Protein 5HAX (pdb70)

CATH classification: 1.20.58.1780

InterPro domains:
  IPR004870 Nucleoporin, Nup155-like [PTHR10350] (68-1344)
  IPR007187 Nucleoporin, Nup133/Nup155-like, C-terminal [PF03177] (670-1334)
  IPR014908 Nucleoporin, Nup133/Nup155-like, N-terminal [PF08801] (120-569)
  IPR042533 Nucleoporin, Nup155-like, C-terminal, subdomain 1 [G3DSA:1.25.40.450] (853-1014)
  IPR042537 Nucleoporin, Nup155-like, C-terminal, subdomain 2 [G3DSA:1.25.40.440] (1016-1094)
  IPR042538 Nucleoporin, Nup155-like, C-terminal, subdomain 3 [G3DSA:1.20.120.1880] (1104-1342)

Secondary structure (DSSP, 8-state):
---HHHHHHHHHHHHHHHHTTPPPHHHHS-SEEE---EEE-TTSTT-SEEEEEEEEPPHHHHHHHHT-SS-EEEEEETTTTEEEEEETTEEEEEETTSSSPPPEEE----S-EEEEEEEPPPTTTB-TT--EEEEEEESSEEEEEEEEEE--TTSS-EEEEE----EEE--SS---EEEE-TT--EEEE-SS-S--EEEEE-SS--SSS-SEEEEESS---S---S--EEEEEEEGGGTEEEEEETT--EEEEE--SSS--EEEEEE-HHHHHHHHHHSS---TTSSTT--EEEEEE--TTT-SSEEEEEEETTS-EEEEEEE-SSS---PPP-EEEEEEEEPPP-PPP-SSPP---------TT-SEEEEEEETTTEEEEEE-SSSS--EEEEEEE-HHHHHH--SGGG----EEEEEEEPPTT--EEEEEE-SPPP-SSSSHHHHT-TGGGTTTSPPPEEEEEESSEEEEEEEPPHHHHHHHHHHHHTTS-HHHHHHHHHHHHHHH-HHHHHHHHHHHHTTTTTT--HHHHHHHHHHHHHHTS---EE--EE--HHHHHHHHHHHHHHTTTTTSBSEE---EESS-HHHHHHHHHHHHHHHHHHHTTTTTSTTTS---HHHHHHHHHHHHHHHHHHHHHHHHHHHHHHHHS-HHHHHHTS-HHHHHHHHT-BHHHHHH-HHHHHHHHHHHHHHHH-/-BPPEE-HHHHB--

Organism: Chaetomium thermophilum (strain DSM 1495 / CBS 144.50 / IMI 039719) (NCBI:txid759272)

Foldseek 3Di:
DADLLQVLLVLLVVLLVLLLQQFFPCLFQFFAEFAFEDEDAQPALPAQKHFDDWFFDDVVLVVLQVVADPDKDKADPLQQQKIKMFGFQKIWMWRRVDNHTDIDIDRPGDGGWQEKDWEAAAPPADDPQQGIWIWTDGPFKIAIWTWGFCADPVGGTDIDIHHDPEMDTDPDFDWNEWDAEPNGWIWTFDQFAAWIKTKDAHRDQDPVDGRIDMDTQPPDDDDDDHKGWLYKDDANLLQKIWTAIFQRKIWIWHPPDPPHIHTQDIAGLVQQVVLQVPHPDHAPLRDSPKHFQDKEADYQQRPPFFGIWTAIQQGKTFTKGFACPDDDPSGDTRDIGGRYIYAHHADADDPDDDDDDHDRYHSRQHGFNDWYAAPPGWIWTFRPPDPFWTKIKTKDFLSLQSSPDPDSVPRHRHMYIYIDTDDGRWDWDDKAKNFDGQAQDRHSRSGRNCLLCLPPGAFIWMWTDTPTITIIMTGADPLSSLLVCLCVCLPDDPVSLVVVLVVCCVRRNLLSSLLSLLCLLLPPNVVVVSPSSNVSSVVCNAPRQAAKDPPVIDGTSSLSSLSSNLSSLCVVAFQDAQWDDLIGGPDDLVSLVSSLVSLVSSLVSCVVCCPRHQLSDDDPVGSNVSVSNVVSNSLLSVLLNVLSVLSVVCVVDSVVVLLVPDDDVLNVCSNNDGSNCCRRNDSNVVSSVVSVVSVVVD/DPDDDDDVDVVDDD

Sequence (712 aa):
DLPPVAKAAQVVNQTLQLDDSYPDLDSYCRPGASSDYEMQSSDSSWAPFHVVRHHNIPDKVFEHLNAGEVFTKLGLFAEIGYAWASIDDSSLFLWDYTHPNPELIGYEEATHTITAVALVPPKPGVFVKTITHVLVVATTSEIILLGVSATPTPSGSKSLTLYSTRMSVHRGGSDVSFIVGTKDGRIFLGGESDTDIHEIFYQQEERWFSSRCGKINHSHPFGSRQQEWLRGLYVDDTRNLLYSLSNRSTIRTYHMEGPEKLTKVIEKDKTSCLRDFAHMADSSPLFTDKTNIVALSPIPATEASKLHLMALTDTGCRLFLSATSSASYTSLAPQSMQLQFVKFPPRESPTRIRTLSQLDKTSRALDPSALGFRFSPGYFFDVVRKHPNQDMLFVSAPDTGRIKVTQPASALKYFEQGTWIELENGNRTIEIGLTTAPFAAAKQPLGFGNELAVQFDQVPGEFAVLTNTGVHIVRRRRLVDIFAKALGNCVSASDDALEREVRKFINQYGRVETIAAALAVACGQGSDLMDRNTENLARAAFIEYGGQPRLASVRLSSRHDALALYLTRLVRTLWKAKVVQVDISSTIPTSKLVTIQENVERLRNFLEANKSTIQGLAPPDIANQKEHQALHALQKLMESISEGISFVLMLFDERVSDIYARLDAVSQQQLKDLTYEQLFSQTPGKELAKVLVKAIVNRRKAKLLPMEEALLP

GO terms:
  GO:0005515 protein binding (F, IPI)

Radius of gyration: 28.05 Å; Cα contacts (8 Å, |Δi|>4): 1484; chains: 2; bounding box: 78×62×77 Å

Solvent-accessible surface area: 32900 Å² total; per-residue (Å²): 164,88,71,56,38,22,113,2,6,90,45,0,34,104,16,20,128,111,2,57,61,6,22,23,6,24,37,11,3,103,103,27,30,6,24,42,45,73,34,27,41,55,113,13,12,28,0,2,0,46,64,44,114,114,34,109,5,20,110,104,1,74,117,69,32,139,69,32,155,131,83,54,81,20,2,13,13,10,116,6,12,11,0,11,0,1,13,32,33,20,0,14,2,2,13,7,62,82,131,123,23,136,16,21,3,11,64,107,9,91,85,39,1,19,5,16,13,31,4,46,32,32,106,59,12,11,39,179,72,6,51,17,1,0,0,0,0,0,60,40,36,1,20,2,6,0,1,7,7,65,102,42,151,107,67,18,62,46,14,59,1,14,35,4,158,3,53,22,155,37,51,74,22,30,2,27,46,19,28,22,4,138,85,0,14,0,0,0,3,3,103,59,36,25,14,0,21,0,0,41,12,53,36,97,106,99,235,133,47,71,40,8,26,43,73,42,20,41,133,52,171,65,120,159,172,140,29,76,1,99,5,12,40,34,8,48,72,28,59,1,0,0,0,0,0,44,148,1,9,0,22,0,8,8,19,106,12,108,110,100,14,53,108,21,14,95,12,67,35,77,24,0,33,124,25,8,66,148,30,107,45,52,11,98,6,6,52,112,175,8,66,1,13,10,8,10,32,0,27,37,50,5,0,75,130,6,15,0,4,0,0,0,31,19,0,0,2,1,0,0,7,7,77,41,104,59,94,173,151,91,75,19,9,91,59,12,84,2,46,6,1,0,0,1,3,143,89,55,54,81,230,122,154,85,232,166,159,50,33,70,66,2,149,6,0,29,54,2,27,51,6,42,18,38,23,4,1,8,0,0,0,0,1,43,98,105,122,77,39,3,28,1,0,0,0,0,3,4,7,1,72,0,45,75,24,144,82,66,81,42,11,106,3,32,2,13,0,0,22,9,118,7,136,114,35,9,115,3,55,61,6,13,41,39,35,84,113,27,48,6,16,186,85,31,90,0,7,11,0,21,6,0,7,10,34,22,68,105,25,14,26,0,0,0,0,0,59,50,4,2,32,7,1,37,24,18,40,7,0,19,9,0,19,107,0,0,14,105,14,52,109,62,72,115,104,15,10,73,153,24,3,134,94,0,31,113,12,18,19,106,47,6,1,1,7,3,0,0,0,3,8,8,12,31,12,51,146,126,151,84,177,60,10,43,46,32,0,89,36,0,3,26,123,32,0,40,102,16,150,120,100,141,44,173,54,1,24,6,5,54,0,2,3,9,4,0,0,5,4,0,45,53,0,0,127,26,79,1,3,90,92,157,13,52,28,45,18,84,72,77,55,1,58,66,4,32,101,38,0,64,124,0,63,98,19,3,92,81,12,116,93,82,7,91,19,21,53,105,99,135,108,11,72,77,91,6,45,76,20,5,76,5,1,38,82,0,0,52,24,0,12,119,6,0,56,29,1,39,65,1,48,127,86,188,8,50,46,24,30,73,146,29,87,75,108,10,41,98,73,2,91,65,8,15,0,18,55,17,5,8,78,87,80,1,136,79,6,19,108,60,1,70,119,30,36,111,111,184,261,131,26,161,55,43,68,17,110,92,0,19,57,152

B-factor: mean 68.88, std 26.25, range [30.67, 184.48]

Structure (mmCIF, N/CA/C/O backbone):
data_5HAX
#
_entry.id   5HAX
#
_cell.length_a   69.230
_cell.length_b   106.160
_cell.length_c   120.080
_cell.angle_alpha   90.00
_cell.angle_beta   90.00
_cell.angle_gamma   90.00
#
_symmetry.space_group_name_H-M   'P 21 21 21'
#
loop_
_entity.id
_entity.type
_entity.pdbx_description
1 polymer 'Nucleoporin NUP170'
2 polymer 'Nucleoporin NUP53'
3 non-polymer 'PHOSPHATE ION'
4 non-polymer 1,2-ETHANEDIOL
5 non-polymer GLYCEROL
6 water water
#
loop_
_atom_site.group_PDB
_atom_site.id
_atom_site.type_symbol
_atom_site.label_atom_id
_atom_site.label_alt_id
_atom_site.label_comp_id
_atom_site.label_asym_id
_atom_site.label_entity_id
_atom_site.label_seq_id
_atom_site.pdbx_PDB_ins_code
_atom_site.Cartn_x
_atom_site.Cartn_y
_atom_site.Cartn_z
_atom_site.occupancy
_atom_site.B_iso_or_equiv
_atom_site.auth_seq_id
_atom_site.auth_comp_id
_atom_site.auth_asym_id
_atom_site.auth_atom_id
_atom_site.pdbx_PDB_model_num
ATOM 1 N N . ASP A 1 2 ? -32.829 -12.074 62.490 1.00 118.24 74 ASP A N 1
ATOM 2 C CA . ASP A 1 2 ? -31.968 -13.216 62.772 1.00 119.85 74 ASP A CA 1
ATOM 3 C C . ASP A 1 2 ? -30.620 -13.075 62.069 1.00 111.27 74 ASP A C 1
ATOM 4 O O . ASP A 1 2 ? -29.583 -13.439 62.625 1.00 102.94 74 ASP A O 1
ATOM 9 N N . LEU A 1 3 ? -30.645 -12.540 60.848 1.00 106.02 75 LEU A N 1
ATOM 10 C CA . LEU A 1 3 ? -29.451 -12.411 60.019 1.00 91.88 75 LEU A CA 1
ATOM 11 C C . LEU A 1 3 ? -29.167 -10.936 59.758 1.00 79.62 75 LEU A C 1
ATOM 12 O O . LEU A 1 3 ? -30.037 -10.232 59.217 1.00 78.67 75 LEU A O 1
ATOM 28 N N . PRO A 1 4 ? -27.988 -10.421 60.102 1.00 62.36 76 PRO A N 1
ATOM 29 C CA . PRO A 1 4 ? -27.749 -8.975 60.006 1.00 58.54 76 PRO A CA 1
ATOM 30 C C . PRO A 1 4 ? -27.526 -8.532 58.571 1.00 72.69 76 PRO A C 1
ATOM 31 O O . PRO A 1 4 ? -27.433 -9.362 57.654 1.00 71.69 76 PRO A O 1
ATOM 42 N N . PRO A 1 5 ? -27.432 -7.215 58.342 1.00 77.11 77 PRO A N 1
ATOM 43 C CA . PRO A 1 5 ? -27.267 -6.687 56.977 1.00 70.11 77 PRO A CA 1
ATOM 44 C C . PRO A 1 5 ? -26.092 -7.262 56.196 1.00 62.97 77 PRO A C 1
ATOM 45 O O . PRO A 1 5 ? -26.297 -7.857 55.133 1.00 63.21 77 PRO A O 1
ATOM 56 N N . VAL A 1 6 ? -24.864 -7.085 56.694 1.00 58.04 78 VAL A N 1
ATOM 57 C CA . VAL A 1 6 ? -23.685 -7.483 55.923 1.00 64.70 78 VAL A CA 1
ATOM 58 C C . VAL A 1 6 ? -23.719 -8.971 55.605 1.00 68.38 78 VAL A C 1
ATOM 59 O O . VAL A 1 6 ? -23.241 -9.399 54.547 1.00 56.63 78 VAL A O 1
ATOM 72 N N . ALA A 1 7 ? -24.277 -9.783 56.506 1.00 54.33 79 ALA A N 1
ATOM 73 C CA . ALA A 1 7 ? -24.401 -11.210 56.234 1.00 56.42 79 ALA A CA 1
ATOM 74 C C . ALA A 1 7 ? -25.454 -11.482 55.169 1.00 62.01 79 ALA A C 1
ATOM 75 O O . ALA A 1 7 ? -25.306 -12.421 54.378 1.00 61.67 79 ALA A O 1
ATOM 82 N N . LYS A 1 8 ? -26.521 -10.681 55.134 1.00 62.72 80 LYS A N 1
ATOM 83 C CA . LYS A 1 8 ? -27.512 -10.808 54.071 1.00 58.65 80 LYS A CA 1
ATOM 84 C C . LYS A 1 8 ? -26.911 -10.435 52.723 1.00 64.24 80 LYS A C 1
ATOM 85 O O . LYS A 1 8 ? -27.092 -11.149 51.729 1.00 57.33 80 LYS A O 1
ATOM 104 N N . ALA A 1 9 ? -26.191 -9.312 52.675 1.00 52.12 81 ALA A N 1
ATOM 105 C CA . ALA A 1 9 ? -25.575 -8.872 51.429 1.00 52.28 81 ALA A CA 1
ATOM 106 C C . ALA A 1 9 ? -24.504 -9.851 50.968 1.00 58.52 81 ALA A C 1
ATOM 107 O O . ALA A 1 9 ? -24.357 -10.094 49.765 1.00 53.53 81 ALA A O 1
ATOM 114 N N . ALA A 1 10 ? -23.746 -10.421 51.909 1.00 52.89 82 ALA A N 1
ATOM 115 C CA . ALA A 1 10 ? -22.755 -11.429 51.549 1.00 52.51 82 ALA A CA 1
ATOM 116 C C . ALA A 1 10 ? -23.408 -12.632 50.887 1.00 59.10 82 ALA A C 1
ATOM 117 O O . ALA A 1 10 ? -22.809 -13.260 50.007 1.00 59.14 82 ALA A O 1
ATOM 124 N N . GLN A 1 11 ? -24.633 -12.967 51.297 1.00 56.09 83 GLN A N 1
ATOM 125 C CA . GLN A 1 11 ? -25.369 -14.044 50.645 1.00 59.68 83 GLN A CA 1
ATOM 126 C C . GLN A 1 11 ? -25.640 -13.712 49.183 1.00 57.79 83 GLN A C 1
ATOM 127 O O . GLN A 1 11 ? -25.547 -14.585 48.312 1.00 52.77 83 GLN A O 1
ATOM 141 N N . VAL A 1 12 ? -25.978 -12.452 48.898 1.00 53.44 84 VAL A N 1
ATOM 142 C CA . VAL A 1 12 ? -26.212 -12.029 47.519 1.00 62.22 84 VAL A CA 1
ATOM 143 C C . VAL A 1 12 ? -24.924 -12.124 46.711 1.00 53.06 84 VAL A C 1
ATOM 144 O O . VAL A 1 12 ? -24.937 -12.522 45.540 1.00 52.23 84 VAL A O 1
ATOM 157 N N . VAL A 1 13 ? -23.795 -11.747 47.317 1.00 43.35 85 VAL A N 1
ATOM 158 C CA . VAL A 1 13 ? -22.513 -11.811 46.620 1.00 53.76 85 VAL A CA 1
ATOM 159 C C . VAL A 1 13 ? -22.184 -13.253 46.254 1.00 52.46 85 VAL A C 1
ATOM 160 O O . VAL A 1 13 ? -21.817 -13.555 45.112 1.00 48.83 85 VAL A O 1
ATOM 173 N N . ASN A 1 14 ? -22.308 -14.164 47.222 1.00 51.31 86 ASN A N 1
ATOM 174 C CA . ASN A 1 14 ? -21.984 -15.565 46.974 1.00 52.59 86 ASN A CA 1
ATOM 175 C C . ASN A 1 14 ? -22.830 -16.138 45.845 1.00 49.59 86 ASN A C 1
ATOM 176 O O . ASN A 1 14 ? -22.326 -16.884 44.998 1.00 53.06 86 ASN A O 1
ATOM 187 N N . GLN A 1 15 ? -24.120 -15.801 45.817 1.00 49.24 87 GLN A N 1
ATOM 188 C CA . GLN A 1 15 ? -24.994 -16.297 44.761 1.00 59.41 87 GLN A CA 1
ATOM 189 C C . GLN A 1 15 ? -24.704 -15.614 43.432 1.00 58.26 87 GLN A C 1
ATOM 190 O O . GLN A 1 15 ? -24.902 -16.216 42.371 1.00 50.87 87 GLN A O 1
ATOM 204 N N . THR A 1 16 ? -24.235 -14.364 43.470 1.00 49.49 88 THR A N 1
ATOM 205 C CA . THR A 1 16 ? -23.870 -13.670 42.240 1.00 47.65 88 THR A CA 1
ATOM 206 C C . THR A 1 16 ? -22.576 -14.230 41.662 1.00 50.01 88 THR A C 1
ATOM 207 O O . THR A 1 16 ? -22.455 -14.395 40.442 1.00 52.71 88 THR A O 1
ATOM 218 N N . LEU A 1 17 ? -21.598 -14.526 42.523 1.00 45.86 89 LEU A N 1
ATOM 219 C CA . LEU A 1 17 ? -20.368 -15.165 42.067 1.00 45.08 89 LEU A CA 1
ATOM 220 C C . LEU A 1 17 ? -20.668 -16.471 41.342 1.00 52.61 89 LEU A C 1
ATOM 221 O O . LEU A 1 17 ? -20.116 -16.742 40.269 1.00 49.62 89 LEU A O 1
ATOM 237 N N . GLN A 1 18 ? -21.544 -17.298 41.920 1.00 51.62 90 GLN A N 1
ATOM 238 C CA . GLN A 1 18 ? -21.892 -18.570 41.297 1.00 52.88 90 GLN A CA 1
ATOM 239 C C . GLN A 1 18 ? -22.614 -18.367 39.973 1.00 48.44 90 GLN A C 1
ATOM 240 O O . GLN A 1 18 ? -22.462 -19.180 39.054 1.00 48.13 90 GLN A O 1
ATOM 254 N N . LEU A 1 19 ? -23.400 -17.296 39.857 1.00 46.40 91 LEU A N 1
ATOM 255 C CA . LEU A 1 19 ? -24.100 -17.025 38.608 1.00 48.00 91 LEU A CA 1
ATOM 256 C C . LEU A 1 19 ? -23.119 -16.675 37.496 1.00 50.15 91 LEU A C 1
ATOM 257 O O . LEU A 1 19 ? -23.264 -17.148 36.363 1.00 45.89 91 LEU A O 1
ATOM 273 N N . ASP A 1 20 ? -22.114 -15.849 37.799 1.00 45.26 92 ASP A N 1
ATOM 274 C CA . ASP A 1 20 ? -21.099 -15.516 36.805 1.00 49.22 92 ASP A CA 1
ATOM 275 C C . ASP A 1 20 ? -20.260 -16.733 36.440 1.00 48.82 92 ASP A C 1
ATOM 276 O O . ASP A 1 20 ? -19.856 -16.888 35.283 1.00 42.32 92 ASP A O 1
ATOM 285 N N . ASP A 1 21 ? -19.981 -17.603 37.411 1.00 45.31 93 ASP A N 1
ATOM 286 C CA . ASP A 1 21 ? -19.178 -18.792 37.156 1.00 45.02 93 ASP A CA 1
ATOM 287 C C . ASP A 1 21 ? -19.970 -19.906 36.483 1.00 44.22 93 ASP A C 1
ATOM 288 O O . ASP A 1 21 ? -19.399 -20.965 36.201 1.00 46.58 93 ASP A O 1
ATOM 297 N N . SER A 1 22 ? -21.259 -19.696 36.226 1.00 42.64 94 SER A N 1
ATOM 298 C CA . SER A 1 22 ? -22.077 -20.637 35.476 1.00 55.68 94 SER A CA 1
ATOM 299 C C . SER A 1 22 ? -22.219 -20.236 34.012 1.00 49.97 94 SER A C 1
ATOM 300 O O . SER A 1 22 ? -23.072 -20.789 33.309 1.00 44.01 94 SER A O 1
ATOM 308 N N . TYR A 1 23 ? -21.412 -19.286 33.546 1.00 50.40 95 TYR A N 1
ATOM 309 C CA . TYR A 1 23 ? -21.445 -18.893 32.145 1.00 42.87 95 TYR A CA 1
ATOM 310 C C . TYR A 1 23 ? -21.150 -20.107 31.265 1.00 33.60 95 TYR A C 1
ATOM 311 O O . TYR A 1 23 ? -20.210 -20.859 31.555 1.00 40.17 95 TYR A O 1
ATOM 329 N N . PRO A 1 24 ? -21.918 -20.335 30.195 1.00 46.47 96 PRO A N 1
ATOM 330 C CA . PRO A 1 24 ? -21.783 -21.588 29.436 1.00 47.54 96 PRO A CA 1
ATOM 331 C C . PRO A 1 24 ? -20.364 -21.839 28.940 1.00 46.33 96 PRO A C 1
ATOM 332 O O . PRO A 1 24 ? -19.666 -20.926 28.494 1.00 44.35 96 PRO A O 1
ATOM 343 N N . ASP A 1 25 ? -19.948 -23.100 29.020 1.00 41.33 97 ASP A N 1
ATOM 344 C CA . ASP A 1 25 ? -18.670 -23.528 28.476 1.00 42.16 97 ASP A CA 1
ATOM 345 C C . ASP A 1 25 ? -18.766 -23.695 26.962 1.00 39.64 97 ASP A C 1
ATOM 346 O O . ASP A 1 25 ? -19.852 -23.824 26.391 1.00 40.03 97 ASP A O 1
ATOM 355 N N . LEU A 1 26 ? -17.597 -23.700 26.314 1.00 41.16 98 LEU A N 1
ATOM 356 C CA . LEU A 1 26 ? -17.544 -23.737 24.855 1.00 37.69 98 LEU A CA 1
ATOM 357 C C . LEU A 1 26 ? -18.247 -24.969 24.296 1.00 41.94 98 LEU A C 1
ATOM 358 O O . LEU A 1 26 ? -18.982 -24.872 23.306 1.00 38.26 98 LEU A O 1
ATOM 374 N N . ASP A 1 27 ? -18.020 -26.141 24.902 1.00 43.53 99 ASP A N 1
ATOM 375 C CA . ASP A 1 27 ? -18.662 -27.364 24.423 1.00 41.86 99 ASP A CA 1
ATOM 376 C C . ASP A 1 27 ? -20.179 -27.239 24.407 1.00 52.09 99 ASP A C 1
ATOM 377 O O . ASP A 1 27 ? -20.847 -27.907 23.609 1.00 46.22 99 ASP A O 1
ATOM 386 N N . SER A 1 28 ? -20.740 -26.389 25.270 1.00 37.96 100 SER A N 1
ATOM 387 C CA . SER A 1 28 ? -22.187 -26.349 25.449 1.00 42.44 100 SER A CA 1
ATOM 388 C C . SER A 1 28 ? -22.890 -25.550 24.361 1.00 44.04 100 SER A C 1
ATOM 389 O O . SER A 1 28 ? -24.043 -25.855 24.034 1.00 43.91 100 SER A O 1
ATOM 397 N N . TYR A 1 29 ? -22.238 -24.529 23.799 1.00 41.35 101 TYR A N 1
ATOM 398 C CA . TYR A 1 29 ? -22.820 -23.767 22.702 1.00 43.80 101 TYR A CA 1
ATOM 399 C C . TYR A 1 29 ? -22.124 -24.021 21.372 1.00 40.11 101 TYR A C 1
ATOM 400 O O . TYR A 1 29 ? -22.470 -23.378 20.374 1.00 44.96 101 TYR A O 1
ATOM 418 N N . CYS A 1 30 ? -21.171 -24.955 21.328 1.00 43.14 102 CYS A N 1
ATOM 419 C CA . CYS A 1 30 ? -20.625 -25.465 20.076 1.00 44.72 102 CYS A CA 1
ATOM 420 C C . CYS A 1 30 ? -20.872 -26.966 20.004 1.00 41.90 102 CYS A C 1
ATOM 421 O O . CYS A 1 30 ? -19.950 -27.746 19.747 1.00 45.79 102 CYS A O 1
ATOM 429 N N . ARG A 1 31 ? -22.115 -27.375 20.247 1.00 44.56 103 ARG A N 1
ATOM 430 C CA . ARG A 1 31 ? -22.464 -28.783 20.217 1.00 54.63 103 ARG A CA 1
ATOM 431 C C . ARG A 1 31 ? -22.381 -29.312 18.789 1.00 44.64 103 ARG A C 1
ATOM 432 O O . ARG A 1 31 ? -22.379 -28.535 17.831 1.00 44.26 103 ARG A O 1
ATOM 453 N N . PRO A 1 32 ? -22.307 -30.632 18.623 1.00 43.93 104 PRO A N 1
ATOM 454 C CA . PRO A 1 32 ? -22.228 -31.208 17.274 1.00 43.42 104 PRO A CA 1
ATOM 455 C C . PRO A 1 32 ? -23.296 -30.637 16.353 1.00 43.20 104 PRO A C 1
ATOM 456 O O . PRO A 1 32 ? -24.485 -30.623 16.679 1.00 48.42 104 PRO A O 1
ATOM 467 N N . GLY A 1 33 ? -22.855 -30.151 15.196 1.00 45.91 105 GLY A N 1
ATOM 468 C CA . GLY A 1 33 ? -23.713 -29.425 14.278 1.00 46.68 105 GLY A CA 1
ATOM 469 C C . GLY A 1 33 ? -22.971 -28.269 13.640 1.00 42.65 105 GLY A C 1
ATOM 470 O O . GLY A 1 33 ? -21.754 -28.349 13.453 1.00 41.35 105 GLY A O 1
ATOM 474 N N . ALA A 1 34 ? -23.672 -27.185 13.312 1.00 44.40 106 ALA A N 1
ATOM 475 C CA . ALA A 1 34 ? -23.038 -26.052 12.655 1.00 44.71 106 ALA A CA 1
ATOM 476 C C . ALA A 1 34 ? -23.798 -24.777 12.990 1.00 45.13 106 ALA A C 1
ATOM 477 O O . ALA A 1 34 ? -24.928 -24.810 13.484 1.00 47.30 106 ALA A O 1
ATOM 484 N N . SER A 1 35 ? -23.159 -23.643 12.704 1.00 43.75 107 SER A N 1
ATOM 485 C CA . SER A 1 35 ? -23.743 -22.340 12.981 1.00 38.64 107 SER A CA 1
ATOM 486 C C . SER A 1 35 ? -23.218 -21.313 11.988 1.00 38.06 107 SER A C 1
ATOM 487 O O . SER A 1 35 ? -22.091 -21.418 11.498 1.00 40.76 107 SER A O 1
ATOM 495 N N . SER A 1 36 ? -24.061 -20.316 11.700 1.00 35.52 108 SER A N 1
ATOM 496 C CA . SER A 1 36 ? -23.676 -19.146 10.918 1.00 35.93 108 SER A CA 1
ATOM 497 C C . SER A 1 36 ? -24.203 -17.870 11.568 1.00 41.11 108 SER A C 1
ATOM 498 O O . SER A 1 36 ? -24.536 -16.902 10.873 1.00 40.26 108 SER A O 1
ATOM 506 N N . ASP A 1 37 ? -24.279 -17.854 12.897 1.00 38.03 109 ASP A N 1
ATOM 507 C CA . ASP A 1 37 ? -24.873 -16.742 13.631 1.00 46.15 109 ASP A CA 1
ATOM 508 C C . ASP A 1 37 ? -23.866 -15.605 13.774 1.00 41.54 109 ASP A C 1
ATOM 509 O O . ASP A 1 37 ? -22.828 -15.765 14.424 1.00 41.63 109 ASP A O 1
ATOM 518 N N . TYR A 1 38 ? -24.182 -14.457 13.179 1.00 37.89 110 TYR A N 1
ATOM 519 C CA . TYR A 1 38 ? -23.366 -13.259 13.299 1.00 40.03 110 TYR A CA 1
ATOM 520 C C . TYR A 1 38 ? -24.267 -12.041 13.408 1.00 48.24 110 TYR A C 1
ATOM 521 O O . TYR A 1 38 ? -25.340 -11.987 12.800 1.00 43.22 110 TYR A O 1
ATOM 539 N N . GLU A 1 39 ? -23.820 -11.064 14.191 1.00 39.92 111 GLU A N 1
ATOM 540 C CA . GLU A 1 39 ? -24.283 -9.685 14.071 1.00 45.21 111 GLU A CA 1
ATOM 541 C C . GLU A 1 39 ? -23.068 -8.850 13.690 1.00 48.75 111 GLU A C 1
ATOM 542 O O . GLU A 1 39 ? -22.134 -8.704 14.486 1.00 47.02 111 GLU A O 1
ATOM 554 N N . MET A 1 40 ? -23.071 -8.325 12.468 1.00 44.84 112 MET A N 1
ATOM 555 C CA . MET A 1 40 ? -21.951 -7.551 11.955 1.00 45.67 112 MET A CA 1
ATOM 556 C C . MET A 1 40 ? -22.102 -6.085 12.336 1.00 49.26 112 MET A C 1
ATOM 557 O O . MET A 1 40 ? -23.210 -5.542 12.340 1.00 48.19 112 MET A O 1
ATOM 571 N N . GLN A 1 41 ? -20.975 -5.452 12.654 1.00 42.57 113 GLN A N 1
ATOM 572 C CA . GLN A 1 41 ? -20.931 -4.047 13.028 1.00 42.08 113 GLN A CA 1
ATOM 573 C C . GLN A 1 41 ? -19.929 -3.323 12.144 1.00 46.44 113 GLN A C 1
ATOM 574 O O . GLN A 1 41 ? -18.858 -3.855 11.839 1.00 47.99 113 GLN A O 1
ATOM 588 N N . SER A 1 42 ? -20.285 -2.112 11.728 1.00 48.55 114 SER A N 1
ATOM 589 C CA . SER A 1 42 ? -19.339 -1.269 11.015 1.00 50.95 114 SER A CA 1
ATOM 590 C C . SER A 1 42 ? -18.169 -0.927 11.931 1.00 50.19 114 SER A C 1
ATOM 591 O O . SER A 1 42 ? -18.328 -0.765 13.144 1.00 52.95 114 SER A O 1
ATOM 599 N N . SER A 1 43 ? -16.974 -0.835 11.342 1.00 48.30 115 SER A N 1
ATOM 600 C CA . SER A 1 43 ? -15.777 -0.618 12.150 1.00 53.49 115 SER A CA 1
ATOM 601 C C . SER A 1 43 ? -15.795 0.739 12.840 1.00 56.03 115 SER A C 1
ATOM 602 O O . SER A 1 43 ? -15.170 0.903 13.895 1.00 57.65 115 SER A O 1
ATOM 610 N N . ASP A 1 44 ? -16.498 1.715 12.271 1.00 55.64 116 ASP A N 1
ATOM 611 C CA . ASP A 1 44 ? -16.601 3.044 12.856 1.00 60.08 116 ASP A CA 1
ATOM 612 C C . ASP A 1 44 ? -17.774 3.168 13.818 1.00 53.49 116 ASP A C 1
ATOM 613 O O . ASP A 1 44 ? -18.004 4.255 14.355 1.00 59.44 116 ASP A O 1
ATOM 622 N N . SER A 1 45 ? -18.512 2.085 14.047 1.00 57.50 117 SER A N 1
ATOM 623 C CA . SER A 1 45 ? -19.665 2.113 14.931 1.00 53.30 117 SER A CA 1
ATOM 624 C C . SER A 1 45 ? -19.236 2.012 16.390 1.00 57.60 117 SER A C 1
ATOM 625 O O . SER A 1 45 ? -18.195 1.436 16.719 1.00 52.79 117 SER A O 1
ATOM 633 N N . SER A 1 46 ? -20.061 2.583 17.269 1.00 50.46 118 SER A N 1
ATOM 634 C CA . SER A 1 46 ? -19.837 2.454 18.703 1.00 54.32 118 SER A CA 1
ATOM 635 C C . SER A 1 46 ? -20.014 1.019 19.181 1.00 52.75 118 SER A C 1
ATOM 636 O O . SER A 1 46 ? -19.539 0.678 20.269 1.00 46.68 118 SER A O 1
ATOM 644 N N . TRP A 1 47 ? -20.683 0.179 18.395 1.00 51.78 119 TRP A N 1
ATOM 645 C CA . TRP A 1 47 ? -20.898 -1.222 18.726 1.00 51.56 119 TRP A CA 1
ATOM 646 C C . TRP A 1 47 ? -19.813 -2.136 18.173 1.00 47.24 119 TRP A C 1
ATOM 647 O O . TRP A 1 47 ? -19.926 -3.359 18.308 1.00 40.93 119 TRP A O 1
ATOM 668 N N . ALA A 1 48 ? -18.778 -1.578 17.555 1.00 44.73 120 ALA A N 1
ATOM 669 C CA . ALA A 1 48 ? -17.700 -2.394 17.020 1.00 49.34 120 ALA A CA 1
ATOM 670 C C . ALA A 1 48 ? -17.091 -3.241 18.136 1.00 43.40 120 ALA A C 1
ATOM 671 O O . ALA A 1 48 ? -16.815 -2.716 19.222 1.00 45.47 120 ALA A O 1
ATOM 678 N N . PRO A 1 49 ? -16.885 -4.547 17.924 1.00 40.75 121 PRO A N 1
ATOM 679 C CA . PRO A 1 49 ? -16.289 -5.371 18.986 1.00 39.92 121 PRO A CA 1
ATOM 680 C C . PRO A 1 49 ? -14.797 -5.146 19.162 1.00 38.22 121 PRO A C 1
ATOM 681 O O . PRO A 1 49 ? -14.268 -5.436 20.243 1.00 43.92 121 PRO A O 1
ATOM 692 N N . PHE A 1 50 ? -14.114 -4.644 18.137 1.00 33.59 122 PHE A N 1
ATOM 693 C CA . PHE A 1 50 ? -12.693 -4.339 18.184 1.00 39.10 122 PHE A CA 1
ATOM 694 C C . PHE A 1 50 ? -12.472 -3.020 17.459 1.00 41.04 122 PHE A C 1
ATOM 695 O O . PHE A 1 50 ? -13.314 -2.581 16.673 1.00 41.56 122 PHE A O 1
ATOM 712 N N . HIS A 1 51 ? -11.331 -2.384 17.719 1.00 38.23 123 HIS A N 1
ATOM 713 C CA . HIS A 1 51 ? -10.965 -1.214 16.932 1.00 46.71 123 HIS A CA 1
ATOM 714 C C . HIS A 1 51 ? -9.476 -0.937 17.077 1.00 41.23 123 HIS A C 1
ATOM 715 O O . HIS A 1 51 ? -8.849 -1.316 18.072 1.00 44.50 123 HIS A O 1
ATOM 729 N N . VAL A 1 52 ? -8.920 -0.289 16.055 1.00 41.63 124 VAL A N 1
ATOM 730 C CA . VAL A 1 52 ? -7.505 0.064 16.029 1.00 42.83 124 VAL A CA 1
ATOM 731 C C . VAL A 1 52 ? -7.288 1.284 16.914 1.00 40.49 124 VAL A C 1
ATOM 732 O O . VAL A 1 52 ? -7.992 2.291 16.782 1.00 45.67 124 VAL A O 1
ATOM 745 N N . VAL A 1 53 ? -6.297 1.207 17.805 1.00 44.34 125 VAL A N 1
ATOM 746 C CA . VAL A 1 53 ? -6.036 2.289 18.755 1.00 48.00 125 VAL A CA 1
ATOM 747 C C . VAL A 1 53 ? -4.787 3.080 18.373 1.00 56.05 125 VAL A C 1
ATOM 748 O O . VAL A 1 53 ? -4.710 4.284 18.637 1.00 59.58 125 VAL A O 1
ATOM 761 N N . ARG A 1 54 ? -3.802 2.431 17.757 1.00 49.08 126 ARG A N 1
ATOM 762 C CA . ARG A 1 54 ? -2.609 3.144 17.303 1.00 56.36 126 ARG A CA 1
ATOM 763 C C . ARG A 1 54 ? -1.806 2.235 16.380 1.00 54.71 126 ARG A C 1
ATOM 764 O O . ARG A 1 54 ? -2.097 1.044 16.242 1.00 52.36 126 ARG A O 1
ATOM 785 N N . HIS A 1 55 ? -0.785 2.819 15.746 1.00 52.75 127 HIS A N 1
ATOM 786 C CA . HIS A 1 55 ? 0.080 2.105 14.815 1.00 51.69 127 HIS A CA 1
ATOM 787 C C . HIS A 1 55 ? 1.524 2.539 15.031 1.00 56.11 127 HIS A C 1
ATOM 788 O O . HIS A 1 55 ? 1.790 3.668 15.452 1.00 54.47 127 HIS A O 1
ATOM 802 N N . HIS A 1 56 ? 2.454 1.630 14.731 1.00 55.20 128 HIS A N 1
ATOM 803 C CA . HIS A 1 56 ? 3.886 1.862 14.914 1.00 52.38 128 HIS A CA 1
ATOM 804 C C . HIS A 1 56 ? 4.612 1.479 13.632 1.00 54.88 128 HIS A C 1
ATOM 805 O O . HIS A 1 56 ? 4.667 0.298 13.275 1.00 52.62 128 HIS A O 1
ATOM 819 N N . ASN A 1 57 ? 5.184 2.469 12.953 1.00 55.93 129 ASN A N 1
ATOM 820 C CA . ASN A 1 57 ? 5.909 2.213 11.717 1.00 55.91 129 ASN A CA 1
ATOM 821 C C . ASN A 1 57 ? 7.189 1.430 11.984 1.00 57.12 129 ASN A C 1
ATOM 822 O O . ASN A 1 57 ? 7.788 1.516 13.059 1.00 54.98 129 ASN A O 1
ATOM 833 N N . ILE A 1 58 ? 7.600 0.652 10.990 1.00 51.91 130 ILE A N 1
ATOM 834 C CA . ILE A 1 58 ? 8.904 -0.018 11.052 1.00 58.57 130 ILE A CA 1
ATOM 835 C C . ILE A 1 58 ? 10.002 1.042 10.996 1.00 55.07 130 ILE A C 1
ATOM 836 O O . ILE A 1 58 ? 9.913 1.972 10.175 1.00 57.49 130 ILE A O 1
ATOM 852 N N . PRO A 1 59 ? 11.036 0.963 11.836 1.00 56.21 131 PRO A N 1
ATOM 853 C CA . PRO A 1 59 ? 12.109 1.964 11.776 1.00 60.77 131 PRO A CA 1
ATOM 854 C C . PRO A 1 59 ? 12.762 2.018 10.402 1.00 73.99 131 PRO A C 1
ATOM 855 O O . PRO A 1 59 ? 12.898 1.005 9.711 1.00 69.60 131 PRO A O 1
ATOM 866 N N . ASP A 1 60 ? 13.167 3.230 10.009 1.00 79.03 132 ASP A N 1
ATOM 867 C CA . ASP A 1 60 ? 13.775 3.427 8.696 1.00 78.99 132 ASP A CA 1
ATOM 868 C C . ASP A 1 60 ? 15.047 2.606 8.533 1.00 78.30 132 ASP A C 1
ATOM 869 O O . ASP A 1 60 ? 15.334 2.124 7.432 1.00 79.57 132 ASP A O 1
ATOM 878 N N . LYS A 1 61 ? 15.819 2.436 9.608 1.00 76.02 133 LYS A N 1
ATOM 879 C CA . LYS A 1 61 ? 17.044 1.647 9.519 1.00 87.38 133 LYS A CA 1
ATOM 880 C C . LYS A 1 61 ? 16.751 0.198 9.150 1.00 87.23 133 LYS A C 1
ATOM 881 O O . LYS A 1 61 ? 17.564 -0.446 8.476 1.00 90.69 133 LYS A O 1
ATOM 900 N N . VAL A 1 62 ? 15.601 -0.331 9.575 1.00 82.20 134 VAL A N 1
ATOM 901 C CA . VAL A 1 62 ? 15.221 -1.685 9.185 1.00 76.83 134 VAL A CA 1
ATOM 902 C C . VAL A 1 62 ? 14.876 -1.731 7.701 1.00 79.68 134 VAL A C 1
ATOM 903 O O . VAL A 1 62 ? 15.156 -2.720 7.015 1.00 82.97 134 VAL A O 1
ATOM 916 N N . PHE A 1 63 ? 14.255 -0.668 7.182 1.00 82.01 135 PHE A N 1
ATOM 917 C CA . PHE A 1 63 ? 13.992 -0.599 5.748 1.00 81.94 135 PHE A CA 1
ATOM 918 C C . PHE A 1 63 ? 15.293 -0.556 4.955 1.00 94.78 135 PHE A C 1
ATOM 919 O O . PHE A 1 63 ? 15.393 -1.153 3.877 1.00 91.80 135 PHE A O 1
ATOM 936 N N . GLU A 1 64 ? 16.303 0.148 5.474 1.00 99.53 136 GLU A N 1
ATOM 937 C CA . GLU A 1 64 ? 17.604 0.186 4.812 1.00 101.16 136 GLU A CA 1
ATOM 938 C C . GLU A 1 64 ? 18.216 -1.207 4.735 1.00 101.33 136 GLU A C 1
ATOM 939 O O . GLU A 1 64 ? 18.731 -1.617 3.688 1.00 109.20 136 GLU A O 1
ATOM 951 N N . HIS A 1 65 ? 18.172 -1.950 5.843 1.00 103.01 137 HIS A N 1
ATOM 952 C CA . HIS A 1 65 ? 18.696 -3.312 5.844 1.00 104.51 137 HIS A CA 1
ATOM 953 C C . HIS A 1 65 ? 17.847 -4.234 4.977 1.00 102.41 137 HIS A C 1
ATOM 954 O O . HIS A 1 65 ? 18.384 -5.078 4.250 1.00 101.69 137 HIS A O 1
ATOM 968 N N . LEU A 1 66 ? 16.520 -4.092 5.043 1.00 96.09 138 LEU A N 1
ATOM 969 C CA . LEU A 1 66 ? 15.637 -4.984 4.298 1.00 93.12 138 LEU A CA 1
ATOM 970 C C . LEU A 1 66 ? 15.847 -4.837 2.796 1.00 103.46 138 LEU A C 1
ATOM 971 O O . LEU A 1 66 ? 15.969 -5.833 2.075 1.00 110.78 138 LEU A O 1
ATOM 987 N N . ASN A 1 67 ? 15.888 -3.597 2.305 1.00 107.11 139 ASN A N 1
ATOM 988 C CA . ASN A 1 67 ? 16.162 -3.366 0.893 1.00 119.47 139 ASN A CA 1
ATOM 989 C C . ASN A 1 67 ? 17.615 -3.642 0.531 1.00 120.55 139 ASN A C 1
ATOM 990 O O . ASN A 1 67 ? 17.935 -3.712 -0.661 1.00 113.33 139 ASN A O 1
ATOM 1001 N N . ALA A 1 68 ? 18.492 -3.796 1.523 1.00 122.73 140 ALA A N 1
ATOM 1002 C CA . ALA A 1 68 ? 19.852 -4.268 1.313 1.00 117.67 140 ALA A CA 1
ATOM 1003 C C . ALA A 1 68 ? 19.951 -5.787 1.394 1.00 116.55 140 ALA A C 1
ATOM 1004 O O . ALA A 1 68 ? 21.050 -6.322 1.579 1.00 112.59 140 ALA A O 1
ATOM 1011 N N . GLY A 1 69 ? 18.826 -6.489 1.261 1.00 119.22 141 GLY A N 1
ATOM 1012 C CA . GLY A 1 69 ? 18.825 -7.938 1.366 1.00 109.45 141 GLY A CA 1
ATOM 1013 C C . GLY A 1 69 ? 19.251 -8.577 0.059 1.00 108.63 141 GLY A C 1
ATOM 1014 O O . GLY A 1 69 ? 18.725 -8.249 -1.010 1.00 106.77 141 GLY A O 1
ATOM 1018 N N . GLU A 1 70 ? 20.208 -9.499 0.144 1.00 92.44 142 GLU A N 1
ATOM 1019 C CA . GLU A 1 70 ? 20.746 -10.154 -1.039 1.00 101.41 142 GLU A CA 1
ATOM 1020 C C . GLU A 1 70 ? 19.916 -11.358 -1.470 1.00 99.29 142 GLU A C 1
ATOM 1021 O O . GLU A 1 70 ? 19.723 -11.569 -2.672 1.00 92.55 142 GLU A O 1
ATOM 1033 N N . VAL A 1 71 ? 19.413 -12.147 -0.518 1.00 103.05 143 VAL A N 1
ATOM 1034 C CA . VAL A 1 71 ? 18.743 -13.403 -0.844 1.00 103.63 143 VAL A CA 1
ATOM 1035 C C . VAL A 1 71 ? 17.429 -13.548 -0.081 1.00 93.16 143 VAL A C 1
ATOM 1036 O O . VAL A 1 71 ? 16.404 -13.907 -0.671 1.00 88.64 143 VAL A O 1
ATOM 1049 N N . PHE A 1 72 ? 17.439 -13.281 1.226 1.00 72.93 144 PHE A N 1
ATOM 1050 C CA . PHE A 1 72 ? 16.319 -13.672 2.073 1.00 59.02 144 PHE A CA 1
ATOM 1051 C C . PHE A 1 72 ? 16.119 -12.683 3.214 1.00 57.52 144 PHE A C 1
ATOM 1052 O O . PHE A 1 72 ? 17.088 -12.221 3.825 1.00 52.40 144 PHE A O 1
ATOM 1069 N N . THR A 1 73 ? 14.851 -12.375 3.500 1.00 53.34 145 THR A N 1
ATOM 1070 C CA . THR A 1 73 ? 14.467 -11.537 4.629 1.00 56.41 145 THR A CA 1
ATOM 1071 C C . THR A 1 73 ? 13.214 -12.114 5.278 1.00 59.53 145 THR A C 1
ATOM 1072 O O . THR A 1 73 ? 12.490 -12.909 4.674 1.00 52.03 145 THR A O 1
ATOM 1083 N N . LYS A 1 74 ? 12.956 -11.693 6.517 1.00 49.46 146 LYS A N 1
ATOM 1084 C CA . LYS A 1 74 ? 11.814 -12.202 7.267 1.00 53.31 146 LYS A CA 1
ATOM 1085 C C . LYS A 1 74 ? 11.513 -11.271 8.436 1.00 53.89 146 LYS A C 1
ATOM 1086 O O . LYS A 1 74 ? 12.432 -10.704 9.032 1.00 47.58 146 LYS A O 1
ATOM 1105 N N . LEU A 1 75 ? 10.223 -11.126 8.751 1.00 47.90 147 LEU A N 1
ATOM 1106 C CA . LEU A 1 75 ? 9.746 -10.334 9.879 1.00 44.53 147 LEU A CA 1
ATOM 1107 C C . LEU A 1 75 ? 8.963 -11.218 10.842 1.00 49.46 147 LEU A C 1
ATOM 1108 O O . LEU A 1 75 ? 8.396 -12.241 10.445 1.00 47.32 147 LEU A O 1
ATOM 1124 N N . GLY A 1 76 ? 8.922 -10.808 12.111 1.00 43.27 148 GLY A N 1
ATOM 1125 C CA . GLY A 1 76 ? 8.188 -11.550 13.123 1.00 44.86 148 GLY A CA 1
ATOM 1126 C C . GLY A 1 76 ? 7.912 -10.704 14.347 1.00 49.72 148 GLY A C 1
ATOM 1127 O O . GLY A 1 76 ? 8.411 -9.584 14.486 1.00 41.10 148 GLY A O 1
ATOM 1131 N N . LEU A 1 77 ? 7.112 -11.273 15.251 1.00 49.98 149 LEU A N 1
ATOM 1132 C CA . LEU A 1 77 ? 6.592 -10.570 16.418 1.00 48.08 149 LEU A CA 1
ATOM 1133 C C . LEU A 1 77 ? 6.973 -11.285 17.707 1.00 44.61 149 LEU A C 1
ATOM 1134 O O . LEU A 1 77 ? 6.913 -12.516 17.787 1.00 49.51 149 LEU A O 1
ATOM 1150 N N . PHE A 1 78 ? 7.352 -10.499 18.712 1.00 45.34 150 PHE A N 1
ATOM 1151 C CA . PHE A 1 78 ? 7.436 -10.941 20.105 1.00 41.06 150 PHE A CA 1
ATOM 1152 C C . PHE A 1 78 ? 6.414 -10.140 20.911 1.00 47.88 150 PHE A C 1
ATOM 1153 O O . PHE A 1 78 ? 6.775 -9.309 21.749 1.00 47.22 150 PHE A O 1
ATOM 1170 N N . ALA A 1 79 ? 5.130 -10.399 20.653 1.00 45.67 151 ALA A N 1
ATOM 1171 C CA . ALA A 1 79 ? 4.064 -9.585 21.228 1.00 45.80 151 ALA A CA 1
ATOM 1172 C C . ALA A 1 79 ? 4.021 -9.655 22.750 1.00 45.98 151 ALA A C 1
ATOM 1173 O O . ALA A 1 79 ? 3.496 -8.732 23.383 1.00 46.50 151 ALA A O 1
ATOM 1180 N N . GLU A 1 80 ? 4.555 -10.722 23.350 1.00 45.97 152 GLU A N 1
ATOM 1181 C CA . GLU A 1 80 ? 4.497 -10.868 24.802 1.00 51.04 152 GLU A CA 1
ATOM 1182 C C . GLU A 1 80 ? 5.282 -9.773 25.514 1.00 52.37 152 GLU A C 1
ATOM 1183 O O . GLU A 1 80 ? 4.962 -9.424 26.657 1.00 50.24 152 GLU A O 1
ATOM 1195 N N . ILE A 1 81 ? 6.303 -9.219 24.859 1.00 43.88 153 ILE A N 1
ATOM 1196 C CA . ILE A 1 81 ? 7.189 -8.225 25.448 1.00 48.09 153 ILE A CA 1
ATOM 1197 C C . ILE A 1 81 ? 7.227 -6.940 24.630 1.00 51.20 153 ILE A C 1
ATOM 1198 O O . ILE A 1 81 ? 8.047 -6.063 24.900 1.00 47.67 153 ILE A O 1
ATOM 1214 N N . GLY A 1 82 ? 6.359 -6.815 23.630 1.00 46.07 154 GLY A N 1
ATOM 1215 C CA . GLY A 1 82 ? 6.290 -5.592 22.853 1.00 40.76 154 GLY A CA 1
ATOM 1216 C C . GLY A 1 82 ? 7.452 -5.379 21.909 1.00 54.84 154 GLY A C 1
ATOM 1217 O O . GLY A 1 82 ? 7.791 -4.230 21.609 1.00 49.66 154 GLY A O 1
ATOM 1221 N N . TYR A 1 83 ? 8.061 -6.456 21.416 1.00 47.48 155 TYR A N 1
ATOM 1222 C CA . TYR A 1 83 ? 9.188 -6.375 20.499 1.00 45.97 155 TYR A CA 1
ATOM 1223 C C . TYR A 1 83 ? 8.835 -7.021 19.166 1.00 48.15 155 TYR A C 1
ATOM 1224 O O . TYR A 1 83 ? 8.031 -7.956 19.100 1.00 41.53 155 TYR A O 1
ATOM 1242 N N . ALA A 1 84 ? 9.444 -6.499 18.107 1.00 47.68 156 ALA A N 1
ATOM 1243 C CA . ALA A 1 84 ? 9.421 -7.092 16.779 1.00 44.92 156 ALA A CA 1
ATOM 1244 C C . ALA A 1 84 ? 10.853 -7.390 16.356 1.00 55.73 156 ALA A C 1
ATOM 1245 O O . ALA A 1 84 ? 11.814 -6.924 16.974 1.00 45.70 156 ALA A O 1
ATOM 1252 N N . TRP A 1 85 ? 10.999 -8.187 15.299 1.00 43.40 157 TRP A N 1
ATOM 1253 C CA . TRP A 1 85 ? 12.328 -8.519 14.806 1.00 42.26 157 TRP A CA 1
ATOM 1254 C C . TRP A 1 85 ? 12.304 -8.645 13.293 1.00 43.54 157 TRP A C 1
ATOM 1255 O O . TRP A 1 85 ? 11.263 -8.897 12.679 1.00 45.56 157 TRP A O 1
ATOM 1276 N N . ALA A 1 86 ? 13.481 -8.456 12.703 1.00 46.40 158 ALA A N 1
ATOM 1277 C CA . ALA A 1 86 ? 13.684 -8.590 11.270 1.00 43.70 158 ALA A CA 1
ATOM 1278 C C . ALA A 1 86 ? 15.014 -9.289 11.047 1.00 53.98 158 ALA A C 1
ATOM 1279 O O . ALA A 1 86 ? 16.023 -8.904 11.645 1.00 48.34 158 ALA A O 1
ATOM 1286 N N . SER A 1 87 ? 15.010 -10.319 10.206 1.00 45.26 159 SER A N 1
ATOM 1287 C CA . SER A 1 87 ? 16.227 -11.015 9.815 1.00 44.99 159 SER A CA 1
ATOM 1288 C C . SER A 1 87 ? 16.559 -10.670 8.370 1.00 48.77 159 SER A C 1
ATOM 1289 O O . SER A 1 87 ? 15.672 -10.642 7.512 1.00 52.42 159 SER A O 1
ATOM 1297 N N . ILE A 1 88 ? 17.834 -10.386 8.114 1.00 52.46 160 ILE A N 1
ATOM 1298 C CA . ILE A 1 88 ? 18.337 -10.106 6.771 1.00 48.49 160 ILE A CA 1
ATOM 1299 C C . ILE A 1 88 ? 19.531 -11.022 6.552 1.00 51.43 160 ILE A C 1
ATOM 1300 O O . ILE A 1 88 ? 20.596 -10.813 7.147 1.00 51.27 160 ILE A O 1
ATOM 1316 N N A ASP A 1 89 ? 19.358 -12.031 5.697 0.50 46.56 161 ASP A N 1
ATOM 1317 N N B ASP A 1 89 ? 19.360 -12.029 5.694 0.50 52.43 161 ASP A N 1
ATOM 1318 C CA A ASP A 1 89 ? 20.387 -13.034 5.453 0.50 52.62 161 ASP A CA 1
ATOM 1319 C CA B ASP A 1 89 ? 20.395 -13.028 5.448 0.50 49.88 161 ASP A CA 1
ATOM 1320 C C A ASP A 1 89 ? 20.851 -13.645 6.772 0.50 60.60 161 ASP A C 1
ATOM 1321 C C B ASP A 1 89 ? 20.850 -13.641 6.770 0.50 60.79 161 ASP A C 1
ATOM 1322 O O A ASP A 1 89 ? 20.075 -14.337 7.438 0.50 52.75 161 ASP A O 1
ATOM 1323 O O B ASP A 1 89 ? 20.069 -14.329 7.433 0.50 48.03 161 ASP A O 1
ATOM 1340 N N . SER A 1 90 ? 22.099 -13.393 7.169 1.00 52.27 162 SER A N 1
ATOM 1341 C CA . SER A 1 90 ? 22.663 -13.949 8.394 1.00 53.57 162 SER A CA 1
ATOM 1342 C C . SER A 1 90 ? 22.629 -12.969 9.564 1.00 47.15 162 SER A C 1
ATOM 1343 O O . SER A 1 90 ? 23.302 -13.207 10.573 1.00 52.58 162 SER A O 1
ATOM 1351 N N . SER A 1 91 ? 21.863 -11.883 9.460 1.00 49.04 163 SER A N 1
ATOM 1352 C CA . SER A 1 91 ? 21.821 -10.848 10.485 1.00 56.23 163 SER A CA 1
ATOM 1353 C C . SER A 1 91 ? 20.410 -10.708 11.042 1.00 52.33 163 SER A C 1
ATOM 1354 O O . SER A 1 91 ? 19.422 -10.874 10.322 1.00 51.50 163 SER A O 1
ATOM 1362 N N . LEU A 1 92 ? 20.328 -10.391 12.336 1.00 45.55 164 LEU A N 1
ATOM 1363 C CA . LEU A 1 92 ? 19.063 -10.279 13.053 1.00 45.79 164 LEU A CA 1
ATOM 1364 C C . LEU A 1 92 ? 19.002 -8.955 13.800 1.00 53.58 164 LEU A C 1
ATOM 1365 O O . LEU A 1 92 ? 19.991 -8.529 14.404 1.00 52.54 164 LEU A O 1
ATOM 1381 N N . PHE A 1 93 ? 17.829 -8.319 13.778 1.00 53.99 165 PHE A N 1
ATOM 1382 C CA . PHE A 1 93 ? 17.632 -7.019 14.415 1.00 55.13 165 PHE A CA 1
ATOM 1383 C C . PHE A 1 93 ? 16.312 -7.016 15.174 1.00 52.70 165 PHE A C 1
ATOM 1384 O O . PHE A 1 93 ? 15.257 -7.269 14.585 1.00 50.84 165 PHE A O 1
ATOM 1401 N N . LEU A 1 94 ? 16.378 -6.720 16.471 1.00 51.38 166 LEU A N 1
ATOM 1402 C CA . LEU A 1 94 ? 15.215 -6.608 17.341 1.00 44.84 166 LEU A CA 1
ATOM 1403 C C . LEU A 1 94 ? 14.990 -5.149 17.715 1.00 54.80 166 LEU A C 1
ATOM 1404 O O . LEU A 1 94 ? 15.930 -4.349 17.737 1.00 56.32 166 LEU A O 1
ATOM 1420 N N . TRP A 1 95 ? 13.741 -4.802 18.022 1.00 55.33 167 TRP A N 1
ATOM 1421 C CA . TRP A 1 95 ? 13.444 -3.444 18.459 1.00 54.05 167 TRP A CA 1
ATOM 1422 C C . TRP A 1 95 ? 12.095 -3.404 19.163 1.00 56.99 167 TRP A C 1
ATOM 1423 O O . TRP A 1 95 ? 11.192 -4.186 18.858 1.00 51.06 167 TRP A O 1
ATOM 1444 N N . ASP A 1 96 ? 11.982 -2.477 20.113 1.00 57.14 168 ASP A N 1
ATOM 1445 C CA . ASP A 1 96 ? 10.748 -2.245 20.858 1.00 49.53 168 ASP A CA 1
ATOM 1446 C C . ASP A 1 96 ? 9.828 -1.363 20.021 1.00 53.62 168 ASP A C 1
ATOM 1447 O O . ASP A 1 96 ? 10.104 -0.174 19.827 1.00 48.67 168 ASP A O 1
ATOM 1456 N N . TYR A 1 97 ? 8.730 -1.936 19.522 1.00 53.80 169 TYR A N 1
ATOM 1457 C CA . TYR A 1 97 ? 7.850 -1.199 18.623 1.00 48.49 169 TYR A CA 1
ATOM 1458 C C . TYR A 1 97 ? 6.943 -0.213 19.347 1.00 51.39 169 TYR A C 1
ATOM 1459 O O . TYR A 1 97 ? 6.337 0.636 18.687 1.00 57.39 169 TYR A O 1
ATOM 1477 N N . THR A 1 98 ? 6.833 -0.295 20.675 1.00 56.72 170 THR A N 1
ATOM 1478 C CA . THR A 1 98 ? 6.076 0.702 21.422 1.00 59.45 170 THR A CA 1
ATOM 1479 C C . THR A 1 98 ? 6.847 2.005 21.578 1.00 64.95 170 THR A C 1
ATOM 1480 O O . THR A 1 98 ? 6.233 3.053 21.807 1.00 68.51 170 THR A O 1
ATOM 1491 N N . HIS A 1 99 ? 8.172 1.959 21.454 1.00 68.46 171 HIS A N 1
ATOM 1492 C CA . HIS A 1 99 ? 9.022 3.131 21.594 1.00 77.77 171 HIS A CA 1
ATOM 1493 C C . HIS A 1 99 ? 8.927 4.001 20.339 1.00 72.90 171 HIS A C 1
ATOM 1494 O O . HIS A 1 99 ? 8.923 3.477 19.222 1.00 71.52 171 HIS A O 1
ATOM 1508 N N . PRO A 1 100 ? 8.851 5.328 20.486 1.00 75.03 172 PRO A N 1
ATOM 1509 C CA . PRO A 1 100 ? 8.652 6.176 19.298 1.00 74.22 172 PRO A CA 1
ATOM 1510 C C . PRO A 1 100 ? 9.870 6.260 18.392 1.00 74.92 172 PRO A C 1
ATOM 1511 O O . PRO A 1 100 ? 9.706 6.417 17.175 1.00 79.88 172 PRO A O 1
ATOM 1522 N N . ASN A 1 101 ? 11.081 6.175 18.942 1.00 74.14 173 ASN A N 1
ATOM 1523 C CA . ASN A 1 101 ? 12.321 6.171 18.162 1.00 77.90 173 ASN A CA 1
ATOM 1524 C C . ASN A 1 101 ? 13.222 5.065 18.699 1.00 77.14 173 ASN A C 1
ATOM 1525 O O . ASN A 1 101 ? 14.209 5.334 19.398 1.00 82.71 173 ASN A O 1
ATOM 1536 N N . PRO A 1 102 ? 12.917 3.808 18.384 1.00 72.27 174 PRO A N 1
ATOM 1537 C CA . PRO A 1 102 ? 13.666 2.696 18.982 1.00 70.26 174 PRO A CA 1
ATOM 1538 C C . PRO A 1 102 ? 15.092 2.605 18.462 1.00 66.83 174 PRO A C 1
ATOM 1539 O O . PRO A 1 102 ? 15.399 3.011 17.339 1.00 70.92 174 PRO A O 1
ATOM 1550 N N . GLU A 1 103 ? 15.966 2.055 19.305 1.00 67.64 175 GLU A N 1
ATOM 1551 C CA . GLU A 1 103 ? 17.297 1.640 18.886 1.00 74.24 175 GLU A CA 1
ATOM 1552 C C . GLU A 1 103 ? 17.261 0.164 18.511 1.00 68.82 175 GLU A C 1
ATOM 1553 O O . GLU A 1 103 ? 16.560 -0.632 19.144 1.00 65.07 175 GLU A O 1
ATOM 1565 N N . LEU A 1 104 ? 18.018 -0.198 17.479 1.00 67.89 176 LEU A N 1
ATOM 1566 C CA . LEU A 1 104 ? 18.014 -1.559 16.957 1.00 52.79 176 LEU A CA 1
ATOM 1567 C C . LEU A 1 104 ? 19.023 -2.409 17.720 1.00 58.37 176 LEU A C 1
ATOM 1568 O O . LEU A 1 104 ? 20.213 -2.079 17.768 1.00 74.77 176 LEU A O 1
ATOM 1584 N N . ILE A 1 105 ? 18.543 -3.501 18.315 1.00 53.29 177 ILE A N 1
ATOM 1585 C CA . ILE A 1 105 ? 19.403 -4.496 18.952 1.00 46.63 177 ILE A CA 1
ATOM 1586 C C . ILE A 1 105 ? 19.881 -5.436 17.848 1.00 67.01 177 ILE A C 1
ATOM 1587 O O . ILE A 1 105 ? 19.131 -6.296 17.384 1.00 63.32 177 ILE A O 1
ATOM 1603 N N . GLY A 1 106 ? 21.133 -5.276 17.425 1.00 68.03 178 GLY A N 1
ATOM 1604 C CA . GLY A 1 106 ? 21.679 -6.077 16.341 1.00 62.56 178 GLY A CA 1
ATOM 1605 C C . GLY A 1 106 ? 22.415 -7.305 16.855 1.00 67.10 178 GLY A C 1
ATOM 1606 O O . GLY A 1 106 ? 23.113 -7.252 17.865 1.00 75.71 178 GLY A O 1
ATOM 1610 N N . TYR A 1 107 ? 22.242 -8.416 16.140 1.00 54.62 179 TYR A N 1
ATOM 1611 C CA . TYR A 1 107 ? 22.956 -9.658 16.425 1.00 51.38 179 TYR A CA 1
ATOM 1612 C C . TYR A 1 107 ? 23.359 -10.272 15.093 1.00 61.16 179 TYR A C 1
ATOM 1613 O O . TYR A 1 107 ? 22.497 -10.720 14.329 1.00 51.92 179 TYR A O 1
ATOM 1631 N N . GLU A 1 108 ? 24.668 -10.302 14.822 1.00 62.20 180 GLU A N 1
ATOM 1632 C CA . GLU A 1 108 ? 25.184 -10.698 13.517 1.00 57.72 180 GLU A CA 1
ATOM 1633 C C . GLU A 1 108 ? 26.272 -11.761 13.632 1.00 60.34 180 GLU A C 1
ATOM 1634 O O . GLU A 1 108 ? 27.069 -11.924 12.703 1.00 68.19 180 GLU A O 1
ATOM 1646 N N . GLU A 1 109 ? 26.316 -12.494 14.747 1.00 59.36 181 GLU A N 1
ATOM 1647 C CA . GLU A 1 109 ? 27.304 -13.557 14.895 1.00 64.34 181 GLU A CA 1
ATOM 1648 C C . GLU A 1 109 ? 27.062 -14.688 13.906 1.00 72.11 181 GLU A C 1
ATOM 1649 O O . GLU A 1 109 ? 28.014 -15.355 13.486 1.00 72.66 181 GLU A O 1
ATOM 1661 N N . ALA A 1 110 ? 25.805 -14.919 13.531 1.00 69.85 182 ALA A N 1
ATOM 1662 C CA . ALA A 1 110 ? 25.466 -16.053 12.684 1.00 69.87 182 ALA A CA 1
ATOM 1663 C C . ALA A 1 110 ? 26.218 -15.993 11.361 1.00 58.94 182 ALA A C 1
ATOM 1664 O O . ALA A 1 110 ? 26.464 -14.920 10.801 1.00 58.32 182 ALA A O 1
ATOM 1671 N N . THR A 1 111 ? 26.572 -17.174 10.861 1.00 56.01 183 THR A N 1
ATOM 1672 C CA . THR A 1 111 ? 27.348 -17.312 9.636 1.00 69.17 183 THR A CA 1
ATOM 1673 C C . THR A 1 111 ? 26.494 -17.623 8.416 1.00 65.65 183 THR A C 1
ATOM 1674 O O . THR A 1 111 ? 26.895 -17.286 7.297 1.00 61.28 183 THR A O 1
ATOM 1685 N N . HIS A 1 112 ? 25.326 -18.234 8.601 1.00 58.66 184 HIS A N 1
ATOM 1686 C CA . HIS A 1 112 ? 24.456 -18.633 7.503 1.00 55.14 184 HIS A CA 1
ATOM 1687 C C . HIS A 1 112 ? 23.076 -17.999 7.651 1.00 53.48 184 HIS A C 1
ATOM 1688 O O . HIS A 1 112 ? 22.738 -17.409 8.681 1.00 51.80 184 HIS A O 1
ATOM 1702 N N . THR A 1 113 ? 22.279 -18.135 6.589 1.00 50.22 185 THR A N 1
ATOM 1703 C CA . THR A 1 113 ? 20.973 -17.489 6.516 1.00 47.36 185 THR A CA 1
ATOM 1704 C C . THR A 1 113 ? 20.075 -17.925 7.668 1.00 48.53 185 THR A C 1
ATOM 1705 O O . THR A 1 113 ? 19.946 -19.118 7.954 1.00 42.66 185 THR A O 1
ATOM 1716 N N . ILE A 1 114 ? 19.443 -16.951 8.318 1.00 44.79 186 ILE A N 1
ATOM 1717 C CA . ILE A 1 114 ? 18.474 -17.230 9.373 1.00 37.97 186 ILE A CA 1
ATOM 1718 C C . ILE A 1 114 ? 17.155 -17.639 8.732 1.00 36.78 186 ILE A C 1
ATOM 1719 O O . ILE A 1 114 ? 16.646 -16.951 7.839 1.00 36.82 186 ILE A O 1
ATOM 1735 N N . THR A 1 115 ? 16.588 -18.752 9.203 1.00 39.61 187 THR A N 1
ATOM 1736 C CA . THR A 1 115 ? 15.337 -19.278 8.674 1.00 41.96 187 THR A CA 1
ATOM 1737 C C . THR A 1 115 ? 14.190 -19.255 9.675 1.00 38.39 187 THR A C 1
ATOM 1738 O O . THR A 1 115 ? 13.034 -19.397 9.264 1.00 41.41 187 THR A O 1
ATOM 1749 N N . ALA A 1 116 ? 14.471 -19.079 10.963 1.00 38.37 188 ALA A N 1
ATOM 1750 C CA . ALA A 1 116 ? 13.422 -19.007 11.970 1.00 41.94 188 ALA A CA 1
ATOM 1751 C C . ALA A 1 116 ? 13.991 -18.385 13.236 1.00 44.73 188 ALA A C 1
ATOM 1752 O O . ALA A 1 116 ? 15.175 -18.547 13.544 1.00 40.25 188 ALA A O 1
ATOM 1759 N N . VAL A 1 117 ? 13.129 -17.670 13.958 1.00 43.81 189 VAL A N 1
ATOM 1760 C CA . VAL A 1 117 ? 13.476 -17.034 15.226 1.00 47.61 189 VAL A CA 1
ATOM 1761 C C . VAL A 1 117 ? 12.268 -17.135 16.150 1.00 45.43 189 VAL A C 1
ATOM 1762 O O . VAL A 1 117 ? 11.125 -16.990 15.706 1.00 42.47 189 VAL A O 1
ATOM 1775 N N . ALA A 1 118 ? 12.519 -17.374 17.438 1.00 39.48 190 ALA A N 1
ATOM 1776 C CA . ALA A 1 118 ? 11.436 -17.486 18.405 1.00 41.08 190 ALA A CA 1
ATOM 1777 C C . ALA A 1 118 ? 11.935 -17.125 19.797 1.00 44.30 190 ALA A C 1
ATOM 1778 O O . ALA A 1 118 ? 13.124 -17.234 20.105 1.00 41.60 190 ALA A O 1
ATOM 1785 N N . LEU A 1 119 ? 10.994 -16.698 20.638 1.00 44.30 191 LEU A N 1
ATOM 1786 C CA . LEU A 1 119 ? 11.248 -16.338 22.028 1.00 41.59 191 LEU A CA 1
ATOM 1787 C C . LEU A 1 119 ? 10.452 -17.286 22.914 1.00 43.37 191 LEU A C 1
ATOM 1788 O O . LEU A 1 119 ? 9.217 -17.277 22.879 1.00 47.12 191 LEU A O 1
ATOM 1804 N N . VAL A 1 120 ? 11.153 -18.092 23.708 1.00 40.04 192 VAL A N 1
ATOM 1805 C CA . VAL A 1 120 ? 10.514 -19.151 24.489 1.00 44.23 192 VAL A CA 1
ATOM 1806 C C . VAL A 1 120 ? 10.889 -18.986 25.955 1.00 48.35 192 VAL A C 1
ATOM 1807 O O . VAL A 1 120 ? 11.836 -18.260 26.293 1.00 40.72 192 VAL A O 1
ATOM 1820 N N . PRO A 1 121 ? 10.159 -19.644 26.854 1.00 44.70 193 PRO A N 1
ATOM 1821 C CA . PRO A 1 121 ? 10.547 -19.648 28.271 1.00 49.94 193 PRO A CA 1
ATOM 1822 C C . PRO A 1 121 ? 11.831 -20.429 28.485 1.00 56.18 193 PRO A C 1
ATOM 1823 O O . PRO A 1 121 ? 12.187 -21.292 27.669 1.00 49.83 193 PRO A O 1
ATOM 1834 N N . PRO A 1 122 ? 12.553 -20.160 29.570 1.00 52.13 194 PRO A N 1
ATOM 1835 C CA . PRO A 1 122 ? 13.772 -20.920 29.861 1.00 52.37 194 PRO A CA 1
ATOM 1836 C C . PRO A 1 122 ? 13.471 -22.212 30.607 1.00 49.25 194 PRO A C 1
ATOM 1837 O O . PRO A 1 122 ? 12.420 -22.378 31.228 1.00 47.69 194 PRO A O 1
ATOM 1848 N N . LYS A 1 123 ? 14.421 -23.136 30.529 1.00 51.95 195 LYS A N 1
ATOM 1849 C CA . LYS A 1 123 ? 14.332 -24.355 31.324 1.00 51.77 195 LYS A CA 1
ATOM 1850 C C . LYS A 1 123 ? 14.635 -24.020 32.783 1.00 57.01 195 LYS A C 1
ATOM 1851 O O . LYS A 1 123 ? 15.680 -23.424 33.069 1.00 54.33 195 LYS A O 1
ATOM 1870 N N . PRO A 1 124 ? 13.751 -24.358 33.725 1.00 52.50 196 PRO A N 1
ATOM 1871 C CA . PRO A 1 124 ? 14.001 -24.005 35.129 1.00 68.55 196 PRO A CA 1
ATOM 1872 C C . PRO A 1 124 ? 15.299 -24.598 35.656 1.00 64.05 196 PRO A C 1
ATOM 1873 O O . PRO A 1 124 ? 15.772 -25.638 35.193 1.00 63.11 196 PRO A O 1
ATOM 1884 N N . GLY A 1 125 ? 15.871 -23.915 36.646 1.00 75.70 197 GLY A N 1
ATOM 1885 C CA . GLY A 1 125 ? 17.079 -24.393 37.291 1.00 70.69 197 GLY A CA 1
ATOM 1886 C C . GLY A 1 125 ? 18.293 -24.438 36.395 1.00 70.16 197 GLY A C 1
ATOM 1887 O O . GLY A 1 125 ? 19.277 -25.100 36.735 1.00 76.68 197 GLY A O 1
ATOM 1891 N N . VAL A 1 126 ? 18.252 -23.755 35.254 1.00 72.00 198 VAL A N 1
ATOM 1892 C CA . VAL A 1 126 ? 19.374 -23.687 34.323 1.00 70.16 198 VAL A CA 1
ATOM 1893 C C . VAL A 1 126 ? 20.060 -22.328 34.387 1.00 71.66 198 VAL A C 1
ATOM 1894 O O . VAL A 1 126 ? 21.278 -22.243 34.550 1.00 79.87 198 VAL A O 1
ATOM 1907 N N . PHE A 1 127 ? 19.288 -21.255 34.254 1.00 73.64 199 PHE A N 1
ATOM 1908 C CA . PHE A 1 127 ? 19.818 -19.907 34.146 1.00 77.86 199 PHE A CA 1
ATOM 1909 C C . PHE A 1 127 ? 19.553 -19.114 35.419 1.00 84.13 199 PHE A C 1
ATOM 1910 O O . PHE A 1 127 ? 18.732 -19.490 36.261 1.00 74.90 199 PHE A O 1
ATOM 1927 N N . VAL A 1 128 ? 20.282 -18.004 35.546 1.00 85.24 200 VAL A N 1
ATOM 1928 C CA . VAL A 1 128 ? 20.021 -17.054 36.616 1.00 80.50 200 VAL A CA 1
ATOM 1929 C C . VAL A 1 128 ? 18.570 -16.588 36.522 1.00 79.67 200 VAL A C 1
ATOM 1930 O O . VAL A 1 128 ? 17.987 -16.503 35.434 1.00 85.43 200 VAL A O 1
ATOM 1943 N N . LYS A 1 129 ? 17.979 -16.288 37.682 1.00 80.05 201 LYS A N 1
ATOM 1944 C CA . LYS A 1 129 ? 16.564 -15.931 37.726 1.00 79.95 201 LYS A CA 1
ATOM 1945 C C . LYS A 1 129 ? 16.253 -14.714 36.863 1.00 79.21 201 LYS A C 1
ATOM 1946 O O . LYS A 1 129 ? 15.132 -14.585 36.358 1.00 77.07 201 LYS A O 1
ATOM 1965 N N . THR A 1 130 ? 17.223 -13.816 36.679 1.00 69.01 202 THR A N 1
ATOM 1966 C CA . THR A 1 130 ? 16.980 -12.605 35.903 1.00 77.41 202 THR A CA 1
ATOM 1967 C C . THR A 1 130 ? 16.796 -12.887 34.417 1.00 73.90 202 THR A C 1
ATOM 1968 O O . THR A 1 130 ? 16.318 -12.005 33.694 1.00 65.52 202 THR A O 1
ATOM 1979 N N . ILE A 1 131 ? 17.162 -14.076 33.947 1.00 68.63 203 ILE A N 1
ATOM 1980 C CA . ILE A 1 131 ? 16.935 -14.459 32.557 1.00 65.63 203 ILE A CA 1
ATOM 1981 C C . ILE A 1 131 ? 15.470 -14.863 32.426 1.00 58.58 203 ILE A C 1
ATOM 1982 O O . ILE A 1 131 ? 15.033 -15.859 33.008 1.00 57.36 203 ILE A O 1
ATOM 1998 N N . THR A 1 132 ? 14.710 -14.080 31.662 1.00 55.31 204 THR A N 1
ATOM 1999 C CA . THR A 1 132 ? 13.270 -14.262 31.546 1.00 53.52 204 THR A CA 1
ATOM 2000 C C . THR A 1 132 ? 12.869 -15.118 30.352 1.00 54.14 204 THR A C 1
ATOM 2001 O O . THR A 1 132 ? 11.801 -15.741 30.379 1.00 54.44 204 THR A O 1
ATOM 2012 N N . HIS A 1 133 ? 13.694 -15.164 29.306 1.00 50.97 205 HIS A N 1
ATOM 2013 C CA . HIS A 1 133 ? 13.355 -15.887 28.089 1.00 48.45 205 HIS A CA 1
ATOM 2014 C C . HIS A 1 133 ? 14.618 -16.481 27.482 1.00 48.44 205 HIS A C 1
ATOM 2015 O O . HIS A 1 133 ? 15.739 -16.178 27.898 1.00 48.13 205 HIS A O 1
ATOM 2029 N N . VAL A 1 134 ? 14.416 -17.337 26.484 1.00 44.87 206 VAL A N 1
ATOM 2030 C CA . VAL A 1 134 ? 15.487 -17.845 25.635 1.00 41.99 206 VAL A CA 1
ATOM 2031 C C . VAL A 1 134 ? 15.153 -17.472 24.199 1.00 44.07 206 VAL A C 1
ATOM 2032 O O . VAL A 1 134 ? 14.017 -17.668 23.749 1.00 42.05 206 VAL A O 1
ATOM 2045 N N . LEU A 1 135 ? 16.139 -16.934 23.490 1.00 41.79 207 LEU A N 1
ATOM 2046 C CA . LEU A 1 135 ? 16.002 -16.583 22.084 1.00 51.07 207 LEU A CA 1
ATOM 2047 C C . LEU A 1 135 ? 16.596 -17.709 21.246 1.00 45.93 207 LEU A C 1
ATOM 2048 O O . LEU A 1 135 ? 17.793 -17.997 21.350 1.00 48.20 207 LEU A O 1
ATOM 2064 N N . VAL A 1 136 ? 15.760 -18.348 20.431 1.00 47.12 208 VAL A N 1
ATOM 2065 C CA . VAL A 1 136 ? 16.185 -19.434 19.552 1.00 39.51 208 VAL A CA 1
ATOM 2066 C C . VAL A 1 136 ? 16.341 -18.864 18.149 1.00 45.47 208 VAL A C 1
ATOM 2067 O O . VAL A 1 136 ? 15.392 -18.298 17.595 1.00 44.84 208 VAL A O 1
ATOM 2080 N N . VAL A 1 137 ? 17.532 -19.019 17.574 1.00 44.90 209 VAL A N 1
ATOM 2081 C CA . VAL A 1 137 ? 17.847 -18.523 16.237 1.00 46.54 209 VAL A CA 1
ATOM 2082 C C . VAL A 1 137 ? 18.267 -19.721 15.396 1.00 50.71 209 VAL A C 1
ATOM 2083 O O . VAL A 1 137 ? 19.310 -20.335 15.656 1.00 50.05 209 VAL A O 1
ATOM 2096 N N . ALA A 1 138 ? 17.468 -20.044 14.382 1.00 47.49 210 ALA A N 1
ATOM 2097 C CA . ALA A 1 138 ? 17.737 -21.166 13.491 1.00 40.76 210 ALA A CA 1
ATOM 2098 C C . ALA A 1 138 ? 18.260 -20.652 12.157 1.00 40.60 210 ALA A C 1
ATOM 2099 O O . ALA A 1 138 ? 17.660 -19.756 11.553 1.00 42.80 210 ALA A O 1
ATOM 2106 N N . THR A 1 139 ? 19.375 -21.219 11.704 1.00 41.04 211 THR A N 1
ATOM 2107 C CA . THR A 1 139 ? 19.942 -20.932 10.393 1.00 44.49 211 THR A CA 1
ATOM 2108 C C . THR A 1 139 ? 19.935 -22.206 9.552 1.00 42.04 211 THR A C 1
ATOM 2109 O O . THR A 1 139 ? 19.491 -23.268 9.994 1.00 45.25 211 THR A O 1
ATOM 2120 N N . THR A 1 140 ? 20.444 -22.092 8.324 1.00 44.87 212 THR A N 1
ATOM 2121 C CA . THR A 1 140 ? 20.558 -23.258 7.456 1.00 50.54 212 THR A CA 1
ATOM 2122 C C . THR A 1 140 ? 21.653 -24.215 7.907 1.00 52.88 212 THR A C 1
ATOM 2123 O O . THR A 1 140 ? 21.761 -25.309 7.344 1.00 53.87 212 THR A O 1
ATOM 2134 N N . SER A 1 141 ? 22.449 -23.836 8.908 1.00 51.33 213 SER A N 1
ATOM 2135 C CA . SER A 1 141 ? 23.563 -24.644 9.387 1.00 54.95 213 SER A CA 1
ATOM 2136 C C . SER A 1 141 ? 23.447 -25.059 10.847 1.00 55.63 213 SER A C 1
ATOM 2137 O O . SER A 1 141 ? 23.996 -26.099 11.216 1.00 56.05 213 SER A O 1
ATOM 2145 N N . GLU A 1 142 ? 22.749 -24.293 11.685 1.00 54.60 214 GLU A N 1
ATOM 2146 C CA . GLU A 1 142 ? 22.718 -24.585 13.113 1.00 57.14 214 GLU A CA 1
ATOM 2147 C C . GLU A 1 142 ? 21.557 -23.847 13.766 1.00 50.70 214 GLU A C 1
ATOM 2148 O O . GLU A 1 142 ? 20.952 -22.947 13.178 1.00 49.46 214 GLU A O 1
ATOM 2160 N N . ILE A 1 143 ? 21.257 -24.250 15.002 1.00 48.85 215 ILE A N 1
ATOM 2161 C CA . ILE A 1 143 ? 20.333 -23.540 15.881 1.00 55.54 215 ILE A CA 1
ATOM 2162 C C . ILE A 1 143 ? 21.136 -22.988 17.051 1.00 51.01 215 ILE A C 1
ATOM 2163 O O . ILE A 1 143 ? 21.989 -23.684 17.615 1.00 56.61 215 ILE A O 1
ATOM 2179 N N . ILE A 1 144 ? 20.843 -21.746 17.428 1.00 52.31 216 ILE A N 1
ATOM 2180 C CA . ILE A 1 144 ? 21.610 -21.010 18.427 1.00 50.12 216 ILE A CA 1
ATOM 2181 C C . ILE A 1 144 ? 20.659 -20.557 19.527 1.00 55.07 216 ILE A C 1
ATOM 2182 O O . ILE A 1 144 ? 19.584 -20.017 19.240 1.00 55.40 216 ILE A O 1
ATOM 2198 N N . LEU A 1 145 ? 21.057 -20.776 20.778 1.00 52.32 217 LEU A N 1
ATOM 2199 C CA . LEU A 1 145 ? 20.302 -20.324 21.940 1.00 53.86 217 LEU A CA 1
ATOM 2200 C C . LEU A 1 145 ? 20.994 -19.117 22.557 1.00 54.93 217 LEU A C 1
ATOM 2201 O O . LEU A 1 145 ? 22.211 -19.134 22.766 1.00 54.24 217 LEU A O 1
ATOM 2217 N N . LEU A 1 146 ? 20.215 -18.076 22.849 1.00 55.96 218 LEU A N 1
ATOM 2218 C CA . LEU A 1 146 ? 20.708 -16.890 23.533 1.00 58.30 218 LEU A CA 1
ATOM 2219 C C . LEU A 1 146 ? 19.840 -16.611 24.749 1.00 59.45 218 LEU A C 1
ATOM 2220 O O . LEU A 1 146 ? 18.610 -16.694 24.680 1.00 50.38 218 LEU A O 1
ATOM 2236 N N . GLY A 1 147 ? 20.490 -16.288 25.863 1.00 56.47 219 GLY A N 1
ATOM 2237 C CA . GLY A 1 147 ? 19.759 -15.847 27.033 1.00 47.54 219 GLY A CA 1
ATOM 2238 C C . GLY A 1 147 ? 19.199 -14.451 26.837 1.00 49.77 219 GLY A C 1
ATOM 2239 O O . GLY A 1 147 ? 19.798 -13.601 26.180 1.00 56.92 219 GLY A O 1
ATOM 2243 N N . VAL A 1 148 ? 18.022 -14.217 27.412 1.00 49.48 220 VAL A N 1
ATOM 2244 C CA . VAL A 1 148 ? 17.323 -12.945 27.280 1.00 49.18 220 VAL A CA 1
ATOM 2245 C C . VAL A 1 148 ? 16.842 -12.500 28.652 1.00 53.70 220 VAL A C 1
ATOM 2246 O O . VAL A 1 148 ? 16.358 -13.313 29.449 1.00 52.65 220 VAL A O 1
ATOM 2259 N N . SER A 1 149 ? 16.974 -11.203 28.920 1.00 59.61 221 SER A N 1
ATOM 2260 C CA . SER A 1 149 ? 16.424 -10.571 30.115 1.00 58.15 221 SER A CA 1
ATOM 2261 C C . SER A 1 149 ? 15.553 -9.410 29.657 1.00 59.34 221 SER A C 1
ATOM 2262 O O . SER A 1 149 ? 16.072 -8.395 29.181 1.00 60.67 221 SER A O 1
ATOM 2270 N N . ALA A 1 150 ? 14.236 -9.565 29.789 1.00 64.09 222 ALA A N 1
ATOM 2271 C CA . ALA A 1 150 ? 13.260 -8.564 29.361 1.00 69.33 222 ALA A CA 1
ATOM 2272 C C . ALA A 1 150 ? 12.644 -7.945 30.613 1.00 75.97 222 ALA A C 1
ATOM 2273 O O . ALA A 1 150 ? 11.506 -8.236 30.981 1.00 78.72 222 ALA A O 1
ATOM 2280 N N . THR A 1 151 ? 13.413 -7.066 31.270 1.00 80.29 223 THR A N 1
ATOM 2281 C CA . THR A 1 151 ? 12.946 -6.429 32.497 1.00 92.35 223 THR A CA 1
ATOM 2282 C C . THR A 1 151 ? 12.177 -5.148 32.172 1.00 94.20 223 THR A C 1
ATOM 2283 O O . THR A 1 151 ? 12.624 -4.353 31.342 1.00 96.28 223 THR A O 1
ATOM 2294 N N . PRO A 1 152 ? 11.026 -4.922 32.807 1.00 102.93 224 PRO A N 1
ATOM 2295 C CA . PRO A 1 152 ? 10.227 -3.734 32.484 1.00 106.75 224 PRO A CA 1
ATOM 2296 C C . PRO A 1 152 ? 10.925 -2.443 32.886 1.00 110.30 224 PRO A C 1
ATOM 2297 O O . PRO A 1 152 ? 11.714 -2.402 33.833 1.00 96.82 224 PRO A O 1
ATOM 2308 N N . THR A 1 153 ? 10.616 -1.382 32.152 1.00 115.09 225 THR A N 1
ATOM 2309 C CA . THR A 1 153 ? 11.183 -0.059 32.356 1.00 119.69 225 THR A CA 1
ATOM 2310 C C . THR A 1 153 ? 10.129 0.920 32.855 1.00 118.52 225 THR A C 1
ATOM 2311 O O . THR A 1 153 ? 8.926 0.643 32.805 1.00 115.85 225 THR A O 1
ATOM 2322 N N . PRO A 1 154 ? 10.553 2.083 33.356 1.00 122.02 226 PRO A N 1
ATOM 2323 C CA . PRO A 1 154 ? 9.581 3.104 33.784 1.00 125.49 226 PRO A CA 1
ATOM 2324 C C . PRO A 1 154 ? 8.571 3.488 32.715 1.00 120.18 226 PRO A C 1
ATOM 2325 O O . PRO A 1 154 ? 7.440 3.864 33.051 1.00 116.12 226 PRO A O 1
ATOM 2336 N N . SER A 1 155 ? 8.941 3.405 31.436 1.00 124.75 227 SER A N 1
ATOM 2337 C CA . SER A 1 155 ? 8.050 3.820 30.358 1.00 121.89 227 SER A CA 1
ATOM 2338 C C . SER A 1 155 ? 6.953 2.805 30.074 1.00 114.55 227 SER A C 1
ATOM 2339 O O . SER A 1 155 ? 5.933 3.170 29.481 1.00 108.90 227 SER A O 1
ATOM 2347 N N . GLY A 1 156 ? 7.138 1.554 30.479 1.00 117.82 228 GLY A N 1
ATOM 2348 C CA . GLY A 1 156 ? 6.178 0.506 30.211 1.00 107.79 228 GLY A CA 1
ATOM 2349 C C . GLY A 1 156 ? 6.547 -0.416 29.070 1.00 95.74 228 GLY A C 1
ATOM 2350 O O . GLY A 1 156 ? 5.662 -1.104 28.550 1.00 95.83 228 GLY A O 1
ATOM 2354 N N . SER A 1 157 ? 7.816 -0.448 28.667 1.00 99.16 229 SER A N 1
ATOM 2355 C CA . SER A 1 157 ? 8.289 -1.312 27.595 1.00 94.14 229 SER A CA 1
ATOM 2356 C C . SER A 1 157 ? 9.550 -2.021 28.063 1.00 99.26 229 SER A C 1
ATOM 2357 O O . SER A 1 157 ? 10.463 -1.382 28.596 1.00 104.25 229 SER A O 1
ATOM 2365 N N . LYS A 1 158 ? 9.598 -3.334 27.851 1.00 94.01 230 LYS A N 1
ATOM 2366 C CA . LYS A 1 158 ? 10.653 -4.158 28.426 1.00 92.32 230 LYS A CA 1
ATOM 2367 C C . LYS A 1 158 ? 12.020 -3.754 27.883 1.00 87.92 230 LYS A C 1
ATOM 2368 O O . LYS A 1 158 ? 12.178 -3.478 26.691 1.00 85.38 230 LYS A O 1
ATOM 2387 N N . SER A 1 159 ? 13.010 -3.712 28.774 1.00 84.76 231 SER A N 1
ATOM 2388 C CA . SER A 1 159 ? 14.404 -3.510 28.393 1.00 78.56 231 SER A CA 1
ATOM 2389 C C . SER A 1 159 ? 15.024 -4.868 28.095 1.00 72.24 231 SER A C 1
ATOM 2390 O O . SER A 1 159 ? 14.998 -5.764 28.945 1.00 78.69 231 SER A O 1
ATOM 2398 N N . LEU A 1 160 ? 15.592 -5.016 26.902 1.00 70.18 232 LEU A N 1
ATOM 2399 C CA . LEU A 1 160 ? 16.047 -6.307 26.400 1.00 79.39 232 LEU A CA 1
ATOM 2400 C C . LEU A 1 160 ? 17.568 -6.317 26.303 1.00 72.01 232 LEU A C 1
ATOM 2401 O O . LEU A 1 160 ? 18.156 -5.481 25.608 1.00 68.99 232 LEU A O 1
ATOM 2417 N N . THR A 1 161 ? 18.194 -7.268 26.996 1.00 69.74 233 THR A N 1
ATOM 2418 C CA . THR A 1 161 ? 19.632 -7.493 26.936 1.00 71.64 233 THR A CA 1
ATOM 2419 C C . THR A 1 161 ? 19.889 -8.969 26.666 1.00 69.60 233 THR A C 1
ATOM 2420 O O . THR A 1 161 ? 19.180 -9.835 27.187 1.00 64.03 233 THR A O 1
ATOM 2431 N N . LEU A 1 162 ? 20.910 -9.249 25.860 1.00 70.16 234 LEU A N 1
ATOM 2432 C CA . LEU A 1 162 ? 21.191 -10.592 25.375 1.00 69.78 234 LEU A CA 1
ATOM 2433 C C . LEU A 1 162 ? 22.425 -11.168 26.058 1.00 75.41 234 LEU A C 1
ATOM 2434 O O . LEU A 1 162 ? 23.374 -10.446 26.377 1.00 82.31 234 LEU A O 1
ATOM 2450 N N . TYR A 1 163 ? 22.399 -12.484 26.274 1.00 75.29 235 TYR A N 1
ATOM 2451 C CA . TYR A 1 163 ? 23.485 -13.215 26.913 1.00 75.65 235 TYR A CA 1
ATOM 2452 C C . TYR A 1 163 ? 23.897 -14.387 26.038 1.00 76.55 235 TYR A C 1
ATOM 2453 O O . TYR A 1 163 ? 23.044 -15.111 25.515 1.00 65.67 235 TYR A O 1
ATOM 2471 N N . SER A 1 164 ? 25.206 -14.576 25.886 1.00 76.31 236 SER A N 1
ATOM 2472 C CA . SER A 1 164 ? 25.711 -15.764 25.219 1.00 66.40 236 SER A CA 1
ATOM 2473 C C . SER A 1 164 ? 25.570 -16.975 26.138 1.00 63.58 236 SER A C 1
ATOM 2474 O O . SER A 1 164 ? 25.421 -16.851 27.357 1.00 69.03 236 SER A O 1
ATOM 2482 N N . THR A 1 165 ? 25.611 -18.163 25.532 1.00 69.14 237 THR A N 1
ATOM 2483 C CA . THR A 1 165 ? 25.350 -19.405 26.257 1.00 66.80 237 THR A CA 1
ATOM 2484 C C . THR A 1 165 ? 26.292 -20.544 25.910 1.00 67.82 237 THR A C 1
ATOM 2485 O O . THR A 1 165 ? 26.338 -21.519 26.668 1.00 77.31 237 THR A O 1
ATOM 2496 N N . ARG A 1 166 ? 27.037 -20.476 24.809 1.00 63.72 238 ARG A N 1
ATOM 2497 C CA . ARG A 1 166 ? 27.818 -21.593 24.284 1.00 74.87 238 ARG A CA 1
ATOM 2498 C C . ARG A 1 166 ? 26.943 -22.783 23.910 1.00 76.11 238 ARG A C 1
ATOM 2499 O O . ARG A 1 166 ? 27.467 -23.878 23.668 1.00 75.13 238 ARG A O 1
ATOM 2520 N N . MET A 1 167 ? 25.625 -22.597 23.853 1.00 71.62 239 MET A N 1
ATOM 2521 C CA . MET A 1 167 ? 24.682 -23.665 23.545 1.00 64.40 239 MET A CA 1
ATOM 2522 C C . MET A 1 167 ? 24.280 -23.566 22.079 1.00 64.29 239 MET A C 1
ATOM 2523 O O . MET A 1 167 ? 23.673 -22.573 21.662 1.00 58.14 239 MET A O 1
ATOM 2537 N N . SER A 1 168 ? 24.619 -24.592 21.302 1.00 67.21 240 SER A N 1
ATOM 2538 C CA . SER A 1 168 ? 24.263 -24.635 19.891 1.00 62.11 240 SER A CA 1
ATOM 2539 C C . SER A 1 168 ? 24.446 -26.058 19.387 1.00 69.38 240 SER A C 1
ATOM 2540 O O . SER A 1 168 ? 25.201 -26.847 19.962 1.00 71.77 240 SER A O 1
ATOM 2548 N N . VAL A 1 169 ? 23.740 -26.375 18.303 1.00 63.91 241 VAL A N 1
ATOM 2549 C CA . VAL A 1 169 ? 23.811 -27.688 17.675 1.00 59.30 241 VAL A CA 1
ATOM 2550 C C . VAL A 1 169 ? 23.700 -27.520 16.168 1.00 61.72 241 VAL A C 1
ATOM 2551 O O . VAL A 1 169 ? 23.003 -26.631 15.670 1.00 60.51 241 VAL A O 1
ATOM 2564 N N . HIS A 1 170 ? 24.402 -28.386 15.442 1.00 67.04 242 HIS A N 1
ATOM 2565 C CA . HIS A 1 170 ? 24.287 -28.407 13.993 1.00 69.37 242 HIS A CA 1
ATOM 2566 C C . HIS A 1 170 ? 22.874 -28.808 13.592 1.00 63.62 242 HIS A C 1
ATOM 2567 O O . HIS A 1 170 ? 22.272 -29.708 14.185 1.00 59.75 242 HIS A O 1
ATOM 2581 N N . ARG A 1 171 ? 22.338 -28.117 12.585 1.00 56.01 243 ARG A N 1
ATOM 2582 C CA . ARG A 1 171 ? 20.948 -28.323 12.196 1.00 53.13 243 ARG A CA 1
ATOM 2583 C C . ARG A 1 171 ? 20.736 -29.720 11.631 1.00 65.39 243 ARG A C 1
ATOM 2584 O O . ARG A 1 171 ? 19.887 -30.478 12.113 1.00 65.02 243 ARG A O 1
ATOM 2605 N N . GLY A 1 172 ? 21.500 -30.071 10.607 1.00 67.23 244 GLY A N 1
ATOM 2606 C CA . GLY A 1 172 ? 21.262 -31.275 9.850 1.00 60.54 244 GLY A CA 1
ATOM 2607 C C . GLY A 1 172 ? 20.633 -30.978 8.505 1.00 51.90 244 GLY A C 1
ATOM 2608 O O . GLY A 1 172 ? 20.717 -29.870 7.969 1.00 64.88 244 GLY A O 1
ATOM 2612 N N . GLY A 1 173 ? 19.971 -31.997 7.958 1.00 50.16 245 GLY A N 1
ATOM 2613 C CA . GLY A 1 173 ? 19.399 -31.905 6.631 1.00 55.99 245 GLY A CA 1
ATOM 2614 C C . GLY A 1 173 ? 18.002 -31.339 6.559 1.00 54.64 245 GLY A C 1
ATOM 2615 O O . GLY A 1 173 ? 17.534 -31.031 5.460 1.00 52.93 245 GLY A O 1
ATOM 2619 N N . SER A 1 174 ? 17.319 -31.187 7.692 1.00 46.17 246 SER A N 1
ATOM 2620 C CA . SER A 1 174 ? 15.929 -30.748 7.714 1.00 43.25 246 SER A CA 1
ATOM 2621 C C . SER A 1 174 ? 15.848 -29.252 7.994 1.00 46.52 246 SER A C 1
ATOM 2622 O O . SER A 1 174 ? 16.396 -28.766 8.991 1.00 42.74 246 SER A O 1
ATOM 2630 N N . ASP A 1 175 ? 15.153 -28.534 7.115 1.00 39.56 247 ASP A N 1
ATOM 2631 C CA . ASP A 1 175 ? 14.896 -27.112 7.304 1.00 42.34 247 ASP A CA 1
ATOM 2632 C C . ASP A 1 175 ? 14.161 -26.856 8.616 1.00 45.62 247 ASP A C 1
ATOM 2633 O O . ASP A 1 175 ? 13.368 -27.680 9.081 1.00 37.36 247 ASP A O 1
ATOM 2642 N N . VAL A 1 176 ? 14.434 -25.697 9.215 1.00 40.45 248 VAL A N 1
ATOM 2643 C CA . VAL A 1 176 ? 13.750 -25.236 10.423 1.00 41.20 248 VAL A CA 1
ATOM 2644 C C . VAL A 1 176 ? 13.070 -23.914 10.087 1.00 38.72 248 VAL A C 1
ATOM 2645 O O . VAL A 1 176 ? 13.744 -22.892 9.896 1.00 36.72 248 VAL A O 1
ATOM 2658 N N . SER A 1 177 ? 11.736 -23.932 10.023 1.00 40.81 249 SER A N 1
ATOM 2659 C CA . SER A 1 177 ? 10.933 -22.738 9.800 1.00 43.49 249 SER A CA 1
ATOM 2660 C C . SER A 1 177 ? 9.949 -22.459 10.924 1.00 36.33 249 SER A C 1
ATOM 2661 O O . SER A 1 177 ? 9.311 -21.400 10.912 1.00 36.54 249 SER A O 1
ATOM 2669 N N . PHE A 1 178 ? 9.807 -23.367 11.886 1.00 37.83 250 PHE A N 1
ATOM 2670 C CA . PHE A 1 178 ? 8.842 -23.223 12.968 1.00 40.08 250 PHE A CA 1
ATOM 2671 C C . PHE A 1 178 ? 9.501 -23.644 14.271 1.00 40.77 250 PHE A C 1
ATOM 2672 O O . PHE A 1 178 ? 10.064 -24.739 14.359 1.00 39.32 250 PHE A O 1
ATOM 2689 N N . ILE A 1 179 ? 9.437 -22.767 15.271 1.00 37.88 251 ILE A N 1
ATOM 2690 C CA . ILE A 1 179 ? 9.970 -23.027 16.603 1.00 41.38 251 ILE A CA 1
ATOM 2691 C C . ILE A 1 179 ? 8.886 -22.676 17.610 1.00 40.48 251 ILE A C 1
ATOM 2692 O O . ILE A 1 179 ? 8.296 -21.592 17.537 1.00 37.95 251 ILE A O 1
ATOM 2708 N N . VAL A 1 180 ? 8.622 -23.588 18.545 1.00 40.42 252 VAL A N 1
ATOM 2709 C CA . VAL A 1 180 ? 7.650 -23.353 19.606 1.00 41.05 252 VAL A CA 1
ATOM 2710 C C . VAL A 1 180 ? 8.247 -23.812 20.928 1.00 47.16 252 VAL A C 1
ATOM 2711 O O . VAL A 1 180 ? 9.082 -24.720 20.975 1.00 41.17 252 VAL A O 1
ATOM 2724 N N . GLY A 1 181 ? 7.811 -23.167 22.003 1.00 44.12 253 GLY A N 1
ATOM 2725 C CA . GLY A 1 181 ? 8.292 -23.487 23.331 1.00 44.09 253 GLY A CA 1
ATOM 2726 C C . GLY A 1 181 ? 7.147 -23.784 24.275 1.00 41.44 253 GLY A C 1
ATOM 2727 O O . GLY A 1 181 ? 6.054 -23.231 24.155 1.00 48.94 253 GLY A O 1
ATOM 2731 N N . THR A 1 182 ? 7.416 -24.677 25.224 1.00 45.79 254 THR A N 1
ATOM 2732 C CA . THR A 1 182 ? 6.449 -25.023 26.253 1.00 43.07 254 THR A CA 1
ATOM 2733 C C . THR A 1 182 ? 6.678 -24.189 27.509 1.00 52.65 254 THR A C 1
ATOM 2734 O O . THR A 1 182 ? 7.698 -23.514 27.670 1.00 45.15 254 THR A O 1
ATOM 2745 N N . LYS A 1 183 ? 5.700 -24.258 28.414 1.00 47.68 255 LYS A N 1
ATOM 2746 C CA . LYS A 1 183 ? 5.791 -23.561 29.692 1.00 58.49 255 LYS A CA 1
ATOM 2747 C C . LYS A 1 183 ? 7.064 -23.923 30.446 1.00 56.69 255 LYS A C 1
ATOM 2748 O O . LYS A 1 183 ? 7.630 -23.079 31.150 1.00 49.82 255 LYS A O 1
ATOM 2767 N N . ASP A 1 184 ? 7.534 -25.162 30.303 1.00 54.17 256 ASP A N 1
ATOM 2768 C CA . ASP A 1 184 ? 8.693 -25.664 31.029 1.00 56.71 256 ASP A CA 1
ATOM 2769 C C . ASP A 1 184 ? 10.006 -25.453 30.282 1.00 52.50 256 ASP A C 1
ATOM 2770 O O . ASP A 1 184 ? 11.047 -25.928 30.745 1.00 52.62 256 ASP A O 1
ATOM 2779 N N . GLY A 1 185 ? 9.982 -24.771 29.141 1.00 51.76 257 GLY A N 1
ATOM 2780 C CA . GLY A 1 185 ? 11.195 -24.474 28.407 1.00 45.44 257 GLY A CA 1
ATOM 2781 C C . GLY A 1 185 ? 11.590 -25.485 27.352 1.00 44.76 257 GLY A C 1
ATOM 2782 O O . GLY A 1 185 ? 12.685 -25.364 26.788 1.00 43.89 257 GLY A O 1
ATOM 2786 N N . ARG A 1 186 ? 10.751 -26.478 27.070 1.00 46.04 258 ARG A N 1
ATOM 2787 C CA . ARG A 1 186 ? 11.052 -27.420 26.000 1.00 46.61 258 ARG A CA 1
ATOM 2788 C C . ARG A 1 186 ? 10.932 -26.727 24.648 1.00 42.32 258 ARG A C 1
ATOM 2789 O O . ARG A 1 186 ? 10.008 -25.943 24.422 1.00 44.31 258 ARG A O 1
ATOM 2810 N N . ILE A 1 187 ? 11.868 -27.025 23.747 1.00 44.79 259 ILE A N 1
ATOM 2811 C CA . ILE A 1 187 ? 11.976 -26.360 22.448 1.00 44.35 259 ILE A CA 1
ATOM 2812 C C . ILE A 1 187 ? 11.776 -27.403 21.354 1.00 51.31 259 ILE A C 1
ATOM 2813 O O . ILE A 1 187 ? 12.559 -28.355 21.250 1.00 47.05 259 ILE A O 1
ATOM 2829 N N . PHE A 1 188 ? 10.747 -27.210 20.527 1.00 43.40 260 PHE A N 1
ATOM 2830 C CA . PHE A 1 188 ? 10.428 -28.108 19.424 1.00 41.21 260 PHE A CA 1
ATOM 2831 C C . PHE A 1 188 ? 10.607 -27.398 18.084 1.00 45.70 260 PHE A C 1
ATOM 2832 O O . PHE A 1 188 ? 10.338 -26.199 17.960 1.00 40.23 260 PHE A O 1
ATOM 2849 N N . LEU A 1 189 ? 11.047 -28.158 17.073 1.00 41.42 261 LEU A N 1
ATOM 2850 C CA . LEU A 1 189 ? 11.402 -27.614 15.766 1.00 40.10 261 LEU A CA 1
ATOM 2851 C C . LEU A 1 189 ? 10.742 -28.407 14.644 1.00 43.61 261 LEU A C 1
ATOM 2852 O O . LEU A 1 189 ? 10.555 -29.623 14.744 1.00 42.08 261 LEU A O 1
ATOM 2868 N N . GLY A 1 190 ? 10.424 -27.701 13.558 1.00 38.86 262 GLY A N 1
ATOM 2869 C CA . GLY A 1 190 ? 9.881 -28.291 12.345 1.00 45.56 262 GLY A CA 1
ATOM 2870 C C . GLY A 1 190 ? 10.117 -27.346 11.187 1.00 42.84 262 GLY A C 1
ATOM 2871 O O . GLY A 1 190 ? 10.504 -26.191 11.375 1.00 40.02 262 GLY A O 1
ATOM 2875 N N . GLY A 1 191 ? 9.879 -27.840 9.978 1.00 32.14 263 GLY A N 1
ATOM 2876 C CA . GLY A 1 191 ? 10.148 -27.025 8.810 1.00 41.68 263 GLY A CA 1
ATOM 2877 C C . GLY A 1 191 ? 9.539 -27.554 7.531 1.00 34.81 263 GLY A C 1
ATOM 2878 O O . GLY A 1 191 ? 8.596 -28.347 7.545 1.00 36.62 263 GLY A O 1
ATOM 2882 N N . GLU A 1 192 ? 10.106 -27.093 6.413 1.00 38.94 264 GLU A N 1
ATOM 2883 C CA . GLU A 1 192 ? 9.548 -27.307 5.085 1.00 40.52 264 GLU A CA 1
ATOM 2884 C C . GLU A 1 192 ? 10.281 -28.395 4.302 1.00 38.53 264 GLU A C 1
ATOM 2885 O O . GLU A 1 192 ? 10.125 -28.481 3.079 1.00 39.81 264 GLU A O 1
ATOM 2897 N N . SER A 1 193 ? 11.076 -29.227 4.979 1.00 36.56 265 SER A N 1
ATOM 2898 C CA . SER A 1 193 ? 11.734 -30.364 4.343 1.00 42.49 265 SER A CA 1
ATOM 2899 C C . SER A 1 193 ? 10.935 -31.651 4.484 1.00 40.64 265 SER A C 1
ATOM 2900 O O . SER A 1 193 ? 10.955 -32.491 3.576 1.00 38.29 265 SER A O 1
ATOM 2908 N N . ASP A 1 194 ? 10.239 -31.817 5.599 1.00 40.25 266 ASP A N 1
ATOM 2909 C CA . ASP A 1 194 ? 9.553 -33.056 5.941 1.00 40.99 266 ASP A CA 1
ATOM 2910 C C . ASP A 1 194 ? 8.625 -32.738 7.108 1.00 41.33 266 ASP A C 1
ATOM 2911 O O . ASP A 1 194 ? 8.510 -31.585 7.532 1.00 39.91 266 ASP A O 1
ATOM 2920 N N . THR A 1 195 ? 7.964 -33.771 7.626 1.00 37.22 267 THR A N 1
ATOM 2921 C CA . THR A 1 195 ? 7.044 -33.625 8.746 1.00 40.34 267 THR A CA 1
ATOM 2922 C C . THR A 1 195 ? 7.674 -34.003 10.081 1.00 37.07 267 THR A C 1
ATOM 2923 O O . THR A 1 195 ? 6.962 -34.078 11.088 1.00 41.47 267 THR A O 1
ATOM 2934 N N . ASP A 1 196 ? 8.985 -34.236 10.117 1.00 42.91 268 ASP A N 1
ATOM 2935 C CA . ASP A 1 196 ? 9.632 -34.639 11.358 1.00 40.49 268 ASP A CA 1
ATOM 2936 C C . ASP A 1 196 ? 9.630 -33.496 12.364 1.00 46.77 268 ASP A C 1
ATOM 2937 O O . ASP A 1 196 ? 9.721 -32.319 12.005 1.00 40.73 268 ASP A O 1
ATOM 2946 N N . ILE A 1 197 ? 9.549 -33.859 13.641 1.00 37.70 269 ILE A N 1
ATOM 2947 C CA . ILE A 1 197 ? 9.617 -32.910 14.745 1.00 42.07 269 ILE A CA 1
ATOM 2948 C C . ILE A 1 197 ? 10.861 -33.222 15.562 1.00 43.77 269 ILE A C 1
ATOM 2949 O O . ILE A 1 197 ? 11.054 -34.363 15.998 1.00 46.08 269 ILE A O 1
ATOM 2965 N N . HIS A 1 198 ? 11.698 -32.210 15.760 1.00 43.04 270 HIS A N 1
ATOM 2966 C CA . HIS A 1 198 ? 12.903 -32.319 16.563 1.00 45.93 270 HIS A CA 1
ATOM 2967 C C . HIS A 1 198 ? 12.718 -31.559 17.868 1.00 46.00 270 HIS A C 1
ATOM 2968 O O . HIS A 1 198 ? 11.853 -30.688 17.989 1.00 43.57 270 HIS A O 1
ATOM 2982 N N . GLU A 1 199 ? 13.548 -31.905 18.849 1.00 45.25 271 GLU A N 1
ATOM 2983 C CA . GLU A 1 199 ? 13.580 -31.217 20.131 1.00 50.31 271 GLU A CA 1
ATOM 2984 C C . GLU A 1 199 ? 15.023 -30.890 20.474 1.00 52.71 271 GLU A C 1
ATOM 2985 O O . GLU A 1 199 ? 15.924 -31.699 20.232 1.00 53.53 271 GLU A O 1
ATOM 2997 N N . ILE A 1 200 ? 15.238 -29.698 21.023 1.00 48.53 272 ILE A N 1
ATOM 2998 C CA . ILE A 1 200 ? 16.552 -29.269 21.487 1.00 47.71 272 ILE A CA 1
ATOM 2999 C C . ILE A 1 200 ? 16.587 -29.415 23.002 1.00 49.91 272 ILE A C 1
ATOM 3000 O O . ILE A 1 200 ? 15.728 -28.872 23.708 1.00 52.73 272 ILE A O 1
ATOM 3016 N N . PHE A 1 201 ? 17.575 -30.154 23.494 1.00 50.18 273 PHE A N 1
ATOM 3017 C CA . PHE A 1 201 ? 17.851 -30.273 24.917 1.00 60.68 273 PHE A CA 1
ATOM 3018 C C . PHE A 1 201 ? 19.045 -29.399 25.274 1.00 55.32 273 PHE A C 1
ATOM 3019 O O . PHE A 1 201 ? 19.953 -29.201 24.464 1.00 49.43 273 PHE A O 1
ATOM 3036 N N . TYR A 1 202 ? 19.041 -28.874 26.496 1.00 59.31 274 TYR A N 1
ATOM 3037 C CA . TYR A 1 202 ? 20.213 -28.170 26.988 1.00 61.52 274 TYR A CA 1
ATOM 3038 C C . TYR A 1 202 ? 20.239 -28.222 28.508 1.00 60.94 274 TYR A C 1
ATOM 3039 O O . TYR A 1 202 ? 19.196 -28.309 29.163 1.00 52.64 274 TYR A O 1
ATOM 3057 N N . GLN A 1 203 ? 21.452 -28.178 29.055 1.00 65.41 275 GLN A N 1
ATOM 3058 C CA . GLN A 1 203 ? 21.671 -28.287 30.488 1.00 69.45 275 GLN A CA 1
ATOM 3059 C C . GLN A 1 203 ? 22.846 -27.402 30.876 1.00 70.44 275 GLN A C 1
ATOM 3060 O O . GLN A 1 203 ? 23.658 -27.006 30.035 1.00 62.55 275 GLN A O 1
ATOM 3074 N N . GLN A 1 204 ? 22.931 -27.107 32.175 1.00 81.57 276 GLN A N 1
ATOM 3075 C CA . GLN A 1 204 ? 23.957 -26.193 32.664 1.00 87.93 276 GLN A CA 1
ATOM 3076 C C . GLN A 1 204 ? 25.335 -26.844 32.672 1.00 81.02 276 GLN A C 1
ATOM 3077 O O . GLN A 1 204 ? 26.325 -26.214 32.284 1.00 79.36 276 GLN A O 1
ATOM 3091 N N . GLU A 1 205 ? 25.423 -28.099 33.105 1.00 75.40 277 GLU A N 1
ATOM 3092 C CA . GLU A 1 205 ? 26.710 -28.739 33.335 1.00 83.19 277 GLU A CA 1
ATOM 3093 C C . GLU A 1 205 ? 27.264 -29.350 32.055 1.00 77.37 277 GLU A C 1
ATOM 3094 O O . GLU A 1 205 ? 26.526 -29.933 31.255 1.00 75.85 277 GLU A O 1
ATOM 3106 N N . GLU A 1 206 ? 28.574 -29.204 31.871 1.00 77.14 278 GLU A N 1
ATOM 3107 C CA . GLU A 1 206 ? 29.301 -29.880 30.808 1.00 82.37 278 GLU A CA 1
ATOM 3108 C C . GLU A 1 206 ? 29.797 -31.227 31.316 1.00 83.36 278 GLU A C 1
ATOM 3109 O O . GLU A 1 206 ? 30.308 -31.330 32.436 1.00 83.84 278 GLU A O 1
ATOM 3121 N N . ARG A 1 207 ? 29.641 -32.259 30.489 1.00 77.94 279 ARG A N 1
ATOM 3122 C CA . ARG A 1 207 ? 30.029 -33.615 30.846 1.00 71.26 279 ARG A CA 1
ATOM 3123 C C . ARG A 1 207 ? 30.947 -34.178 29.771 1.00 76.05 279 ARG A C 1
ATOM 3124 O O . ARG A 1 207 ? 30.913 -33.757 28.611 1.00 83.34 279 ARG A O 1
ATOM 3145 N N . TRP A 1 208 ? 31.778 -35.142 30.172 1.00 74.30 280 TRP A N 1
ATOM 3146 C CA . TRP A 1 208 ? 32.690 -35.772 29.226 1.00 73.56 280 TRP A CA 1
ATOM 3147 C C . TRP A 1 208 ? 31.958 -36.677 28.246 1.00 73.97 280 TRP A C 1
ATOM 3148 O O . TRP A 1 208 ? 32.466 -36.917 27.146 1.00 79.69 280 TRP A O 1
ATOM 3169 N N . PHE A 1 209 ? 30.779 -37.171 28.619 1.00 77.19 281 PHE A N 1
ATOM 3170 C CA . PHE A 1 209 ? 29.995 -38.073 27.789 1.00 76.11 281 PHE A CA 1
ATOM 3171 C C . PHE A 1 209 ? 28.788 -37.397 27.154 1.00 76.16 281 PHE A C 1
ATOM 3172 O O . PHE A 1 209 ? 28.014 -38.069 26.464 1.00 75.34 281 PHE A O 1
ATOM 3189 N N . SER A 1 210 ? 28.603 -36.096 27.366 1.00 72.91 282 SER A N 1
ATOM 3190 C CA . SER A 1 210 ? 27.412 -35.416 26.878 1.00 80.88 282 SER A CA 1
ATOM 3191 C C . SER A 1 210 ? 27.676 -33.918 26.827 1.00 80.08 282 SER A C 1
ATOM 3192 O O . SER A 1 210 ? 28.233 -33.348 27.768 1.00 81.93 282 SER A O 1
ATOM 3200 N N . SER A 1 211 ? 27.263 -33.293 25.728 1.00 80.11 283 SER A N 1
ATOM 3201 C CA . SER A 1 211 ? 27.448 -31.865 25.532 1.00 78.04 283 SER A CA 1
ATOM 3202 C C . SER A 1 211 ? 26.367 -31.073 26.266 1.00 71.80 283 SER A C 1
ATOM 3203 O O . SER A 1 211 ? 25.357 -31.615 26.723 1.00 73.13 283 SER A O 1
ATOM 3211 N N . ARG A 1 212 ? 26.596 -29.762 26.375 1.00 69.87 284 ARG A N 1
ATOM 3212 C CA . ARG A 1 212 ? 25.631 -28.881 27.023 1.00 66.79 284 ARG A CA 1
ATOM 3213 C C . ARG A 1 212 ? 24.340 -28.739 26.230 1.00 71.04 284 ARG A C 1
ATOM 3214 O O . ARG A 1 212 ? 23.326 -28.330 26.803 1.00 64.43 284 ARG A O 1
ATOM 3235 N N . CYS A 1 213 ? 24.353 -29.048 24.934 1.00 66.23 285 CYS A N 1
ATOM 3236 C CA . CYS A 1 213 ? 23.196 -28.834 24.075 1.00 66.10 285 CYS A CA 1
ATOM 3237 C C . CYS A 1 213 ? 23.108 -29.960 23.057 1.00 61.67 285 CYS A C 1
ATOM 3238 O O . CYS A 1 213 ? 24.098 -30.273 22.391 1.00 60.04 285 CYS A O 1
ATOM 3246 N N . GLY A 1 214 ? 21.918 -30.558 22.938 1.00 59.25 286 GLY A N 1
ATOM 3247 C CA . GLY A 1 214 ? 21.713 -31.669 22.034 1.00 67.75 286 GLY A CA 1
ATOM 3248 C C . GLY A 1 214 ? 20.419 -31.519 21.259 1.00 63.92 286 GLY A C 1
ATOM 3249 O O . GLY A 1 214 ? 19.575 -30.673 21.567 1.00 53.77 286 GLY A O 1
ATOM 3253 N N . LYS A 1 215 ? 20.279 -32.369 20.243 1.00 62.85 287 LYS A N 1
ATOM 3254 C CA . LYS A 1 215 ? 19.133 -32.356 19.346 1.00 51.76 287 LYS A CA 1
ATOM 3255 C C . LYS A 1 215 ? 18.785 -33.789 18.975 1.00 55.83 287 LYS A C 1
ATOM 3256 O O . LYS A 1 215 ? 19.680 -34.603 18.730 1.00 57.92 287 LYS A O 1
ATOM 3275 N N . ILE A 1 216 ? 17.488 -34.102 18.940 1.00 55.53 288 ILE A N 1
ATOM 3276 C CA . ILE A 1 216 ? 17.032 -35.435 18.561 1.00 52.43 288 ILE A CA 1
ATOM 3277 C C . ILE A 1 216 ? 15.784 -35.323 17.695 1.00 54.81 288 ILE A C 1
ATOM 3278 O O . ILE A 1 216 ? 14.988 -34.388 17.826 1.00 47.32 288 ILE A O 1
ATOM 3294 N N . ASN A 1 217 ? 15.624 -36.302 16.808 1.00 52.75 289 ASN A N 1
ATOM 3295 C CA . ASN A 1 217 ? 14.447 -36.427 15.960 1.00 46.87 289 ASN A CA 1
ATOM 3296 C C . ASN A 1 217 ? 13.454 -37.363 16.640 1.00 50.70 289 ASN A C 1
ATOM 3297 O O . ASN A 1 217 ? 13.741 -38.551 16.821 1.00 52.53 289 ASN A O 1
ATOM 3308 N N . HIS A 1 218 ? 12.290 -36.829 17.017 1.00 49.30 290 HIS A N 1
ATOM 3309 C CA . HIS A 1 218 ? 11.273 -37.622 17.698 1.00 47.19 290 HIS A CA 1
ATOM 3310 C C . HIS A 1 218 ? 10.448 -38.483 16.752 1.00 55.50 290 HIS A C 1
ATOM 3311 O O . HIS A 1 218 ? 9.692 -39.337 17.228 1.00 49.48 290 HIS A O 1
ATOM 3325 N N . SER A 1 219 ? 10.569 -38.288 15.438 1.00 50.68 291 SER A N 1
ATOM 3326 C CA . SER A 1 219 ? 9.713 -38.978 14.481 1.00 59.27 291 SER A CA 1
ATOM 3327 C C . SER A 1 219 ? 10.259 -40.332 14.044 1.00 57.50 291 SER A C 1
ATOM 3328 O O . SER A 1 219 ? 9.478 -41.174 13.588 1.00 65.28 291 SER A O 1
ATOM 3336 N N . HIS A 1 220 ? 11.564 -40.559 14.174 1.00 64.78 292 HIS A N 1
ATOM 3337 C CA . HIS A 1 220 ? 12.185 -41.843 13.865 1.00 86.86 292 HIS A CA 1
ATOM 3338 C C . HIS A 1 220 ? 11.757 -42.368 12.491 1.00 85.79 292 HIS A C 1
ATOM 3339 O O . HIS A 1 220 ? 11.258 -43.494 12.379 1.00 84.69 292 HIS A O 1
ATOM 3353 N N . PRO A 1 221 ? 11.943 -41.588 11.432 1.00 87.57 306 PRO A N 1
ATOM 3354 C CA . PRO A 1 221 ? 11.460 -41.999 10.111 1.00 91.39 306 PRO A CA 1
ATOM 3355 C C . PRO A 1 221 ? 12.361 -43.045 9.471 1.00 93.92 306 PRO A C 1
ATOM 3356 O O . PRO A 1 221 ? 13.535 -43.194 9.814 1.00 94.39 306 PRO A O 1
ATOM 3367 N N . PHE A 1 222 ? 11.785 -43.772 8.516 1.00 94.78 307 PHE A N 1
ATOM 3368 C CA . PHE A 1 222 ? 12.527 -44.794 7.788 1.00 98.24 307 PHE A CA 1
ATOM 3369 C C . PHE A 1 222 ? 11.699 -45.253 6.595 1.00 102.65 307 PHE A C 1
ATOM 3370 O O . PHE A 1 222 ? 10.508 -44.952 6.485 1.00 95.98 307 PHE A O 1
ATOM 3387 N N . GLY A 1 223 ? 12.358 -45.988 5.698 1.00 97.38 308 GLY A N 1
ATOM 3388 C CA . GLY A 1 223 ? 11.688 -46.603 4.569 1.00 99.34 308 GLY A CA 1
ATOM 3389 C C . GLY A 1 223 ? 11.181 -45.587 3.558 1.00 101.44 308 GLY A C 1
ATOM 3390 O O . GLY A 1 223 ? 11.747 -44.505 3.374 1.00 96.51 308 GLY A O 1
ATOM 3394 N N . SER A 1 224 ? 10.089 -45.954 2.891 1.00 102.57 309 SER A N 1
ATOM 3395 C CA . SER A 1 224 ? 9.509 -45.120 1.847 1.00 99.19 309 SER A CA 1
ATOM 3396 C C . SER A 1 224 ? 8.734 -43.965 2.467 1.00 99.31 309 SER A C 1
ATOM 3397 O O . SER A 1 224 ? 7.924 -44.166 3.378 1.00 105.69 309 SER A O 1
ATOM 3405 N N . ARG A 1 225 ? 8.983 -42.756 1.967 1.00 85.89 310 ARG A N 1
ATOM 3406 C CA . ARG A 1 225 ? 8.316 -41.554 2.451 1.00 79.71 310 ARG A CA 1
ATOM 3407 C C . ARG A 1 225 ? 7.985 -40.659 1.268 1.00 71.51 310 ARG A C 1
ATOM 3408 O O . ARG A 1 225 ? 8.862 -40.357 0.455 1.00 71.53 310 ARG A O 1
ATOM 3429 N N . GLN A 1 226 ? 6.726 -40.241 1.178 1.00 60.41 311 GLN A N 1
ATOM 3430 C CA . GLN A 1 226 ? 6.281 -39.325 0.139 1.00 66.89 311 GLN A CA 1
ATOM 3431 C C . GLN A 1 226 ? 6.535 -37.879 0.563 1.00 54.21 311 GLN A C 1
ATOM 3432 O O . GLN A 1 226 ? 6.811 -37.584 1.728 1.00 53.05 311 GLN A O 1
ATOM 3446 N N . GLN A 1 227 ? 6.447 -36.968 -0.405 1.00 47.40 312 GLN A N 1
ATOM 3447 C CA . GLN A 1 227 ? 6.668 -35.556 -0.120 1.00 45.89 312 GLN A CA 1
ATOM 3448 C C . GLN A 1 227 ? 5.544 -35.003 0.749 1.00 41.24 312 GLN A C 1
ATOM 3449 O O . GLN A 1 227 ? 4.361 -35.160 0.433 1.00 44.36 312 GLN A O 1
ATOM 3463 N N . GLU A 1 228 ? 5.925 -34.339 1.838 1.00 38.07 313 GLU A N 1
ATOM 3464 C CA . GLU A 1 228 ? 5.005 -33.675 2.752 1.00 40.95 313 GLU A CA 1
ATOM 3465 C C . GLU A 1 228 ? 5.842 -32.908 3.764 1.00 36.42 313 GLU A C 1
ATOM 3466 O O . GLU A 1 228 ? 6.861 -33.420 4.228 1.00 33.82 313 GLU A O 1
ATOM 3478 N N . TRP A 1 229 ? 5.423 -31.685 4.092 1.00 38.48 314 TRP A N 1
ATOM 3479 C CA . TRP A 1 229 ? 6.145 -30.854 5.048 1.00 38.84 314 TRP A CA 1
ATOM 3480 C C . TRP A 1 229 ? 5.138 -30.070 5.883 1.00 37.38 314 TRP A C 1
ATOM 3481 O O . TRP A 1 229 ? 3.923 -30.191 5.701 1.00 37.77 314 TRP A O 1
ATOM 3502 N N . LEU A 1 230 ? 5.648 -29.257 6.808 1.00 38.75 315 LEU A N 1
ATOM 3503 C CA . LEU A 1 230 ? 4.813 -28.600 7.804 1.00 39.76 315 LEU A CA 1
ATOM 3504 C C . LEU A 1 230 ? 4.487 -27.162 7.422 1.00 41.11 315 LEU A C 1
ATOM 3505 O O . LEU A 1 230 ? 5.270 -26.473 6.761 1.00 37.95 315 LEU A O 1
ATOM 3521 N N . ARG A 1 231 ? 3.302 -26.725 7.856 1.00 37.01 316 ARG A N 1
ATOM 3522 C CA . ARG A 1 231 ? 2.865 -25.340 7.775 1.00 37.46 316 ARG A CA 1
ATOM 3523 C C . ARG A 1 231 ? 2.861 -24.638 9.128 1.00 42.14 316 ARG A C 1
ATOM 3524 O O . ARG A 1 231 ? 2.755 -23.408 9.164 1.00 40.80 316 ARG A O 1
ATOM 3545 N N . GLY A 1 232 ? 2.964 -25.375 10.231 1.00 40.88 317 GLY A N 1
ATOM 3546 C CA . GLY A 1 232 ? 2.997 -24.750 11.543 1.00 41.89 317 GLY A CA 1
ATOM 3547 C C . GLY A 1 232 ? 3.055 -25.785 12.649 1.00 41.43 317 GLY A C 1
ATOM 3548 O O . GLY A 1 232 ? 2.705 -26.956 12.457 1.00 37.66 317 GLY A O 1
ATOM 3552 N N . LEU A 1 233 ? 3.521 -25.322 13.812 1.00 44.98 318 LEU A N 1
ATOM 3553 C CA . LEU A 1 233 ? 3.544 -26.085 15.054 1.00 39.67 318 LEU A CA 1
ATOM 3554 C C . LEU A 1 233 ? 2.772 -25.326 16.126 1.00 40.83 318 LEU A C 1
ATOM 3555 O O . LEU A 1 233 ? 2.804 -24.094 16.169 1.00 36.32 318 LEU A O 1
ATOM 3571 N N . TYR A 1 234 ? 2.087 -26.068 17.003 1.00 38.28 319 TYR A N 1
ATOM 3572 C CA . TYR A 1 234 ? 1.200 -25.468 17.999 1.00 40.52 319 TYR A CA 1
ATOM 3573 C C . TYR A 1 234 ? 1.243 -26.264 19.299 1.00 39.86 319 TYR A C 1
ATOM 3574 O O . TYR A 1 234 ? 1.139 -27.493 19.279 1.00 41.60 319 TYR A O 1
ATOM 3592 N N . VAL A 1 235 ? 1.365 -25.557 20.426 1.00 40.84 320 VAL A N 1
ATOM 3593 C CA . VAL A 1 235 ? 1.528 -26.163 21.748 1.00 42.31 320 VAL A CA 1
ATOM 3594 C C . VAL A 1 235 ? 0.270 -25.924 22.574 1.00 42.25 320 VAL A C 1
ATOM 3595 O O . VAL A 1 235 ? -0.350 -24.857 22.489 1.00 43.53 320 VAL A O 1
ATOM 3608 N N . ASP A 1 236 ? -0.095 -26.916 23.390 1.00 41.54 321 ASP A N 1
ATOM 3609 C CA . ASP A 1 236 ? -1.121 -26.758 24.424 1.00 41.17 321 ASP A CA 1
ATOM 3610 C C . ASP A 1 236 ? -0.579 -27.356 25.720 1.00 45.00 321 ASP A C 1
ATOM 3611 O O . ASP A 1 236 ? -0.650 -28.572 25.931 1.00 38.70 321 ASP A O 1
ATOM 3620 N N . ASP A 1 237 ? -0.055 -26.487 26.590 1.00 44.17 322 ASP A N 1
ATOM 3621 C CA . ASP A 1 237 ? 0.538 -26.933 27.848 1.00 43.14 322 ASP A CA 1
ATOM 3622 C C . ASP A 1 237 ? -0.492 -27.559 28.779 1.00 44.19 322 ASP A C 1
ATOM 3623 O O . ASP A 1 237 ? -0.156 -28.471 29.541 1.00 45.84 322 ASP A O 1
ATOM 3632 N N . THR A 1 238 ? -1.741 -27.088 28.740 1.00 40.77 323 THR A N 1
ATOM 3633 C CA . THR A 1 238 ? -2.760 -27.593 29.655 1.00 40.26 323 THR A CA 1
ATOM 3634 C C . THR A 1 238 ? -3.070 -29.064 29.415 1.00 52.39 323 THR A C 1
ATOM 3635 O O . THR A 1 238 ? -3.614 -29.724 30.308 1.00 44.01 323 THR A O 1
ATOM 3646 N N . ARG A 1 239 ? -2.743 -29.587 28.232 1.00 45.75 324 ARG A N 1
ATOM 3647 C CA . ARG A 1 239 ? -2.948 -30.991 27.905 1.00 44.59 324 ARG A CA 1
ATOM 3648 C C . ARG A 1 239 ? -1.647 -31.718 27.600 1.00 46.21 324 ARG A C 1
ATOM 3649 O O . ARG A 1 239 ? -1.684 -32.913 27.283 1.00 45.09 324 ARG A O 1
ATOM 3670 N N . ASN A 1 240 ? -0.503 -31.035 27.695 1.00 38.86 325 ASN A N 1
ATOM 3671 C CA . ASN A 1 240 ? 0.798 -31.605 27.337 1.00 41.82 325 ASN A CA 1
ATOM 3672 C C . ASN A 1 240 ? 0.799 -32.132 25.902 1.00 48.70 325 ASN A C 1
ATOM 3673 O O . ASN A 1 240 ? 1.391 -33.171 25.603 1.00 45.19 325 ASN A O 1
ATOM 3684 N N . LEU A 1 241 ? 0.144 -31.402 25.003 1.00 39.25 326 LEU A N 1
ATOM 3685 C CA . LEU A 1 241 ? 0.036 -31.797 23.608 1.00 43.55 326 LEU A CA 1
ATOM 3686 C C . LEU A 1 241 ? 0.817 -30.848 22.709 1.00 40.15 326 LEU A C 1
ATOM 3687 O O . LEU A 1 241 ? 1.073 -29.689 23.049 1.00 36.38 326 LEU A O 1
ATOM 3703 N N . LEU A 1 242 ? 1.197 -31.380 21.549 1.00 46.36 327 LEU A N 1
ATOM 3704 C CA . LEU A 1 242 ? 1.835 -30.635 20.474 1.00 40.58 327 LEU A CA 1
ATOM 3705 C C . LEU A 1 242 ? 1.150 -31.031 19.175 1.00 45.79 327 LEU A C 1
ATOM 3706 O O . LEU A 1 242 ? 0.961 -32.224 18.918 1.00 42.95 327 LEU A O 1
ATOM 3722 N N . TYR A 1 243 ? 0.765 -30.039 18.371 1.00 37.66 328 TYR A N 1
ATOM 3723 C CA . TYR A 1 243 ? 0.091 -30.265 17.098 1.00 36.07 328 TYR A CA 1
ATOM 3724 C C . TYR A 1 243 ? 0.961 -29.772 15.950 1.00 39.33 328 TYR A C 1
ATOM 3725 O O . TYR A 1 243 ? 1.629 -28.740 16.070 1.00 42.35 328 TYR A O 1
ATOM 3743 N N . SER A 1 244 ? 0.939 -30.502 14.835 1.00 35.49 329 SER A N 1
ATOM 3744 C CA . SER A 1 244 ? 1.542 -30.046 13.589 1.00 34.75 329 SER A CA 1
ATOM 3745 C C . SER A 1 244 ? 0.494 -30.040 12.484 1.00 33.55 329 SER A C 1
ATOM 3746 O O . SER A 1 244 ? -0.396 -30.899 12.450 1.00 36.54 329 SER A O 1
ATOM 3754 N N . LEU A 1 245 ? 0.608 -29.063 11.589 1.00 36.96 330 LEU A N 1
ATOM 3755 C CA . LEU A 1 245 ? -0.203 -28.973 10.383 1.00 38.40 330 LEU A CA 1
ATOM 3756 C C . LEU A 1 245 ? 0.712 -29.122 9.177 1.00 41.77 330 LEU A C 1
ATOM 3757 O O . LEU A 1 245 ? 1.754 -28.464 9.105 1.00 38.21 330 LEU A O 1
ATOM 3773 N N . SER A 1 246 ? 0.330 -29.987 8.242 1.00 34.58 331 SER A N 1
ATOM 3774 C CA . SER A 1 246 ? 1.140 -30.248 7.062 1.00 35.50 331 SER A CA 1
ATOM 3775 C C . SER A 1 246 ? 0.582 -29.506 5.851 1.00 36.70 331 SER A C 1
ATOM 3776 O O . SER A 1 246 ? -0.513 -28.940 5.879 1.00 35.17 331 SER A O 1
ATOM 3784 N N . ASN A 1 247 ? 1.369 -29.515 4.772 1.00 36.25 332 ASN A N 1
ATOM 3785 C CA . ASN A 1 247 ? 0.958 -28.879 3.526 1.00 41.23 332 ASN A CA 1
ATOM 3786 C C . ASN A 1 247 ? -0.183 -29.622 2.850 1.00 39.56 332 ASN A C 1
ATOM 3787 O O . ASN A 1 247 ? -0.854 -29.047 1.987 1.00 35.72 332 ASN A O 1
ATOM 3798 N N . ARG A 1 248 ? -0.399 -30.887 3.206 1.00 35.45 333 ARG A N 1
ATOM 3799 C CA . ARG A 1 248 ? -1.540 -31.658 2.734 1.00 36.09 333 ARG A CA 1
ATOM 3800 C C . ARG A 1 248 ? -2.737 -31.548 3.668 1.00 48.38 333 ARG A C 1
ATOM 3801 O O . ARG A 1 248 ? -3.694 -32.316 3.523 1.00 40.08 333 ARG A O 1
ATOM 3822 N N . SER A 1 249 ? -2.694 -30.623 4.627 1.00 36.54 334 SER A N 1
ATOM 3823 C CA . SER A 1 249 ? -3.761 -30.396 5.596 1.00 31.77 334 SER A CA 1
ATOM 3824 C C . SER A 1 249 ? -3.936 -31.569 6.557 1.00 35.81 334 SER A C 1
ATOM 3825 O O . SER A 1 249 ? -5.018 -31.750 7.122 1.00 41.80 334 SER A O 1
ATOM 3833 N N . THR A 1 250 ? -2.888 -32.366 6.760 1.00 35.32 335 THR A N 1
ATOM 3834 C CA . THR A 1 250 ? -2.912 -33.427 7.761 1.00 36.32 335 THR A CA 1
ATOM 3835 C C . THR A 1 250 ? -2.601 -32.851 9.137 1.00 39.30 335 THR A C 1
ATOM 3836 O O . THR A 1 250 ? -1.648 -32.080 9.295 1.00 33.73 335 THR A O 1
ATOM 3847 N N . ILE A 1 251 ? -3.396 -33.244 10.130 1.00 35.81 336 ILE A N 1
ATOM 3848 C CA . ILE A 1 251 ? -3.237 -32.801 11.512 1.00 37.34 336 ILE A CA 1
ATOM 3849 C C . ILE A 1 251 ? -2.666 -33.964 12.311 1.00 41.51 336 ILE A C 1
ATOM 3850 O O . ILE A 1 251 ? -3.284 -35.033 12.391 1.00 40.80 336 ILE A O 1
ATOM 3866 N N . ARG A 1 252 ? -1.498 -33.753 12.911 1.00 34.46 337 ARG A N 1
ATOM 3867 C CA . ARG A 1 252 ? -0.856 -34.745 13.760 1.00 34.46 337 ARG A CA 1
ATOM 3868 C C . ARG A 1 252 ? -0.827 -34.242 15.197 1.00 40.49 337 ARG A C 1
ATOM 3869 O O . ARG A 1 252 ? -0.529 -33.070 15.445 1.00 36.23 337 ARG A O 1
ATOM 3890 N N . THR A 1 253 ? -1.154 -35.128 16.136 1.00 38.88 338 THR A N 1
ATOM 3891 C CA . THR A 1 253 ? -1.167 -34.817 17.561 1.00 44.59 338 THR A CA 1
ATOM 3892 C C . THR A 1 253 ? -0.088 -35.635 18.256 1.00 44.82 338 THR A C 1
ATOM 3893 O O . THR A 1 253 ? -0.006 -36.852 18.061 1.00 40.93 338 THR A O 1
ATOM 3904 N N . TYR A 1 254 ? 0.731 -34.962 19.060 1.00 39.99 339 TYR A N 1
ATOM 3905 C CA . TYR A 1 254 ? 1.797 -35.589 19.830 1.00 41.33 339 TYR A CA 1
ATOM 3906 C C . TYR A 1 254 ? 1.566 -35.315 21.309 1.00 43.50 339 TYR A C 1
ATOM 3907 O O . TYR A 1 254 ? 1.114 -34.228 21.681 1.00 45.43 339 TYR A O 1
ATOM 3925 N N . HIS A 1 255 ? 1.881 -36.298 22.150 1.00 43.86 340 HIS A N 1
ATOM 3926 C CA . HIS A 1 255 ? 1.696 -36.191 23.592 1.00 42.64 340 HIS A CA 1
ATOM 3927 C C . HIS A 1 255 ? 3.050 -36.260 24.282 1.00 45.51 340 HIS A C 1
ATOM 3928 O O . HIS A 1 255 ? 3.882 -37.108 23.943 1.00 43.13 340 HIS A O 1
ATOM 3942 N N . MET A 1 256 ? 3.263 -35.366 25.248 1.00 47.94 341 MET A N 1
ATOM 3943 C CA . MET A 1 256 ? 4.497 -35.335 26.031 1.00 50.57 341 MET A CA 1
ATOM 3944 C C . MET A 1 256 ? 4.290 -36.192 27.277 1.00 54.45 341 MET A C 1
ATOM 3945 O O . MET A 1 256 ? 3.950 -35.711 28.359 1.00 56.52 341 MET A O 1
ATOM 3959 N N . GLU A 1 257 ? 4.499 -37.499 27.108 1.00 63.86 342 GLU A N 1
ATOM 3960 C CA . GLU A 1 257 ? 4.329 -38.440 28.208 1.00 68.11 342 GLU A CA 1
ATOM 3961 C C . GLU A 1 257 ? 5.420 -38.315 29.263 1.00 68.00 342 GLU A C 1
ATOM 3962 O O . GLU A 1 257 ? 5.318 -38.959 30.312 1.00 76.78 342 GLU A O 1
ATOM 3974 N N . GLY A 1 258 ? 6.448 -37.509 29.013 1.00 73.48 343 GLY A N 1
ATOM 3975 C CA . GLY A 1 258 ? 7.500 -37.286 29.974 1.00 66.05 343 GLY A CA 1
ATOM 3976 C C . GLY A 1 258 ? 8.280 -36.028 29.657 1.00 63.94 343 GLY A C 1
ATOM 3977 O O . GLY A 1 258 ? 8.089 -35.397 28.613 1.00 60.48 343 GLY A O 1
ATOM 3981 N N . PRO A 1 259 ? 9.185 -35.639 30.559 1.00 68.76 344 PRO A N 1
ATOM 3982 C CA . PRO A 1 259 ? 9.962 -34.407 30.341 1.00 62.93 344 PRO A CA 1
ATOM 3983 C C . PRO A 1 259 ? 10.881 -34.465 29.134 1.00 60.00 344 PRO A C 1
ATOM 3984 O O . PRO A 1 259 ? 11.357 -33.410 28.694 1.00 54.53 344 PRO A O 1
ATOM 3995 N N . GLU A 1 260 ? 11.142 -35.656 28.587 1.00 56.14 345 GLU A N 1
ATOM 3996 C CA . GLU A 1 260 ? 12.013 -35.811 27.432 1.00 60.29 345 GLU A CA 1
ATOM 3997 C C . GLU A 1 260 ? 11.402 -36.672 26.336 1.00 54.31 345 GLU A C 1
ATOM 3998 O O . GLU A 1 260 ? 12.082 -36.945 25.340 1.00 54.85 345 GLU A O 1
ATOM 4010 N N . LYS A 1 261 ? 10.149 -37.098 26.481 1.00 51.01 346 LYS A N 1
ATOM 4011 C CA . LYS A 1 261 ? 9.487 -37.960 25.513 1.00 61.81 346 LYS A CA 1
ATOM 4012 C C . LYS A 1 261 ? 8.450 -37.181 24.713 1.00 56.37 346 LYS A C 1
ATOM 4013 O O . LYS A 1 261 ? 7.845 -36.223 25.205 1.00 49.47 346 LYS A O 1
ATOM 4032 N N . LEU A 1 262 ? 8.258 -37.612 23.468 1.00 48.05 347 LEU A N 1
ATOM 4033 C CA . LEU A 1 262 ? 7.212 -37.092 22.594 1.00 50.75 347 LEU A CA 1
ATOM 4034 C C . LEU A 1 262 ? 6.706 -38.251 21.750 1.00 49.52 347 LEU A C 1
ATOM 4035 O O . LEU A 1 262 ? 7.484 -38.860 21.010 1.00 51.67 347 LEU A O 1
ATOM 4051 N N . THR A 1 263 ? 5.415 -38.558 21.863 1.00 48.25 348 THR A N 1
ATOM 4052 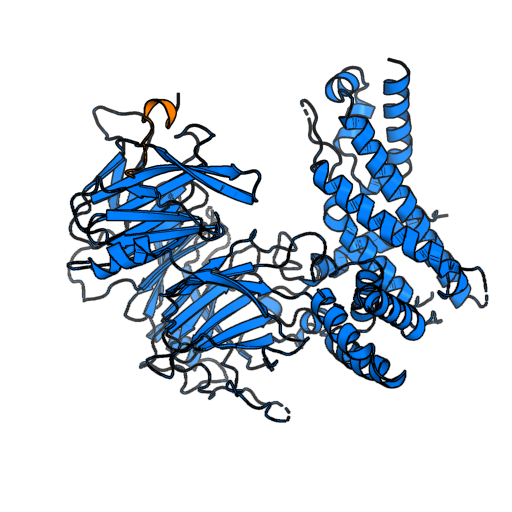C CA . THR A 1 263 ? 4.812 -39.704 21.193 1.00 53.33 348 THR A CA 1
ATOM 4053 C C . THR A 1 263 ? 3.678 -39.238 20.294 1.00 47.98 348 THR A C 1
ATOM 4054 O O . THR A 1 263 ? 2.772 -38.533 20.749 1.00 45.29 348 THR A O 1
ATOM 4065 N N . LYS A 1 264 ? 3.723 -39.641 19.025 1.00 44.47 349 LYS A N 1
ATOM 4066 C CA . LYS A 1 264 ? 2.606 -39.388 18.125 1.00 48.95 349 LYS A CA 1
ATOM 4067 C C . LYS A 1 264 ? 1.437 -40.284 18.511 1.00 45.12 349 LYS A C 1
ATOM 4068 O O . LYS A 1 264 ? 1.591 -41.504 18.623 1.00 50.76 349 LYS A O 1
ATOM 4087 N N . VAL A 1 265 ? 0.272 -39.676 18.724 1.00 43.90 350 VAL A N 1
ATOM 4088 C CA . VAL A 1 265 ? -0.897 -40.402 19.202 1.00 43.49 350 VAL A CA 1
ATOM 4089 C C . VAL A 1 265 ? -2.095 -40.289 18.269 1.00 47.66 350 VAL A C 1
ATOM 4090 O O . VAL A 1 265 ? -3.002 -41.134 18.351 1.00 46.83 350 VAL A O 1
ATOM 4103 N N . ILE A 1 266 ? -2.151 -39.289 17.393 1.00 46.93 351 ILE A N 1
ATOM 4104 C CA . ILE A 1 266 ? -3.231 -39.162 16.420 1.00 47.23 351 ILE A CA 1
ATOM 4105 C C . ILE A 1 266 ? -2.649 -38.638 15.117 1.00 48.55 351 ILE A C 1
ATOM 4106 O O . ILE A 1 266 ? -1.751 -37.788 15.120 1.00 43.22 351 ILE A O 1
ATOM 4122 N N . GLU A 1 267 ? -3.164 -39.154 14.004 1.00 43.14 352 GLU A N 1
ATOM 4123 C CA . GLU A 1 267 ? -2.848 -38.648 12.671 1.00 48.01 352 GLU A CA 1
ATOM 4124 C C . GLU A 1 267 ? -4.150 -38.638 11.884 1.00 46.20 352 GLU A C 1
ATOM 4125 O O . GLU A 1 267 ? -4.722 -39.700 11.620 1.00 46.98 352 GLU A O 1
ATOM 4137 N N . LYS A 1 268 ? -4.622 -37.446 11.522 1.00 43.84 353 LYS A N 1
ATOM 4138 C CA . LYS A 1 268 ? -5.921 -37.266 10.879 1.00 42.72 353 LYS A CA 1
ATOM 4139 C C . LYS A 1 268 ? -5.722 -36.460 9.603 1.00 45.61 353 LYS A C 1
ATOM 4140 O O . LYS A 1 268 ? -5.433 -35.260 9.666 1.00 37.72 353 LYS A O 1
ATOM 4159 N N . ASP A 1 269 ? -5.882 -37.108 8.449 1.00 39.95 354 ASP A N 1
ATOM 4160 C CA . ASP A 1 269 ? -5.695 -36.428 7.177 1.00 37.97 354 ASP A CA 1
ATOM 4161 C C . ASP A 1 269 ? -6.984 -35.731 6.749 1.00 35.60 354 ASP A C 1
ATOM 4162 O O . ASP A 1 269 ? -8.044 -35.888 7.358 1.00 42.05 354 ASP A O 1
ATOM 4171 N N . LYS A 1 270 ? -6.872 -34.935 5.683 1.00 39.52 355 LYS A N 1
ATOM 4172 C CA . LYS A 1 270 ? -8.015 -34.167 5.203 1.00 46.17 355 LYS A CA 1
ATOM 4173 C C . LYS A 1 270 ? -9.177 -35.074 4.818 1.00 46.79 355 LYS A C 1
ATOM 4174 O O . LYS A 1 270 ? -10.341 -34.685 4.969 1.00 37.61 355 LYS A O 1
ATOM 4193 N N . THR A 1 271 ? -8.885 -36.279 4.322 1.00 38.73 356 THR A N 1
ATOM 4194 C CA . THR A 1 271 ? -9.947 -37.223 3.987 1.00 46.81 356 THR A CA 1
ATOM 4195 C C . THR A 1 271 ? -10.779 -37.573 5.213 1.00 44.11 356 THR A C 1
ATOM 4196 O O . THR A 1 271 ? -12.010 -37.659 5.134 1.00 43.82 356 THR A O 1
ATOM 4207 N N . SER A 1 272 ? -10.122 -37.789 6.354 1.00 44.65 357 SER A N 1
ATOM 4208 C CA . SER A 1 272 ? -10.843 -38.106 7.582 1.00 42.02 357 SER A CA 1
ATOM 4209 C C . SER A 1 272 ? -11.729 -36.942 8.009 1.00 46.17 357 SER A C 1
ATOM 4210 O O . SER A 1 272 ? -12.900 -37.131 8.360 1.00 41.13 357 SER A O 1
ATOM 4218 N N . CYS A 1 273 ? -11.182 -35.724 7.988 1.00 41.81 358 CYS A N 1
ATOM 4219 C CA . CYS A 1 273 ? -11.993 -34.541 8.259 1.00 40.57 358 CYS A CA 1
ATOM 4220 C C . CYS A 1 273 ? -13.190 -34.467 7.320 1.00 45.33 358 CYS A C 1
ATOM 4221 O O . CYS A 1 273 ? -14.314 -34.181 7.753 1.00 38.12 358 CYS A O 1
ATOM 4229 N N . LEU A 1 274 ? -12.968 -34.723 6.028 1.00 38.40 359 LEU A N 1
ATOM 4230 C CA . LEU A 1 274 ? -14.055 -34.658 5.057 1.00 45.27 359 LEU A CA 1
ATOM 4231 C C . LEU A 1 274 ? -15.095 -35.744 5.299 1.00 46.88 359 LEU A C 1
ATOM 4232 O O . LEU A 1 274 ? -16.289 -35.518 5.067 1.00 45.35 359 LEU A O 1
ATOM 4248 N N . ARG A 1 275 ? -14.670 -36.920 5.760 1.00 44.50 360 ARG A N 1
ATOM 4249 C CA . ARG A 1 275 ? -15.623 -37.982 6.062 1.00 49.49 360 ARG A CA 1
ATOM 4250 C C . ARG A 1 275 ? -16.498 -37.604 7.253 1.00 49.92 360 ARG A C 1
ATOM 4251 O O . ARG A 1 275 ? -17.722 -37.778 7.215 1.00 44.11 360 ARG A O 1
ATOM 4272 N N . ASP A 1 276 ? -15.888 -37.084 8.322 1.00 47.29 361 ASP A N 1
ATOM 4273 C CA . ASP A 1 276 ? -16.668 -36.551 9.435 1.00 46.37 361 ASP A CA 1
ATOM 4274 C C . ASP A 1 276 ? -17.657 -35.504 8.945 1.00 46.53 361 ASP A C 1
ATOM 4275 O O . ASP A 1 276 ? -18.839 -35.524 9.306 1.00 45.06 361 ASP A O 1
ATOM 4284 N N . PHE A 1 277 ? -17.181 -34.582 8.108 1.00 42.16 362 PHE A N 1
ATOM 4285 C CA . PHE A 1 277 ? -18.027 -33.508 7.602 1.00 47.90 362 PHE A CA 1
ATOM 4286 C C . PHE A 1 277 ? -19.216 -34.057 6.823 1.00 56.98 362 PHE A C 1
ATOM 4287 O O . PHE A 1 277 ? -20.327 -33.520 6.911 1.00 55.80 362 PHE A O 1
ATOM 4304 N N . ALA A 1 278 ? -19.005 -35.132 6.060 1.00 54.12 363 ALA A N 1
ATOM 4305 C CA . ALA A 1 278 ? -20.091 -35.704 5.270 1.00 58.63 363 ALA A CA 1
ATOM 4306 C C . ALA A 1 278 ? -21.149 -36.349 6.154 1.00 53.80 363 ALA A C 1
ATOM 4307 O O . ALA A 1 278 ? -22.328 -36.375 5.785 1.00 65.36 363 ALA A O 1
ATOM 4314 N N . HIS A 1 279 ? -20.753 -36.871 7.315 1.00 57.09 364 HIS A N 1
ATOM 4315 C CA . HIS A 1 279 ? -21.698 -37.462 8.252 1.00 60.02 364 HIS A CA 1
ATOM 4316 C C . HIS A 1 279 ? -22.505 -36.419 9.013 1.00 66.84 364 HIS A C 1
ATOM 4317 O O . HIS A 1 279 ? -23.480 -36.781 9.680 1.00 66.61 364 HIS A O 1
ATOM 4331 N N . MET A 1 280 ? -22.126 -35.146 8.932 1.00 69.74 365 MET A N 1
ATOM 4332 C CA . MET A 1 280 ? -22.894 -34.085 9.559 1.00 71.99 365 MET A CA 1
ATOM 4333 C C . MET A 1 280 ? -24.156 -33.802 8.751 1.00 68.21 365 MET A C 1
ATOM 4334 O O . MET A 1 280 ? -24.262 -34.145 7.570 1.00 71.09 365 MET A O 1
ATOM 4348 N N . ALA A 1 281 ? -25.126 -33.166 9.410 1.00 68.12 366 ALA A N 1
ATOM 4349 C CA . ALA A 1 281 ? -26.399 -32.882 8.755 1.00 75.80 366 ALA A CA 1
ATOM 4350 C C . ALA A 1 281 ? -26.226 -31.903 7.601 1.00 71.27 366 ALA A C 1
ATOM 4351 O O . ALA A 1 281 ? -26.893 -32.032 6.568 1.00 68.99 366 ALA A O 1
ATOM 4358 N N . ASP A 1 282 ? -25.333 -30.926 7.752 1.00 71.41 367 ASP A N 1
ATOM 4359 C CA . ASP A 1 282 ? -25.149 -29.858 6.773 1.00 79.32 367 ASP A CA 1
ATOM 4360 C C . ASP A 1 282 ? -23.775 -30.001 6.127 1.00 65.54 367 ASP A C 1
ATOM 4361 O O . ASP A 1 282 ? -22.754 -29.698 6.753 1.00 73.87 367 ASP A O 1
ATOM 4370 N N . SER A 1 283 ? -23.754 -30.463 4.882 1.00 76.42 368 SER A N 1
ATOM 4371 C CA . SER A 1 283 ? -22.556 -30.457 4.055 1.00 74.87 368 SER A CA 1
ATOM 4372 C C . SER A 1 283 ? -22.559 -29.213 3.174 1.00 63.54 368 SER A C 1
ATOM 4373 O O . SER A 1 283 ? -23.604 -28.608 2.924 1.00 65.20 368 SER A O 1
ATOM 4381 N N . SER A 1 284 ? -21.372 -28.831 2.704 1.00 52.83 369 SER A N 1
ATOM 4382 C CA . SER A 1 284 ? -21.206 -27.528 2.077 1.00 54.15 369 SER A CA 1
ATOM 4383 C C . SER A 1 284 ? -20.131 -27.597 1.006 1.00 43.43 369 SER A C 1
ATOM 4384 O O . SER A 1 284 ? -19.145 -28.327 1.166 1.00 43.25 369 SER A O 1
ATOM 4392 N N . PRO A 1 285 ? -20.282 -26.839 -0.086 1.00 44.61 370 PRO A N 1
ATOM 4393 C CA . PRO A 1 285 ? -19.205 -26.745 -1.080 1.00 46.79 370 PRO A CA 1
ATOM 4394 C C . PRO A 1 285 ? -18.028 -25.899 -0.627 1.00 43.76 370 PRO A C 1
ATOM 4395 O O . PRO A 1 285 ? -17.061 -25.765 -1.386 1.00 38.68 370 PRO A O 1
ATOM 4406 N N . LEU A 1 286 ? -18.083 -25.314 0.572 1.00 41.05 371 LEU A N 1
ATOM 4407 C CA . LEU A 1 286 ? -16.953 -24.572 1.113 1.00 37.72 371 LEU A CA 1
ATOM 4408 C C . LEU A 1 286 ? -15.869 -25.482 1.679 1.00 42.49 371 LEU A C 1
ATOM 4409 O O . LEU A 1 286 ? -14.787 -24.990 2.014 1.00 45.37 371 LEU A O 1
ATOM 4425 N N . PHE A 1 287 ? -16.127 -26.786 1.787 1.00 42.08 372 PHE A N 1
ATOM 4426 C CA . PHE A 1 287 ? -15.150 -27.733 2.320 1.00 38.54 372 PHE A CA 1
ATOM 4427 C C . PHE A 1 287 ? -15.185 -28.996 1.468 1.00 42.45 372 PHE A C 1
ATOM 4428 O O . PHE A 1 287 ? -16.115 -29.800 1.588 1.00 42.93 372 PHE A O 1
ATOM 4445 N N . THR A 1 288 ? -14.167 -29.171 0.622 1.00 42.41 373 THR A N 1
ATOM 4446 C CA . THR A 1 288 ? -14.054 -30.311 -0.279 1.00 44.66 373 THR A CA 1
ATOM 4447 C C . THR A 1 288 ? -12.616 -30.810 -0.264 1.00 45.46 373 THR A C 1
ATOM 4448 O O . THR A 1 288 ? -11.766 -30.300 0.471 1.00 38.45 373 THR A O 1
ATOM 4459 N N . ASP A 1 289 ? -12.337 -31.812 -1.104 1.00 43.21 374 ASP A N 1
ATOM 4460 C CA . ASP A 1 289 ? -10.978 -32.328 -1.229 1.00 39.12 374 ASP A CA 1
ATOM 4461 C C . ASP A 1 289 ? -10.025 -31.304 -1.835 1.00 38.07 374 ASP A C 1
ATOM 4462 O O . ASP A 1 289 ? -8.805 -31.466 -1.719 1.00 42.47 374 ASP A O 1
ATOM 4471 N N . LYS A 1 290 ? -10.553 -30.262 -2.480 1.00 38.67 375 LYS A N 1
ATOM 4472 C CA . LYS A 1 290 ? -9.734 -29.177 -3.003 1.00 43.19 375 LYS A CA 1
ATOM 4473 C C . LYS A 1 290 ? -9.377 -28.151 -1.932 1.00 45.80 375 LYS A C 1
ATOM 4474 O O . LYS A 1 290 ? -8.425 -27.385 -2.115 1.00 38.76 375 LYS A O 1
ATOM 4493 N N . THR A 1 291 ? -10.100 -28.141 -0.817 1.00 43.66 376 THR A N 1
ATOM 4494 C CA . THR A 1 291 ? -9.907 -27.133 0.217 1.00 41.54 376 THR A CA 1
ATOM 4495 C C . THR A 1 291 ? -8.642 -27.409 1.025 1.00 42.19 376 THR A C 1
ATOM 4496 O O . THR A 1 291 ? -8.296 -28.562 1.294 1.00 40.74 376 THR A O 1
ATOM 4507 N N . ASN A 1 292 ? -7.960 -26.335 1.420 1.00 39.78 377 ASN A N 1
ATOM 4508 C CA . ASN A 1 292 ? -6.752 -26.402 2.231 1.00 41.30 377 ASN A CA 1
ATOM 4509 C C . ASN A 1 292 ? -7.042 -25.889 3.637 1.00 37.48 377 ASN A C 1
ATOM 4510 O O . ASN A 1 292 ? -7.801 -24.931 3.812 1.00 37.63 377 ASN A O 1
ATOM 4521 N N . ILE A 1 293 ? -6.435 -26.531 4.633 1.00 39.28 378 ILE A N 1
ATOM 4522 C CA . ILE A 1 293 ? -6.413 -26.016 6.000 1.00 39.91 378 ILE A CA 1
ATOM 4523 C C . ILE A 1 293 ? -5.160 -25.160 6.142 1.00 40.22 378 ILE A C 1
ATOM 4524 O O . ILE A 1 293 ? -4.041 -25.648 5.949 1.00 39.08 378 ILE A O 1
ATOM 4540 N N . VAL A 1 294 ? -5.346 -23.883 6.481 1.00 40.30 379 VAL A N 1
ATOM 4541 C CA . VAL A 1 294 ? -4.241 -22.927 6.485 1.00 35.81 379 VAL A CA 1
ATOM 4542 C C . VAL A 1 294 ? -3.689 -22.642 7.881 1.00 39.78 379 VAL A C 1
ATOM 4543 O O . VAL A 1 294 ? -2.576 -22.105 7.991 1.00 40.66 379 VAL A O 1
ATOM 4556 N N . ALA A 1 295 ? -4.419 -22.979 8.943 1.00 39.96 380 ALA A N 1
ATOM 4557 C CA . ALA A 1 295 ? -3.950 -22.660 10.284 1.00 34.14 380 ALA A CA 1
ATOM 4558 C C . ALA A 1 295 ? -4.683 -23.512 11.308 1.00 37.12 380 ALA A C 1
ATOM 4559 O O . ALA A 1 295 ? -5.827 -23.921 11.094 1.00 33.30 380 ALA A O 1
ATOM 4566 N N . LEU A 1 296 ? -4.001 -23.768 12.423 1.00 35.97 381 LEU A N 1
ATOM 4567 C CA . LEU A 1 296 ? -4.590 -24.397 13.594 1.00 35.20 381 LEU A CA 1
ATOM 4568 C C . LEU A 1 296 ? -4.516 -23.437 14.774 1.00 34.41 381 LEU A C 1
ATOM 4569 O O . LEU A 1 296 ? -3.740 -22.479 14.776 1.00 35.73 381 LEU A O 1
ATOM 4585 N N . SER A 1 297 ? -5.341 -23.706 15.781 1.00 33.58 382 SER A N 1
ATOM 4586 C CA . SER A 1 297 ? -5.309 -22.954 17.028 1.00 38.68 382 SER A CA 1
ATOM 4587 C C . SER A 1 297 ? -5.736 -23.863 18.174 1.00 35.84 382 SER A C 1
ATOM 4588 O O . SER A 1 297 ? -6.908 -24.256 18.245 1.00 40.58 382 SER A O 1
ATOM 4596 N N . PRO A 1 298 ? -4.829 -24.233 19.078 1.00 36.24 383 PRO A N 1
ATOM 4597 C CA . PRO A 1 298 ? -5.225 -25.098 20.196 1.00 38.96 383 PRO A CA 1
ATOM 4598 C C . PRO A 1 298 ? -6.231 -24.416 21.111 1.00 39.82 383 PRO A C 1
ATOM 4599 O O . PRO A 1 298 ? -6.209 -23.198 21.303 1.00 38.57 383 PRO A O 1
ATOM 4610 N N . ILE A 1 299 ? -7.119 -25.223 21.673 1.00 36.82 384 ILE A N 1
ATOM 4611 C CA . ILE A 1 299 ? -8.093 -24.787 22.670 1.00 39.57 384 ILE A CA 1
ATOM 4612 C C . ILE A 1 299 ? -7.712 -25.444 23.993 1.00 36.87 384 ILE A C 1
ATOM 4613 O O . ILE A 1 299 ? -7.705 -26.679 24.079 1.00 39.22 384 ILE A O 1
ATOM 4629 N N . PRO A 1 300 ? -7.386 -24.680 25.035 1.00 40.06 385 PRO A N 1
ATOM 4630 C CA . PRO A 1 300 ? -6.883 -25.290 26.270 1.00 38.94 385 PRO A CA 1
ATOM 4631 C C . PRO A 1 300 ? -7.983 -25.983 27.062 1.00 38.43 385 PRO A C 1
ATOM 4632 O O . PRO A 1 300 ? -9.176 -25.713 26.904 1.00 39.23 385 PRO A O 1
ATOM 4643 N N . ALA A 1 301 ? -7.553 -26.896 27.938 1.00 42.21 386 ALA A N 1
ATOM 4644 C CA . ALA A 1 301 ? -8.498 -27.655 28.753 1.00 43.65 386 ALA A CA 1
ATOM 4645 C C . ALA A 1 301 ? -9.251 -26.759 29.727 1.00 46.82 386 ALA A C 1
ATOM 4646 O O . ALA A 1 301 ? -10.367 -27.094 30.141 1.00 41.93 386 ALA A O 1
ATOM 4653 N N . THR A 1 302 ? -8.661 -25.625 30.107 1.00 41.74 387 THR A N 1
ATOM 4654 C CA . THR A 1 302 ? -9.360 -24.677 30.968 1.00 44.10 387 THR A CA 1
ATOM 4655 C C . THR A 1 302 ? -10.590 -24.102 30.281 1.00 45.98 387 THR A C 1
ATOM 4656 O O . THR A 1 302 ? -11.562 -23.736 30.953 1.00 39.64 387 THR A O 1
ATOM 4667 N N . GLU A 1 303 ? -10.571 -24.022 28.950 1.00 42.85 388 GLU A N 1
ATOM 4668 C CA . GLU A 1 303 ? -11.662 -23.426 28.190 1.00 42.03 388 GLU A CA 1
ATOM 4669 C C . GLU A 1 303 ? -12.723 -24.448 27.802 1.00 38.21 388 GLU A C 1
ATOM 4670 O O . GLU A 1 303 ? -13.919 -24.135 27.820 1.00 38.70 388 GLU A O 1
ATOM 4682 N N . ALA A 1 304 ? -12.311 -25.666 27.454 1.00 37.39 389 ALA A N 1
ATOM 4683 C CA . ALA A 1 304 ? -13.246 -26.686 27.004 1.00 38.12 389 ALA A CA 1
ATOM 4684 C C . ALA A 1 304 ? -12.641 -28.061 27.239 1.00 44.95 389 ALA A C 1
ATOM 4685 O O . ALA A 1 304 ? -11.434 -28.253 27.067 1.00 44.44 389 ALA A O 1
ATOM 4692 N N . SER A 1 305 ? -13.491 -29.014 27.624 1.00 45.56 390 SER A N 1
ATOM 4693 C CA . SER A 1 305 ? -13.035 -30.375 27.882 1.00 50.30 390 SER A CA 1
ATOM 4694 C C . SER A 1 305 ? -12.875 -31.166 26.588 1.00 41.14 390 SER A C 1
ATOM 4695 O O . SER A 1 305 ? -11.829 -31.783 26.354 1.00 42.58 390 SER A O 1
ATOM 4703 N N . LYS A 1 306 ? -13.901 -31.159 25.738 1.00 43.26 391 LYS A N 1
ATOM 4704 C CA . LYS A 1 306 ? -13.924 -31.992 24.541 1.00 44.98 391 LYS A CA 1
ATOM 4705 C C . LYS A 1 306 ? -13.229 -31.330 23.354 1.00 46.49 391 LYS A C 1
ATOM 4706 O O . LYS A 1 306 ? -12.326 -31.924 22.756 1.00 42.40 391 LYS A O 1
ATOM 4725 N N . LEU A 1 307 ? -13.629 -30.109 22.999 1.00 40.65 392 LEU A N 1
ATOM 4726 C CA . LEU A 1 307 ? -13.061 -29.434 21.835 1.00 39.03 392 LEU A CA 1
ATOM 4727 C C . LEU A 1 307 ? -11.610 -29.064 22.113 1.00 36.96 392 LEU A C 1
ATOM 4728 O O . LEU A 1 307 ? -11.325 -28.216 22.964 1.00 39.79 392 LEU A O 1
ATOM 4744 N N . HIS A 1 308 ? -10.693 -29.696 21.380 1.00 36.58 393 HIS A N 1
ATOM 4745 C CA . HIS A 1 308 ? -9.259 -29.510 21.557 1.00 34.25 393 HIS A CA 1
ATOM 4746 C C . HIS A 1 308 ? -8.648 -28.495 20.603 1.00 40.76 393 HIS A C 1
ATOM 4747 O O . HIS A 1 308 ? -7.609 -27.910 20.927 1.00 38.61 393 HIS A O 1
ATOM 4761 N N . LEU A 1 309 ? -9.249 -28.273 19.435 1.00 42.72 394 LEU A N 1
ATOM 4762 C CA . LEU A 1 309 ? -8.519 -27.652 18.340 1.00 37.80 394 LEU A CA 1
ATOM 4763 C C . LEU A 1 309 ? -9.484 -26.975 17.379 1.00 39.54 394 LEU A C 1
ATOM 4764 O O . LEU A 1 309 ? -10.551 -27.516 17.078 1.00 37.78 394 LEU A O 1
ATOM 4780 N N . MET A 1 310 ? -9.095 -25.795 16.899 1.00 38.37 395 MET A N 1
ATOM 4781 C CA . MET A 1 310 ? -9.765 -25.132 15.790 1.00 38.12 395 MET A CA 1
ATOM 4782 C C . MET A 1 310 ? -8.876 -25.203 14.557 1.00 38.96 395 MET A C 1
ATOM 4783 O O . MET A 1 310 ? -7.660 -25.006 14.645 1.00 36.70 395 MET A O 1
ATOM 4797 N N . ALA A 1 311 ? -9.488 -25.483 13.410 1.00 34.90 396 ALA A N 1
ATOM 4798 C CA . ALA A 1 311 ? -8.793 -25.527 12.131 1.00 35.49 396 ALA A CA 1
ATOM 4799 C C . ALA A 1 311 ? -9.508 -24.600 11.162 1.00 36.70 396 ALA A C 1
ATOM 4800 O O . ALA A 1 311 ? -10.737 -24.649 11.046 1.00 38.22 396 ALA A O 1
ATOM 4807 N N . LEU A 1 312 ? -8.743 -23.751 10.484 1.00 31.68 397 LEU A N 1
ATOM 4808 C CA . LEU A 1 312 ? -9.281 -22.764 9.557 1.00 34.71 397 LEU A CA 1
ATOM 4809 C C . LEU A 1 312 ? -8.995 -23.201 8.126 1.00 34.47 397 LEU A C 1
ATOM 4810 O O . LEU A 1 312 ? -7.845 -23.486 7.780 1.00 39.73 397 LEU A O 1
ATOM 4826 N N . THR A 1 313 ? -10.040 -23.248 7.304 1.00 37.60 398 THR A N 1
ATOM 4827 C CA . THR A 1 313 ? -9.902 -23.548 5.888 1.00 36.83 398 THR A CA 1
ATOM 4828 C C . THR A 1 313 ? -9.633 -22.268 5.103 1.00 41.83 398 THR A C 1
ATOM 4829 O O . THR A 1 313 ? -9.874 -21.156 5.578 1.00 38.69 398 THR A O 1
ATOM 4840 N N . ASP A 1 314 ? -9.134 -22.438 3.876 1.00 38.53 399 ASP A N 1
ATOM 4841 C CA . ASP A 1 314 ? -8.915 -21.278 3.018 1.00 35.31 399 ASP A CA 1
ATOM 4842 C C . ASP A 1 314 ? -10.218 -20.663 2.528 1.00 36.68 399 ASP A C 1
ATOM 4843 O O . ASP A 1 314 ? -10.188 -19.560 1.976 1.00 37.43 399 ASP A O 1
ATOM 4852 N N . THR A 1 315 ? -11.351 -21.336 2.725 1.00 34.78 400 THR A N 1
ATOM 4853 C CA . THR A 1 315 ? -12.662 -20.774 2.423 1.00 41.76 400 THR A CA 1
ATOM 4854 C C . THR A 1 315 ? -13.271 -20.038 3.610 1.00 44.71 400 THR A C 1
ATOM 4855 O O . THR A 1 315 ? -14.372 -19.493 3.484 1.00 40.54 400 THR A O 1
ATOM 4866 N N . GLY A 1 316 ? -12.589 -20.015 4.752 1.00 40.21 401 GLY A N 1
ATOM 4867 C CA . GLY A 1 316 ? -13.054 -19.281 5.910 1.00 41.35 401 GLY A CA 1
ATOM 4868 C C . GLY A 1 316 ? -13.875 -20.075 6.898 1.00 38.10 401 GLY A C 1
ATOM 4869 O O . GLY A 1 316 ? -14.465 -19.475 7.804 1.00 39.07 401 GLY A O 1
ATOM 4873 N N . CYS A 1 317 ? -13.936 -21.398 6.758 1.00 37.19 402 CYS A N 1
ATOM 4874 C CA . CYS A 1 317 ? -14.670 -22.228 7.702 1.00 40.39 402 CYS A CA 1
ATOM 4875 C C . CYS A 1 317 ? -13.793 -22.542 8.903 1.00 38.29 402 CYS A C 1
ATOM 4876 O O . CYS A 1 317 ? -12.623 -22.905 8.750 1.00 38.89 402 CYS A O 1
ATOM 4884 N N . ARG A 1 318 ? -14.359 -22.396 10.097 1.00 38.79 403 ARG A N 1
ATOM 4885 C CA . ARG A 1 318 ? -13.690 -22.764 11.338 1.00 35.55 403 ARG A CA 1
ATOM 4886 C C . ARG A 1 318 ? -14.167 -24.157 11.733 1.00 39.16 403 ARG A C 1
ATOM 4887 O O . ARG A 1 318 ? -15.339 -24.345 12.078 1.00 38.07 403 ARG A O 1
ATOM 4908 N N . LEU A 1 319 ? -13.258 -25.129 11.674 1.00 36.19 404 LEU A N 1
ATOM 4909 C CA . LEU A 1 319 ? -13.539 -26.512 12.036 1.00 36.92 404 LEU A CA 1
ATOM 4910 C C . LEU A 1 319 ? -13.103 -26.736 13.479 1.00 43.23 404 LEU A C 1
ATOM 4911 O O . LEU A 1 319 ? -11.926 -26.557 13.806 1.00 38.34 404 LEU A O 1
ATOM 4927 N N . PHE A 1 320 ? -14.042 -27.137 14.330 1.00 37.42 405 PHE A N 1
ATOM 4928 C CA . PHE A 1 320 ? -13.767 -27.392 15.740 1.00 39.94 405 PHE A CA 1
ATOM 4929 C C . PHE A 1 320 ? -13.742 -28.897 15.978 1.00 39.38 405 PHE A C 1
ATOM 4930 O O . PHE A 1 320 ? -14.752 -29.580 15.772 1.00 38.61 405 PHE A O 1
ATOM 4947 N N . LEU A 1 321 ? -12.591 -29.404 16.413 1.00 38.35 406 LEU A N 1
ATOM 4948 C CA . LEU A 1 321 ? -12.366 -30.834 16.561 1.00 37.41 406 LEU A CA 1
ATOM 4949 C C . LEU A 1 321 ? -12.252 -31.211 18.027 1.00 41.16 406 LEU A C 1
ATOM 4950 O O . LEU A 1 321 ? -11.559 -30.545 18.804 1.00 40.96 406 LEU A O 1
ATOM 4966 N N . SER A 1 322 ? -12.930 -32.293 18.388 1.00 37.25 407 SER A N 1
ATOM 4967 C CA . SER A 1 322 ? -12.765 -32.921 19.685 1.00 41.28 407 SER A CA 1
ATOM 4968 C C . SER A 1 322 ? -11.665 -33.971 19.614 1.00 40.97 407 SER A C 1
ATOM 4969 O O . SER A 1 322 ? -11.252 -34.404 18.537 1.00 39.79 407 SER A O 1
ATOM 4977 N N . ALA A 1 323 ? -11.190 -34.372 20.788 1.00 43.14 408 ALA A N 1
ATOM 4978 C CA . ALA A 1 323 ? -10.273 -35.491 20.916 1.00 45.10 408 ALA A CA 1
ATOM 4979 C C . ALA A 1 323 ? -10.622 -36.235 22.194 1.00 50.19 408 ALA A C 1
ATOM 4980 O O . ALA A 1 323 ? -11.013 -35.618 23.188 1.00 44.07 408 ALA A O 1
ATOM 4987 N N . THR A 1 324 ? -10.493 -37.559 22.159 1.00 52.95 409 THR A N 1
ATOM 4988 C CA . THR A 1 324 ? -10.894 -38.396 23.280 1.00 63.72 409 THR A CA 1
ATOM 4989 C C . THR A 1 324 ? -9.908 -39.538 23.447 1.00 66.22 409 THR A C 1
ATOM 4990 O O . THR A 1 324 ? -9.373 -40.061 22.465 1.00 58.86 409 THR A O 1
ATOM 5001 N N . SER A 1 325 ? -9.668 -39.910 24.700 1.00 76.26 410 SER A N 1
ATOM 5002 C CA . SER A 1 325 ? -8.839 -41.056 25.026 1.00 83.00 410 SER A CA 1
ATOM 5003 C C . SER A 1 325 ? -9.680 -42.324 25.017 1.00 90.62 410 SER A C 1
ATOM 5004 O O . SER A 1 325 ? -10.895 -42.291 25.237 1.00 81.62 410 SER A O 1
ATOM 5012 N N . SER A 1 326 ? -9.019 -43.451 24.752 1.00 99.53 411 SER A N 1
ATOM 5013 C CA . SER A 1 326 ? -9.718 -44.730 24.758 1.00 108.38 411 SER A CA 1
ATOM 5014 C C . SER A 1 326 ? -10.171 -45.110 26.161 1.00 108.39 411 SER A C 1
ATOM 5015 O O . SER A 1 326 ? -11.185 -45.799 26.317 1.00 101.62 411 SER A O 1
ATOM 5023 N N . ALA A 1 327 ? -9.446 -44.659 27.186 1.00 110.14 412 ALA A N 1
ATOM 5024 C CA . ALA A 1 327 ? -9.726 -45.029 28.568 1.00 115.35 412 ALA A CA 1
ATOM 5025 C C . ALA A 1 327 ? -9.812 -43.800 29.462 1.00 116.07 412 ALA A C 1
ATOM 5026 O O . ALA A 1 327 ? -9.750 -42.665 28.980 1.00 111.78 412 ALA A O 1
ATOM 5033 N N . SER A 1 328 ? -9.953 -44.025 30.771 1.00 122.99 413 SER A N 1
ATOM 5034 C CA . SER A 1 328 ? -10.062 -42.954 31.752 1.00 123.76 413 SER A CA 1
ATOM 5035 C C . SER A 1 328 ? -8.898 -42.918 32.733 1.00 128.64 413 SER A C 1
ATOM 5036 O O . SER A 1 328 ? -8.835 -41.997 33.556 1.00 128.00 413 SER A O 1
ATOM 5044 N N . TYR A 1 329 ? -7.979 -43.881 32.674 1.00 125.25 414 TYR A N 1
ATOM 5045 C CA . TYR A 1 329 ? -6.841 -43.911 33.582 1.00 120.83 414 TYR A CA 1
ATOM 5046 C C . TYR A 1 329 ? -5.667 -44.588 32.890 1.00 118.47 414 TYR A C 1
ATOM 5047 O O . TYR A 1 329 ? -5.815 -45.229 31.847 1.00 108.68 414 TYR A O 1
ATOM 5065 N N . THR A 1 330 ? -4.490 -44.435 33.491 1.00 123.22 415 THR A N 1
ATOM 5066 C CA . THR A 1 330 ? -3.263 -45.009 32.953 1.00 126.33 415 THR A CA 1
ATOM 5067 C C . THR A 1 330 ? -3.178 -46.503 33.250 1.00 113.59 415 THR A C 1
ATOM 5068 O O . THR A 1 330 ? -2.981 -46.908 34.396 1.00 104.97 415 THR A O 1
ATOM 5079 N N . SER A 1 336 ? -0.412 -37.177 32.676 1.00 104.77 421 SER A N 1
ATOM 5080 C CA . SER A 1 336 ? -1.427 -36.830 31.688 1.00 93.32 421 SER A CA 1
ATOM 5081 C C . SER A 1 336 ? -1.877 -38.064 30.917 1.00 87.27 421 SER A C 1
ATOM 5082 O O . SER A 1 336 ? -1.109 -39.010 30.742 1.00 89.33 421 SER A O 1
ATOM 5087 N N . LEU A 1 337 ? -3.127 -38.046 30.463 1.00 86.54 422 LEU A N 1
ATOM 5088 C CA . LEU A 1 337 ? -3.687 -39.117 29.650 1.00 86.40 422 LEU A CA 1
ATOM 5089 C C . LEU A 1 337 ? -3.716 -38.675 28.194 1.00 76.60 422 LEU A C 1
ATOM 5090 O O . LEU A 1 337 ? -4.250 -37.608 27.874 1.00 73.27 422 LEU A O 1
ATOM 5106 N N . ALA A 1 338 ? -3.147 -39.495 27.322 1.00 76.13 423 ALA A N 1
ATOM 5107 C CA . ALA A 1 338 ? -3.035 -39.135 25.913 1.00 62.97 423 ALA A CA 1
ATOM 5108 C C . ALA A 1 338 ? -4.329 -39.475 25.181 1.00 65.18 423 ALA A C 1
ATOM 5109 O O . ALA A 1 338 ? -4.873 -40.566 25.376 1.00 64.19 423 ALA A O 1
ATOM 5116 N N . PRO A 1 339 ? -4.846 -38.584 24.337 1.00 63.45 424 PRO A N 1
ATOM 5117 C CA . PRO A 1 339 ? -5.961 -38.960 23.467 1.00 65.87 424 PRO A CA 1
ATOM 5118 C C . PRO A 1 339 ? -5.484 -39.894 22.367 1.00 56.31 424 PRO A C 1
ATOM 5119 O O . PRO A 1 339 ? -4.292 -39.995 22.073 1.00 55.68 424 PRO A O 1
ATOM 5130 N N . GLN A 1 340 ? -6.443 -40.590 21.757 1.00 53.94 425 GLN A N 1
ATOM 5131 C CA . GLN A 1 340 ? -6.149 -41.526 20.682 1.00 58.24 425 GLN A CA 1
ATOM 5132 C C . GLN A 1 340 ? -7.066 -41.359 19.480 1.00 53.86 425 GLN A C 1
ATOM 5133 O O . GLN A 1 340 ? -6.887 -42.068 18.483 1.00 49.94 425 GLN A O 1
ATOM 5147 N N . SER A 1 341 ? -8.024 -40.438 19.536 1.00 48.96 426 SER A N 1
ATOM 5148 C CA . SER A 1 341 ? -8.958 -40.209 18.446 1.00 48.08 426 SER A CA 1
ATOM 5149 C C . SER A 1 341 ? -9.240 -38.718 18.349 1.00 48.78 426 SER A C 1
ATOM 5150 O O . SER A 1 341 ? -9.201 -38.000 19.351 1.00 49.65 426 SER A O 1
ATOM 5158 N N . MET A 1 342 ? -9.510 -38.258 17.128 1.00 44.21 427 MET A N 1
ATOM 5159 C CA . MET A 1 342 ? -9.855 -36.869 16.861 1.00 45.75 427 MET A CA 1
ATOM 5160 C C . MET A 1 342 ? -10.951 -36.837 15.809 1.00 48.66 427 MET A C 1
ATOM 5161 O O . MET A 1 342 ? -10.874 -37.547 14.802 1.00 43.37 427 MET A O 1
ATOM 5175 N N . GLN A 1 343 ? -11.967 -36.007 16.041 1.00 44.08 428 GLN A N 1
ATOM 517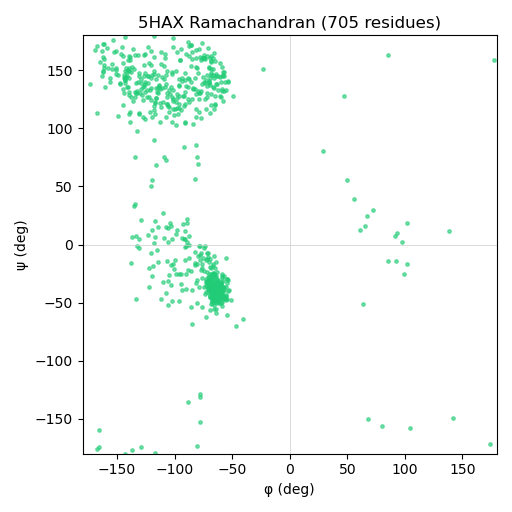6 C CA . GLN A 1 343 ? -13.146 -35.984 15.186 1.00 42.54 428 GLN A CA 1
ATOM 5177 C C . GLN A 1 343 ? -13.629 -34.557 14.986 1.00 42.89 428 GLN A C 1
ATOM 5178 O O . GLN A 1 343 ? -13.711 -33.778 15.942 1.00 43.39 428 GLN A O 1
ATOM 5192 N N . LEU A 1 344 ? -13.957 -34.224 13.739 1.00 37.77 429 LEU A N 1
ATOM 5193 C CA . LEU A 1 344 ? -14.597 -32.949 13.443 1.00 42.94 429 LEU A CA 1
ATOM 5194 C C . LEU A 1 344 ? -16.045 -32.988 13.917 1.00 50.23 429 LEU A C 1
ATOM 5195 O O . LEU A 1 344 ? -16.851 -33.776 13.412 1.00 50.05 429 LEU A O 1
ATOM 5211 N N . GLN A 1 345 ? -16.373 -32.133 14.883 1.00 46.79 430 GLN A N 1
ATOM 5212 C CA . GLN A 1 345 ? -17.674 -32.127 15.543 1.00 48.99 430 GLN A CA 1
ATOM 5213 C C . GLN A 1 345 ? -18.551 -30.948 15.155 1.00 49.47 430 GLN A C 1
ATOM 5214 O O . GLN A 1 345 ? -19.753 -31.126 14.946 1.00 48.12 430 GLN A O 1
ATOM 5228 N N . PHE A 1 346 ? -17.981 -29.748 15.059 1.00 43.30 431 PHE A N 1
ATOM 5229 C CA . PHE A 1 346 ? -18.750 -28.522 14.903 1.00 42.05 431 PHE A CA 1
ATOM 5230 C C . PHE A 1 346 ? -18.055 -27.601 13.911 1.00 36.95 431 PHE A C 1
ATOM 5231 O O . PHE A 1 346 ? -16.824 -27.525 13.887 1.00 44.70 431 PHE A O 1
ATOM 5248 N N . VAL A 1 347 ? -18.848 -26.898 13.101 1.00 38.52 432 VAL A N 1
ATOM 5249 C CA . VAL A 1 347 ? -18.334 -25.981 12.087 1.00 36.62 432 VAL A CA 1
ATOM 5250 C C . VAL A 1 347 ? -19.019 -24.632 12.257 1.00 38.29 432 VAL A C 1
ATOM 5251 O O . VAL A 1 347 ? -20.252 -24.557 12.290 1.00 42.65 432 VAL A O 1
ATOM 5264 N N . LYS A 1 348 ? -18.219 -23.568 12.342 1.00 33.73 433 LYS A N 1
ATOM 5265 C CA . LYS A 1 348 ? -18.721 -22.201 12.250 1.00 37.29 433 LYS A CA 1
ATOM 5266 C C . LYS A 1 348 ? -18.456 -21.699 10.835 1.00 38.59 433 LYS A C 1
ATOM 5267 O O . LYS A 1 348 ? -17.299 -21.501 10.445 1.00 37.64 433 LYS A O 1
ATOM 5286 N N . PHE A 1 349 ? -19.526 -21.501 10.069 1.00 41.27 434 PHE A N 1
ATOM 5287 C CA . PHE A 1 349 ? -19.400 -21.047 8.695 1.00 36.42 434 PHE A CA 1
ATOM 5288 C C . PHE A 1 349 ? -19.203 -19.534 8.632 1.00 39.93 434 PHE A C 1
ATOM 5289 O O . PHE A 1 349 ? -19.519 -18.815 9.582 1.00 39.57 434 PHE A O 1
ATOM 5306 N N . PRO A 1 350 ? -18.690 -19.028 7.513 1.00 36.96 435 PRO A N 1
ATOM 5307 C CA . PRO A 1 350 ? -18.322 -17.606 7.430 1.00 36.57 435 PRO A CA 1
ATOM 5308 C C . PRO A 1 350 ? -19.535 -16.695 7.467 1.00 40.56 435 PRO A C 1
ATOM 5309 O O . PRO A 1 350 ? -20.652 -17.109 7.118 1.00 37.78 435 PRO A O 1
ATOM 5320 N N . PRO A 1 351 ? -19.346 -15.433 7.844 1.00 38.77 436 PRO A N 1
ATOM 5321 C CA . PRO A 1 351 ? -20.415 -14.441 7.693 1.00 41.24 436 PRO A CA 1
ATOM 5322 C C . PRO A 1 351 ? -20.631 -14.115 6.223 1.00 38.26 436 PRO A C 1
ATOM 5323 O O . PRO A 1 351 ? -19.839 -14.481 5.356 1.00 38.37 436 PRO A O 1
ATOM 5334 N N . ARG A 1 352 ? -21.721 -13.399 5.948 1.00 42.23 437 ARG A N 1
ATOM 5335 C CA . ARG A 1 352 ? -22.083 -13.033 4.582 1.00 49.88 437 ARG A CA 1
ATOM 5336 C C . ARG A 1 352 ? -21.758 -11.585 4.239 1.00 60.50 437 ARG A C 1
ATOM 5337 O O . ARG A 1 352 ? -21.377 -11.298 3.100 1.00 63.18 437 ARG A O 1
ATOM 5358 N N . GLU A 1 353 ? -21.887 -10.669 5.195 1.00 51.22 438 GLU A N 1
ATOM 5359 C CA . GLU A 1 353 ? -21.653 -9.255 4.923 1.00 55.33 438 GLU A CA 1
ATOM 5360 C C . GLU A 1 353 ? -20.197 -9.005 4.545 1.00 62.71 438 GLU A C 1
ATOM 5361 O O . GLU A 1 353 ? -19.277 -9.413 5.260 1.00 55.63 438 GLU A O 1
ATOM 5373 N N . SER A 1 354 ? -19.995 -8.325 3.414 1.00 56.88 439 SER A N 1
ATOM 5374 C CA . SER A 1 354 ? -18.680 -7.890 2.972 1.00 58.71 439 SER A CA 1
ATOM 5375 C C . SER A 1 354 ? -18.416 -6.457 3.415 1.00 56.44 439 SER A C 1
ATOM 5376 O O . SER A 1 354 ? -19.347 -5.697 3.697 1.00 63.68 439 SER A O 1
ATOM 5384 N N . PRO A 1 355 ? -17.148 -6.054 3.487 1.00 55.35 440 PRO A N 1
ATOM 5385 C CA . PRO A 1 355 ? -16.836 -4.676 3.888 1.00 61.62 440 PRO A CA 1
ATOM 5386 C C . PRO A 1 355 ? -17.252 -3.681 2.814 1.00 69.02 440 PRO A C 1
ATOM 5387 O O . PRO A 1 355 ? -17.140 -3.952 1.616 1.00 57.92 440 PRO A O 1
ATOM 5398 N N . THR A 1 356 ? -17.737 -2.520 3.254 1.00 75.66 441 THR A N 1
ATOM 5399 C CA . THR A 1 356 ? -18.225 -1.492 2.344 1.00 77.53 441 THR A CA 1
ATOM 5400 C C . THR A 1 356 ? -17.839 -0.111 2.852 1.00 80.83 441 THR A C 1
ATOM 5401 O O . THR A 1 356 ? -17.749 0.126 4.059 1.00 79.94 441 THR A O 1
ATOM 5412 N N . ARG A 1 357 ? -17.610 0.800 1.902 1.00 75.87 442 ARG A N 1
ATOM 5413 C CA . ARG A 1 357 ? -17.373 2.200 2.239 1.00 81.89 442 ARG A CA 1
ATOM 5414 C C . ARG A 1 357 ? -18.645 2.855 2.763 1.00 81.66 442 ARG A C 1
ATOM 5415 O O . ARG A 1 357 ? -18.618 3.576 3.768 1.00 80.33 442 ARG A O 1
ATOM 5436 N N . ILE A 1 358 ? -19.768 2.616 2.089 1.00 82.97 443 ILE A N 1
ATOM 5437 C CA . ILE A 1 358 ? -21.070 3.147 2.481 1.00 83.86 443 ILE A CA 1
ATOM 5438 C C . ILE A 1 358 ? -21.799 2.089 3.296 1.00 90.82 443 ILE A C 1
ATOM 5439 O O . ILE A 1 358 ? -21.715 0.889 2.998 1.00 87.17 443 ILE A O 1
ATOM 5455 N N . ARG A 1 359 ? -22.519 2.532 4.324 1.00 89.75 444 ARG A N 1
ATOM 5456 C CA . ARG A 1 359 ? -23.283 1.621 5.168 1.00 98.44 444 ARG A CA 1
ATOM 5457 C C . ARG A 1 359 ? -24.409 0.981 4.363 1.00 101.97 444 ARG A C 1
ATOM 5458 O O . ARG A 1 359 ? -25.317 1.673 3.892 1.00 98.96 444 ARG A O 1
ATOM 5479 N N . THR A 1 360 ? -24.352 -0.339 4.208 1.00 110.90 445 THR A N 1
ATOM 5480 C CA . THR A 1 360 ? -25.431 -1.079 3.577 1.00 117.57 445 THR A CA 1
ATOM 5481 C C . THR A 1 360 ? -26.573 -1.292 4.569 1.00 126.61 445 THR A C 1
ATOM 5482 O O . THR A 1 360 ? -26.439 -1.062 5.774 1.00 125.86 445 THR A O 1
ATOM 5493 N N . LEU A 1 361 ? -27.711 -1.739 4.047 1.00 127.55 446 LEU A N 1
ATOM 5494 C CA . LEU A 1 361 ? -28.862 -2.057 4.887 1.00 130.55 446 LEU A CA 1
ATOM 5495 C C . LEU A 1 361 ? -28.801 -3.504 5.363 1.00 138.05 446 LEU A C 1
ATOM 5496 O O . LEU A 1 361 ? -29.353 -3.845 6.409 1.00 134.80 446 LEU A O 1
ATOM 5512 N N . SER A 1 368 ? -32.939 -16.992 8.578 1.00 92.24 453 SER A N 1
ATOM 5513 C CA . SER A 1 368 ? -32.697 -17.715 9.822 1.00 99.01 453 SER A CA 1
ATOM 5514 C C . SER A 1 368 ? -32.139 -19.113 9.559 1.00 94.70 453 SER A C 1
ATOM 5515 O O . SER A 1 368 ? -31.834 -19.851 10.495 1.00 89.87 453 SER A O 1
ATOM 5522 N N . GLN A 1 369 ? -32.013 -19.472 8.284 1.00 88.79 454 GLN A N 1
ATOM 5523 C CA . GLN A 1 369 ? -31.436 -20.755 7.918 1.00 81.19 454 GLN A CA 1
ATOM 5524 C C . GLN A 1 369 ? -29.922 -20.734 8.112 1.00 64.68 454 GLN A C 1
ATOM 5525 O O . GLN A 1 369 ? -29.290 -19.677 8.185 1.00 64.06 454 GLN A O 1
ATOM 5539 N N . LEU A 1 370 ? -29.341 -21.927 8.203 1.00 50.61 455 LEU A N 1
ATOM 5540 C CA . LEU A 1 370 ? -27.890 -22.048 8.245 1.00 53.69 455 LEU A CA 1
ATOM 5541 C C . LEU A 1 370 ? -27.295 -21.564 6.930 1.00 51.94 455 LEU A C 1
ATOM 5542 O O . LEU A 1 370 ? -27.623 -22.089 5.862 1.00 42.28 455 LEU A O 1
ATOM 5558 N N . ASP A 1 371 ? -26.429 -20.553 7.008 1.00 42.92 456 ASP A N 1
ATOM 5559 C CA . ASP A 1 371 ? -25.718 -20.041 5.835 1.00 44.06 456 ASP A CA 1
ATOM 5560 C C . ASP A 1 371 ? -24.402 -20.798 5.721 1.00 41.25 456 ASP A C 1
ATOM 5561 O O . ASP A 1 371 ? -23.457 -20.547 6.473 1.00 41.99 456 ASP A O 1
ATOM 5570 N N . LYS A 1 372 ? -24.336 -21.718 4.756 1.00 41.20 457 LYS A N 1
ATOM 5571 C CA . LYS A 1 372 ? -23.179 -22.585 4.558 1.00 43.39 457 LYS A CA 1
ATOM 5572 C C . LYS A 1 372 ? -22.516 -22.365 3.201 1.00 40.11 457 LYS A C 1
ATOM 5573 O O . LYS A 1 372 ? -21.786 -23.243 2.726 1.00 37.96 457 LYS A O 1
ATOM 5592 N N . THR A 1 373 ? -22.747 -21.209 2.564 1.00 39.38 458 THR A N 1
ATOM 5593 C CA . THR A 1 373 ? -22.254 -20.960 1.212 1.00 36.31 458 THR A CA 1
ATOM 5594 C C . THR A 1 373 ? -21.581 -19.600 1.047 1.00 38.13 458 THR A C 1
ATOM 5595 O O . THR A 1 373 ? -21.245 -19.227 -0.084 1.00 41.04 458 THR A O 1
ATOM 5606 N N . SER A 1 374 ? -21.363 -18.852 2.125 1.00 39.84 459 SER A N 1
ATOM 5607 C CA . SER A 1 374 ? -20.804 -17.513 1.981 1.00 45.43 459 SER A CA 1
ATOM 5608 C C . SER A 1 374 ? -19.345 -17.567 1.546 1.00 34.94 459 SER A C 1
ATOM 5609 O O . SER A 1 374 ? -18.566 -18.399 2.020 1.00 37.51 459 SER A O 1
ATOM 5617 N N . ARG A 1 375 ? -18.977 -16.652 0.650 1.00 37.29 460 ARG A N 1
ATOM 5618 C CA . ARG A 1 375 ? -17.613 -16.517 0.156 1.00 42.08 460 ARG A CA 1
ATOM 5619 C C . ARG A 1 375 ? -16.902 -15.303 0.746 1.00 42.81 460 ARG A C 1
ATOM 5620 O O . ARG A 1 375 ? -15.849 -14.906 0.238 1.00 40.13 460 ARG A O 1
ATOM 5641 N N . ALA A 1 376 ? -17.450 -14.711 1.813 1.00 39.68 461 ALA A N 1
ATOM 5642 C CA . ALA A 1 376 ? -16.937 -13.438 2.309 1.00 42.89 461 ALA A CA 1
ATOM 5643 C C . ALA A 1 376 ? -15.526 -13.568 2.869 1.00 43.10 461 ALA A C 1
ATOM 5644 O O . ALA A 1 376 ? -14.768 -12.592 2.860 1.00 41.45 461 ALA A O 1
ATOM 5651 N N . LEU A 1 377 ? -15.159 -14.750 3.368 1.00 38.47 462 LEU A N 1
ATOM 5652 C CA . LEU A 1 377 ? -13.825 -15.004 3.899 1.00 39.15 462 LEU A CA 1
ATOM 5653 C C . LEU A 1 377 ? -12.969 -15.822 2.938 1.00 40.88 462 LEU A C 1
ATOM 5654 O O . LEU A 1 377 ? -11.965 -16.409 3.357 1.00 39.27 462 LEU A O 1
ATOM 5670 N N . ASP A 1 378 ? -13.346 -15.871 1.664 1.00 40.80 463 ASP A N 1
ATOM 5671 C CA . ASP A 1 378 ? -12.616 -16.638 0.659 1.00 38.09 463 ASP A CA 1
ATOM 5672 C C . ASP A 1 378 ? -11.823 -15.688 -0.241 1.00 37.65 463 ASP A C 1
ATOM 5673 O O . ASP A 1 378 ? -12.415 -14.843 -0.914 1.00 40.32 463 ASP A O 1
ATOM 5682 N N . PRO A 1 379 ? -10.483 -15.815 -0.267 1.00 40.33 464 PRO A N 1
ATOM 5683 C CA . PRO A 1 379 ? -9.597 -16.761 0.423 1.00 37.53 464 PRO A CA 1
ATOM 5684 C C . PRO A 1 379 ? -9.103 -16.274 1.786 1.00 41.21 464 PRO A C 1
ATOM 5685 O O . PRO A 1 379 ? -8.807 -15.090 1.944 1.00 38.21 464 PRO A O 1
ATOM 5696 N N . SER A 1 380 ? -9.008 -17.189 2.747 1.00 35.56 465 SER A N 1
ATOM 5697 C CA . SER A 1 380 ? -8.398 -16.919 4.043 1.00 39.12 465 SER A CA 1
ATOM 5698 C C . SER A 1 380 ? -6.944 -17.374 4.007 1.00 36.29 465 SER A C 1
ATOM 5699 O O . SER A 1 380 ? -6.668 -18.567 3.830 1.00 37.62 465 SER A O 1
ATOM 5707 N N . ALA A 1 381 ? -6.020 -16.426 4.172 1.00 38.17 466 ALA A N 1
ATOM 5708 C CA . ALA A 1 381 ? -4.591 -16.709 4.083 1.00 44.43 466 ALA A CA 1
ATOM 5709 C C . ALA A 1 381 ? -3.971 -17.003 5.444 1.00 44.24 466 ALA A C 1
ATOM 5710 O O . ALA A 1 381 ? -3.114 -17.886 5.554 1.00 43.16 466 ALA A O 1
ATOM 5717 N N . LEU A 1 382 ? -4.387 -16.273 6.478 1.00 44.91 467 LEU A N 1
ATOM 5718 C CA . LEU A 1 382 ? -3.878 -16.443 7.831 1.00 43.47 467 LEU A CA 1
ATOM 5719 C C . LEU A 1 382 ? -5.043 -16.360 8.803 1.00 34.20 467 LEU A C 1
ATOM 5720 O O . LEU A 1 382 ? -6.016 -15.643 8.558 1.00 35.96 467 LEU A O 1
ATOM 5736 N N . GLY A 1 383 ? -4.932 -17.082 9.912 1.00 38.20 468 GLY A N 1
ATOM 5737 C CA . GLY A 1 383 ? -5.988 -17.093 10.910 1.00 41.77 468 GLY A CA 1
ATOM 5738 C C . GLY A 1 383 ? -5.449 -17.341 12.299 1.00 36.44 468 GLY A C 1
ATOM 5739 O O . GLY A 1 383 ? -4.477 -18.080 12.486 1.00 35.01 468 GLY A O 1
ATOM 5743 N N . PHE A 1 384 ? -6.103 -16.725 13.287 1.00 33.75 469 PHE A N 1
ATOM 5744 C CA . PHE A 1 384 ? -5.691 -16.814 14.682 1.00 35.92 469 PHE A CA 1
ATOM 5745 C C . PHE A 1 384 ? -6.919 -16.847 15.580 1.00 39.23 469 PHE A C 1
ATOM 5746 O O . PHE A 1 384 ? -7.913 -16.166 15.308 1.00 38.96 469 PHE A O 1
ATOM 5763 N N . ARG A 1 385 ? -6.843 -17.635 16.654 1.00 38.55 470 ARG A N 1
ATOM 5764 C CA . ARG A 1 385 ? -7.878 -17.670 17.682 1.00 42.27 470 ARG A CA 1
ATOM 5765 C C . ARG A 1 385 ? -7.230 -17.494 19.046 1.00 44.17 470 ARG A C 1
ATOM 5766 O O . ARG A 1 385 ? -6.221 -18.140 19.348 1.00 44.20 470 ARG A O 1
ATOM 5787 N N . PHE A 1 386 ? -7.816 -16.620 19.863 1.00 38.85 471 PHE A N 1
ATOM 5788 C CA . PHE A 1 386 ? -7.393 -16.406 21.240 1.00 41.37 471 PHE A CA 1
ATOM 5789 C C . PHE A 1 386 ? -8.589 -16.593 22.159 1.00 34.64 471 PHE A C 1
ATOM 5790 O O . PHE A 1 386 ? -9.697 -16.147 21.844 1.00 37.71 471 PHE A O 1
ATOM 5807 N N . SER A 1 387 ? -8.368 -17.270 23.284 1.00 37.45 472 SER A N 1
ATOM 5808 C CA . SER A 1 387 ? -9.406 -17.418 24.298 1.00 40.09 472 SER A CA 1
ATOM 5809 C C . SER A 1 387 ? -9.928 -16.037 24.684 1.00 37.08 472 SER A C 1
ATOM 5810 O O . SER A 1 387 ? -9.143 -15.095 24.800 1.00 36.33 472 SER A O 1
ATOM 5818 N N . PRO A 1 388 ? -11.249 -15.906 24.893 1.00 37.04 473 PRO A N 1
ATOM 5819 C CA . PRO A 1 388 ? -12.289 -16.939 24.879 1.00 38.42 473 PRO A CA 1
ATOM 5820 C C . PRO A 1 388 ? -12.917 -17.169 23.501 1.00 39.81 473 PRO A C 1
ATOM 5821 O O . PRO A 1 388 ? -14.038 -17.675 23.429 1.00 37.68 473 PRO A O 1
ATOM 5832 N N . GLY A 1 389 ? -12.214 -16.804 22.429 1.00 40.27 474 GLY A N 1
ATOM 5833 C CA . GLY A 1 389 ? -12.712 -17.046 21.086 1.00 36.05 474 GLY A CA 1
ATOM 5834 C C . GLY A 1 389 ? -12.503 -15.905 20.110 1.00 40.99 474 GLY A C 1
ATOM 5835 O O . GLY A 1 389 ? -13.073 -15.919 19.014 1.00 44.17 474 GLY A O 1
ATOM 5839 N N . TYR A 1 390 ? -11.699 -14.913 20.488 1.00 37.71 475 TYR A N 1
ATOM 5840 C CA . TYR A 1 390 ? -11.375 -13.817 19.581 1.00 37.58 475 TYR A CA 1
ATOM 5841 C C . TYR A 1 390 ? -10.729 -14.369 18.314 1.00 35.41 475 TYR A C 1
ATOM 5842 O O . TYR A 1 390 ? -9.710 -15.059 18.383 1.00 37.30 475 TYR A O 1
ATOM 5860 N N . PHE A 1 391 ? -11.315 -14.055 17.159 1.00 33.77 476 PHE A N 1
ATOM 5861 C CA . PHE A 1 391 ? -10.930 -14.650 15.882 1.00 32.61 476 PHE A CA 1
ATOM 5862 C C . PHE A 1 391 ? -10.474 -13.557 14.924 1.00 33.83 476 PHE A C 1
ATOM 5863 O O . PHE A 1 391 ? -11.218 -12.606 14.667 1.00 36.38 476 PHE A O 1
ATOM 5880 N N . PHE A 1 392 ? -9.257 -13.699 14.399 1.00 31.73 477 PHE A N 1
ATOM 5881 C CA . PHE A 1 392 ? -8.701 -12.808 13.384 1.00 34.20 477 PHE A CA 1
ATOM 5882 C C . PHE A 1 392 ? -8.462 -13.606 12.111 1.00 34.45 477 PHE A C 1
ATOM 5883 O O . PHE A 1 392 ? -7.771 -14.629 12.146 1.00 36.85 477 PHE A O 1
ATOM 5900 N N . ASP A 1 393 ? -9.016 -13.137 10.990 1.00 33.07 478 ASP A N 1
ATOM 5901 C CA . ASP A 1 393 ? -8.851 -13.798 9.696 1.00 36.40 478 ASP A CA 1
ATOM 5902 C C . ASP A 1 393 ? -8.354 -12.792 8.670 1.00 35.00 478 ASP A C 1
ATOM 5903 O O . ASP A 1 393 ? -8.989 -11.755 8.452 1.00 36.11 478 ASP A O 1
ATOM 5912 N N . VAL A 1 394 ? -7.228 -13.109 8.035 1.00 36.41 479 VAL A N 1
ATOM 5913 C CA . VAL A 1 394 ? -6.645 -12.275 6.989 1.00 41.83 479 VAL A CA 1
ATOM 5914 C C . VAL A 1 394 ? -7.218 -12.770 5.665 1.00 39.11 479 VAL A C 1
ATOM 5915 O O . VAL A 1 394 ? -6.824 -13.823 5.161 1.00 38.16 479 VAL A O 1
ATOM 5928 N N . VAL A 1 395 ? -8.154 -12.009 5.100 1.00 38.36 480 VAL A N 1
ATOM 5929 C CA . VAL A 1 395 ? -8.801 -12.354 3.838 1.00 43.42 480 VAL A CA 1
ATOM 5930 C C . VAL A 1 395 ? -8.077 -11.619 2.721 1.00 50.17 480 VAL A C 1
ATOM 5931 O O . VAL A 1 395 ? -7.904 -10.395 2.782 1.00 45.51 480 VAL A O 1
ATOM 5944 N N . ARG A 1 396 ? -7.669 -12.366 1.696 1.00 43.77 481 ARG A N 1
ATOM 5945 C CA . ARG A 1 396 ? -6.806 -11.849 0.642 1.00 55.82 481 ARG A CA 1
ATOM 5946 C C . ARG A 1 396 ? -7.504 -11.955 -0.709 1.00 60.30 481 ARG A C 1
ATOM 5947 O O . ARG A 1 396 ? -6.977 -12.565 -1.645 1.00 63.09 481 ARG A O 1
ATOM 5968 N N . LYS A 1 397 ? -8.700 -11.365 -0.817 1.00 60.65 482 LYS A N 1
ATOM 5969 C CA . LYS A 1 397 ? -9.449 -11.423 -2.069 1.00 78.02 482 LYS A CA 1
ATOM 5970 C C . LYS A 1 397 ? -8.702 -10.739 -3.203 1.00 89.52 482 LYS A C 1
ATOM 5971 O O . LYS A 1 397 ? -8.818 -11.155 -4.362 1.00 90.34 482 LYS A O 1
ATOM 5990 N N . HIS A 1 398 ? -7.941 -9.693 -2.893 1.00 87.78 483 HIS A N 1
ATOM 5991 C CA . HIS A 1 398 ? -7.127 -8.992 -3.867 1.00 94.14 483 HIS A CA 1
ATOM 5992 C C . HIS A 1 398 ? -5.658 -9.097 -3.477 1.00 94.23 483 HIS A C 1
ATOM 5993 O O . HIS A 1 398 ? -5.329 -9.122 -2.287 1.00 88.18 483 HIS A O 1
ATOM 6007 N N . PRO A 1 399 ? -4.750 -9.160 -4.453 1.00 96.95 484 PRO A N 1
ATOM 6008 C CA . PRO A 1 399 ? -3.356 -9.500 -4.149 1.00 96.28 484 PRO A CA 1
ATOM 6009 C C . PRO A 1 399 ? -2.543 -8.356 -3.568 1.00 91.32 484 PRO A C 1
ATOM 6010 O O . PRO A 1 399 ? -1.367 -8.561 -3.248 1.00 94.61 484 PRO A O 1
ATOM 6021 N N . ASN A 1 400 ? -3.134 -7.171 -3.418 1.00 92.25 485 ASN A N 1
ATOM 6022 C CA . ASN A 1 400 ? -2.437 -6.004 -2.894 1.00 95.98 485 ASN A CA 1
ATOM 6023 C C . ASN A 1 400 ? -2.895 -5.591 -1.506 1.00 93.94 485 ASN A C 1
ATOM 6024 O O . ASN A 1 400 ? -2.079 -5.089 -0.729 1.00 94.51 485 ASN A O 1
ATOM 6035 N N . GLN A 1 401 ? -4.168 -5.797 -1.171 1.00 86.06 486 GLN A N 1
ATOM 6036 C CA . GLN A 1 401 ? -4.754 -5.298 0.066 1.00 82.80 486 GLN A CA 1
ATOM 6037 C C . GLN A 1 401 ? -5.353 -6.449 0.858 1.00 67.34 486 GLN A C 1
ATOM 6038 O O . GLN A 1 401 ? -6.160 -7.221 0.328 1.00 68.99 486 GLN A O 1
ATOM 6052 N N . ASP A 1 402 ? -4.960 -6.557 2.125 1.00 64.28 487 ASP A N 1
ATOM 6053 C CA . ASP A 1 402 ? -5.572 -7.499 3.050 1.00 55.67 487 ASP A CA 1
ATOM 6054 C C . ASP A 1 402 ? -6.771 -6.852 3.727 1.00 53.30 487 ASP A C 1
ATOM 6055 O O . ASP A 1 402 ? -6.761 -5.654 4.023 1.00 54.07 487 ASP A O 1
ATOM 6064 N N . MET A 1 403 ? -7.808 -7.653 3.958 1.00 45.68 488 MET A N 1
ATOM 6065 C CA . MET A 1 403 ? -8.954 -7.259 4.769 1.00 46.85 488 MET A CA 1
ATOM 6066 C C . MET A 1 403 ? -8.975 -8.128 6.017 1.00 50.14 488 MET A C 1
ATOM 6067 O O . MET A 1 403 ? -8.799 -9.349 5.931 1.00 45.84 488 MET A O 1
ATOM 6081 N N . LEU A 1 404 ? -9.189 -7.499 7.169 1.00 47.66 489 LEU A N 1
ATOM 6082 C CA . LEU A 1 404 ? -9.154 -8.179 8.459 1.00 43.13 489 LEU A CA 1
ATOM 6083 C C . LEU A 1 404 ? -10.579 -8.363 8.965 1.00 42.25 489 LEU A C 1
ATOM 6084 O O . LEU A 1 404 ? -11.265 -7.383 9.272 1.00 43.74 489 LEU A O 1
ATOM 6100 N N . PHE A 1 405 ? -11.024 -9.615 9.050 1.00 39.11 490 PHE A N 1
ATOM 6101 C CA . PHE A 1 405 ? -12.266 -9.939 9.738 1.00 37.07 490 PHE A CA 1
ATOM 6102 C C . PHE A 1 405 ? -11.945 -10.290 11.183 1.00 37.14 490 PHE A C 1
ATOM 6103 O O . PHE A 1 405 ? -11.078 -11.130 11.443 1.00 39.60 490 PHE A O 1
ATOM 6120 N N . VAL A 1 406 ? -12.637 -9.642 12.115 1.00 39.02 491 VAL A N 1
ATOM 6121 C CA . VAL A 1 406 ? -12.410 -9.842 13.541 1.00 35.38 491 VAL A CA 1
ATOM 6122 C C . VAL A 1 406 ? -13.759 -10.041 14.215 1.00 35.79 491 VAL A C 1
ATOM 6123 O O . VAL A 1 406 ? -14.685 -9.249 14.007 1.00 39.36 491 VAL A O 1
ATOM 6136 N N . SER A 1 407 ? -13.869 -11.097 15.020 1.00 34.07 492 SER A N 1
ATOM 6137 C CA . SER A 1 407 ? -15.120 -11.429 15.684 1.00 35.94 492 SER A CA 1
ATOM 6138 C C . SER A 1 407 ? -14.838 -11.912 17.099 1.00 36.26 492 SER A C 1
ATOM 6139 O O . SER A 1 407 ? -13.731 -12.346 17.429 1.00 37.01 492 SER A O 1
ATOM 6147 N N . ALA A 1 408 ? -15.865 -11.831 17.931 1.00 39.67 493 ALA A N 1
ATOM 6148 C CA . ALA A 1 408 ? -15.810 -12.283 19.310 1.00 38.09 493 ALA A CA 1
ATOM 6149 C C . ALA A 1 408 ? -17.109 -13.002 19.623 1.00 39.35 493 ALA A C 1
ATOM 6150 O O . ALA A 1 408 ? -18.118 -12.796 18.939 1.00 37.54 493 ALA A O 1
ATOM 6157 N N . PRO A 1 409 ? -17.118 -13.858 20.644 1.00 37.18 494 PRO A N 1
ATOM 6158 C CA . PRO A 1 409 ? -18.391 -14.425 21.095 1.00 41.99 494 PRO A CA 1
ATOM 6159 C C . PRO A 1 409 ? -19.320 -13.310 21.543 1.00 40.84 494 PRO A C 1
ATOM 6160 O O . PRO A 1 409 ? -18.878 -12.298 22.090 1.00 41.70 494 PRO A O 1
ATOM 6171 N N . ASP A 1 410 ? -20.617 -13.488 21.286 1.00 40.41 495 ASP A N 1
ATOM 6172 C CA . ASP A 1 410 ? -21.621 -12.552 21.790 1.00 41.07 495 ASP A CA 1
ATOM 6173 C C . ASP A 1 410 ? -21.888 -12.932 23.243 1.00 43.22 495 ASP A C 1
ATOM 6174 O O . ASP A 1 410 ? -22.905 -13.538 23.591 1.00 40.18 495 ASP A O 1
ATOM 6183 N N . THR A 1 411 ? -20.931 -12.571 24.103 1.00 41.99 496 THR A N 1
ATOM 6184 C CA . THR A 1 411 ? -20.987 -12.962 25.508 1.00 40.02 496 THR A CA 1
ATOM 6185 C C . THR A 1 411 ? -22.305 -12.555 26.152 1.00 36.47 496 THR A C 1
ATOM 6186 O O . THR A 1 411 ? -22.877 -13.310 26.946 1.00 40.36 496 THR A O 1
ATOM 6197 N N . GLY A 1 412 ? -22.808 -11.367 25.815 1.00 41.18 497 GLY A N 1
ATOM 6198 C CA . GLY A 1 412 ? -24.057 -10.909 26.403 1.00 43.24 497 GLY A CA 1
ATOM 6199 C C . GLY A 1 412 ? -25.238 -11.785 26.029 1.00 50.04 497 GLY A C 1
ATOM 6200 O O . GLY A 1 412 ? -26.076 -12.108 26.874 1.00 49.40 497 GLY A O 1
ATOM 6204 N N . ARG A 1 413 ? -25.321 -12.183 24.758 1.00 44.25 498 ARG A N 1
ATOM 6205 C CA . ARG A 1 413 ? -26.432 -13.022 24.320 1.00 45.82 498 ARG A CA 1
ATOM 6206 C C . ARG A 1 413 ? -26.270 -14.453 24.818 1.00 42.88 498 ARG A C 1
ATOM 6207 O O . ARG A 1 413 ? -27.257 -15.107 25.172 1.00 48.08 498 ARG A O 1
ATOM 6228 N N . ILE A 1 414 ? -25.033 -14.954 24.857 1.00 44.40 499 ILE A N 1
ATOM 6229 C CA . ILE A 1 414 ? -24.788 -16.313 25.337 1.00 44.45 499 ILE A CA 1
ATOM 6230 C C . ILE A 1 414 ? -25.158 -16.429 26.811 1.00 45.72 499 ILE A C 1
ATOM 6231 O O . ILE A 1 414 ? -25.688 -17.455 27.256 1.00 46.49 499 ILE A O 1
ATOM 6247 N N . LYS A 1 415 ? -24.876 -15.386 27.593 1.00 46.66 500 LYS A N 1
ATOM 6248 C CA . LYS A 1 415 ? -25.127 -15.440 29.028 1.00 46.49 500 LYS A CA 1
ATOM 6249 C C . LYS A 1 415 ? -26.619 -15.426 29.341 1.00 51.01 500 LYS A C 1
ATOM 6250 O O . LYS A 1 415 ? -27.054 -16.065 30.305 1.00 46.68 500 LYS A O 1
ATOM 6269 N N . VAL A 1 416 ? -27.412 -14.720 28.533 1.00 49.78 501 VAL A N 1
ATOM 6270 C CA . VAL A 1 416 ? -28.848 -14.605 28.770 1.00 54.00 501 VAL A CA 1
ATOM 6271 C C . VAL A 1 416 ? -29.643 -15.758 28.163 1.00 55.56 501 VAL A C 1
ATOM 6272 O O . VAL A 1 416 ? -30.760 -16.035 28.625 1.00 55.74 501 VAL A O 1
ATOM 6285 N N . THR A 1 417 ? -29.099 -16.443 27.157 1.00 56.92 502 THR A N 1
ATOM 6286 C CA . THR A 1 417 ? -29.844 -17.470 26.437 1.00 51.43 502 THR A CA 1
ATOM 6287 C C . THR A 1 417 ? -30.397 -18.525 27.386 1.00 54.78 502 THR A C 1
ATOM 6288 O O . THR A 1 417 ? -29.682 -19.044 28.249 1.00 47.95 502 THR A O 1
ATOM 6299 N N . GLN A 1 418 ? -31.674 -18.844 27.207 1.00 57.38 503 GLN A N 1
ATOM 6300 C CA . GLN A 1 418 ? -32.347 -19.858 28.005 1.00 63.71 503 GLN A CA 1
ATOM 6301 C C . GLN A 1 418 ? -33.408 -20.550 27.148 1.00 56.83 503 GLN A C 1
ATOM 6302 O O . GLN A 1 418 ? -34.118 -19.886 26.393 1.00 61.75 503 GLN A O 1
ATOM 6316 N N . PRO A 1 419 ? -33.522 -21.886 27.250 1.00 60.26 504 PRO A N 1
ATOM 6317 C CA . PRO A 1 419 ? -32.747 -22.815 28.079 1.00 63.75 504 PRO A CA 1
ATOM 6318 C C . PRO A 1 419 ? -31.398 -23.173 27.464 1.00 58.59 504 PRO A C 1
ATOM 6319 O O . PRO A 1 419 ? -31.018 -22.608 26.437 1.00 56.83 504 PRO A O 1
ATOM 6330 N N . ALA A 1 420 ? -30.691 -24.116 28.093 1.00 56.11 505 ALA A N 1
ATOM 6331 C CA . ALA A 1 420 ? -29.370 -24.505 27.614 1.00 61.49 505 ALA A CA 1
ATOM 6332 C C . ALA A 1 420 ? -29.431 -25.113 26.219 1.00 58.97 505 ALA A C 1
ATOM 6333 O O . ALA A 1 420 ? -28.474 -24.989 25.447 1.00 63.13 505 ALA A O 1
ATOM 6340 N N . SER A 1 421 ? -30.540 -25.772 25.875 1.00 58.12 506 SER A N 1
ATOM 6341 C CA . SER A 1 421 ? -30.668 -26.393 24.563 1.00 57.93 506 SER A CA 1
ATOM 6342 C C . SER A 1 421 ? -30.787 -25.374 23.438 1.00 52.51 506 SER A C 1
ATOM 6343 O O . SER A 1 421 ? -30.679 -25.759 22.269 1.00 51.40 506 SER A O 1
ATOM 6351 N N . ALA A 1 422 ? -31.010 -24.101 23.757 1.00 50.94 507 ALA A N 1
ATOM 6352 C CA . ALA A 1 422 ? -31.094 -23.044 22.759 1.00 52.29 507 ALA A CA 1
ATOM 6353 C C . ALA A 1 422 ? -29.762 -22.340 22.533 1.00 47.76 507 ALA A C 1
ATOM 6354 O O . ALA A 1 422 ? -29.714 -21.364 21.777 1.00 51.62 507 ALA A O 1
ATOM 6361 N N . LEU A 1 423 ? -28.687 -22.813 23.157 1.00 50.11 508 LEU A N 1
ATOM 6362 C CA . LEU A 1 423 ? -27.395 -22.150 23.046 1.00 50.55 508 LEU A CA 1
ATOM 6363 C C . LEU A 1 423 ? -26.801 -22.344 21.657 1.00 56.62 508 LEU A C 1
ATOM 6364 O O . LEU A 1 423 ? -26.731 -23.468 21.149 1.00 50.18 508 LEU A O 1
ATOM 6380 N N . LYS A 1 424 ? -26.361 -21.243 21.051 1.00 50.86 509 LYS A N 1
ATOM 6381 C CA . LYS A 1 424 ? -25.649 -21.268 19.783 1.00 52.84 509 LYS A CA 1
ATOM 6382 C C . LYS A 1 424 ? -24.434 -20.355 19.875 1.00 48.76 509 LYS A C 1
ATOM 6383 O O . LYS A 1 424 ? -24.333 -19.505 20.763 1.00 40.13 509 LYS A O 1
ATOM 6402 N N . TYR A 1 425 ? -23.509 -20.540 18.931 1.00 44.70 510 TYR A N 1
ATOM 6403 C CA . TYR A 1 425 ? -22.265 -19.769 18.884 1.00 39.06 510 TYR A CA 1
ATOM 6404 C C . TYR A 1 425 ? -22.538 -18.398 18.258 1.00 41.59 510 TYR A C 1
ATOM 6405 O O . TYR A 1 425 ? -22.110 -18.079 17.146 1.00 39.01 510 TYR A O 1
ATOM 6423 N N . PHE A 1 426 ? -23.267 -17.573 19.005 1.00 42.20 511 PHE A N 1
ATOM 6424 C CA . PHE A 1 426 ? -23.505 -16.199 18.585 1.00 48.83 511 PHE A CA 1
ATOM 6425 C C . PHE A 1 426 ? -22.196 -15.416 18.589 1.00 42.29 511 PHE A C 1
ATOM 6426 O O . PHE A 1 426 ? -21.342 -15.612 19.457 1.00 39.07 511 PHE A O 1
ATOM 6443 N N . GLU A 1 427 ? -22.041 -14.521 17.612 1.00 39.27 512 GLU A N 1
ATOM 6444 C CA . GLU A 1 427 ? -20.820 -13.737 17.474 1.00 42.37 512 GLU A CA 1
ATOM 6445 C C . GLU A 1 427 ? -21.140 -12.300 17.088 1.00 42.45 512 GLU A C 1
ATOM 6446 O O . GLU A 1 427 ? -22.139 -12.023 16.419 1.00 40.52 512 GLU A O 1
ATOM 6458 N N . GLN A 1 428 ? -20.271 -11.393 17.529 1.00 41.63 513 GLN A N 1
ATOM 6459 C CA . GLN A 1 428 ? -20.210 -10.019 17.045 1.00 42.12 513 GLN A CA 1
ATOM 6460 C C . GLN A 1 428 ? -18.974 -9.886 16.165 1.00 38.24 513 GLN A C 1
ATOM 6461 O O . GLN A 1 428 ? -17.880 -10.284 16.574 1.00 37.58 513 GLN A O 1
ATOM 6475 N N . GLY A 1 429 ? -19.145 -9.326 14.964 1.00 39.77 514 GLY A N 1
ATOM 6476 C CA . GLY A 1 429 ? -18.070 -9.265 13.997 1.00 39.71 514 GLY A CA 1
ATOM 6477 C C . GLY A 1 429 ? -17.914 -7.880 13.399 1.00 40.31 514 GLY A C 1
ATOM 6478 O O . GLY A 1 429 ? -18.806 -7.035 13.479 1.00 42.85 514 GLY A O 1
ATOM 6482 N N . THR A 1 430 ? -16.749 -7.663 12.791 1.00 40.85 515 THR A N 1
ATOM 6483 C CA . THR A 1 430 ? -16.455 -6.401 12.122 1.00 46.17 515 THR A CA 1
ATOM 6484 C C . THR A 1 430 ? -15.300 -6.602 11.151 1.00 39.43 515 THR A C 1
ATOM 6485 O O . THR A 1 430 ? -14.513 -7.544 11.278 1.00 43.22 515 THR A O 1
ATOM 6496 N N . TRP A 1 431 ? -15.207 -5.688 10.185 1.00 37.60 516 TRP A N 1
ATOM 6497 C CA . TRP A 1 431 ? -14.145 -5.672 9.183 1.00 43.36 516 TRP A CA 1
ATOM 6498 C C . TRP A 1 431 ? -13.233 -4.479 9.436 1.00 44.65 516 TRP A C 1
ATOM 6499 O O . TRP A 1 431 ? -13.694 -3.333 9.424 1.00 46.97 516 TRP A O 1
ATOM 6520 N N . ILE A 1 432 ? -11.944 -4.744 9.631 1.00 45.25 517 ILE A N 1
ATOM 6521 C CA . ILE A 1 432 ? -10.933 -3.703 9.793 1.00 45.71 517 ILE A CA 1
ATOM 6522 C C . ILE A 1 432 ? -10.108 -3.658 8.516 1.00 53.63 517 ILE A C 1
ATOM 6523 O O . ILE A 1 432 ? -9.482 -4.656 8.137 1.00 50.09 517 ILE A O 1
ATOM 6539 N N . GLU A 1 433 ? -10.099 -2.500 7.862 1.00 53.91 518 GLU A N 1
ATOM 6540 C CA . GLU A 1 433 ? -9.400 -2.328 6.597 1.00 61.70 518 GLU A CA 1
ATOM 6541 C C . GLU A 1 433 ? -7.971 -1.863 6.845 1.00 65.04 518 GLU A C 1
ATOM 6542 O O . GLU A 1 433 ? -7.739 -0.930 7.621 1.00 51.10 518 GLU A O 1
ATOM 6554 N N . LEU A 1 434 ? -7.022 -2.525 6.191 1.00 76.00 519 LEU A N 1
ATOM 6555 C CA . LEU A 1 434 ? -5.635 -2.090 6.148 1.00 92.22 519 LEU A CA 1
ATOM 6556 C C . LEU A 1 434 ? -5.361 -1.420 4.806 1.00 101.78 519 LEU A C 1
ATOM 6557 O O . LEU A 1 434 ? -5.931 -1.795 3.778 1.00 105.52 519 LEU A O 1
ATOM 6573 N N . GLU A 1 435 ? -4.487 -0.417 4.825 1.00 97.83 520 GLU A N 1
ATOM 6574 C CA . GLU A 1 435 ? -4.243 0.389 3.638 1.00 92.18 520 GLU A CA 1
ATOM 6575 C C . GLU A 1 435 ? -3.594 -0.442 2.532 1.00 90.55 520 GLU A C 1
ATOM 6576 O O . GLU A 1 435 ? -3.084 -1.543 2.755 1.00 80.98 520 GLU A O 1
ATOM 6588 N N . ASN A 1 436 ? -3.628 0.109 1.319 1.00 88.33 521 ASN A N 1
ATOM 6589 C CA . ASN A 1 436 ? -3.014 -0.546 0.172 1.00 88.73 521 ASN A CA 1
ATOM 6590 C C . ASN A 1 436 ? -1.522 -0.737 0.405 1.00 83.91 521 ASN A C 1
ATOM 6591 O O . ASN A 1 436 ? -0.808 0.210 0.746 1.00 81.53 521 ASN A O 1
ATOM 6602 N N . GLY A 1 437 ? -1.056 -1.972 0.224 1.00 83.54 522 GLY A N 1
ATOM 6603 C CA . GLY A 1 437 ? 0.326 -2.331 0.441 1.00 89.68 522 GLY A CA 1
ATOM 6604 C C . GLY A 1 437 ? 0.587 -3.056 1.744 1.00 90.76 522 GLY A C 1
ATOM 6605 O O . GLY A 1 437 ? 1.645 -3.679 1.888 1.00 93.56 522 GLY A O 1
ATOM 6609 N N . ASN A 1 438 ? -0.344 -2.993 2.695 1.00 79.90 523 ASN A N 1
ATOM 6610 C CA . ASN A 1 438 ? -0.185 -3.668 3.978 1.00 78.49 523 ASN A CA 1
ATOM 6611 C C . ASN A 1 438 ? -0.463 -5.155 3.800 1.00 68.27 523 ASN A C 1
ATOM 6612 O O . ASN A 1 438 ? -1.612 -5.559 3.592 1.00 71.90 523 ASN A O 1
ATOM 6623 N N . ARG A 1 439 ? 0.587 -5.968 3.873 1.00 63.40 524 ARG A N 1
ATOM 6624 C CA . ARG A 1 439 ? 0.464 -7.419 3.912 1.00 62.80 524 ARG A CA 1
ATOM 6625 C C . ARG A 1 439 ? 0.652 -7.878 5.352 1.00 52.73 524 ARG A C 1
ATOM 6626 O O . ARG A 1 439 ? 1.725 -7.684 5.933 1.00 53.32 524 ARG A O 1
ATOM 6647 N N . THR A 1 440 ? -0.388 -8.476 5.926 1.00 50.82 525 THR A N 1
ATOM 6648 C CA . THR A 1 440 ? -0.301 -8.969 7.293 1.00 46.23 525 THR A CA 1
ATOM 6649 C C . THR A 1 440 ? 0.633 -10.170 7.360 1.00 50.01 525 THR A C 1
ATOM 6650 O O . THR A 1 440 ? 0.594 -11.057 6.504 1.00 49.72 525 THR A O 1
ATOM 6661 N N . ILE A 1 441 ? 1.477 -10.189 8.387 1.00 43.70 526 ILE A N 1
ATOM 6662 C CA . ILE A 1 441 ? 2.469 -11.239 8.585 1.00 42.73 526 ILE A CA 1
ATOM 6663 C C . ILE A 1 441 ? 2.135 -12.094 9.802 1.00 43.56 526 ILE A C 1
ATOM 6664 O O . ILE A 1 441 ? 2.172 -13.323 9.737 1.00 42.78 526 ILE A O 1
ATOM 6680 N N . GLU A 1 442 ? 1.808 -11.458 10.923 1.00 40.19 527 GLU A N 1
ATOM 6681 C CA . GLU A 1 442 ? 1.609 -12.177 12.172 1.00 41.92 527 GLU A CA 1
ATOM 6682 C C . GLU A 1 442 ? 0.736 -11.335 13.090 1.00 44.29 527 GLU A C 1
ATOM 6683 O O . GLU A 1 442 ? 0.726 -10.104 13.000 1.00 38.53 527 GLU A O 1
ATOM 6695 N N . ILE A 1 443 ? 0.001 -12.014 13.968 1.00 41.98 528 ILE A N 1
ATOM 6696 C CA . ILE A 1 443 ? -0.848 -11.369 14.963 1.00 38.93 528 ILE A CA 1
ATOM 6697 C C . ILE A 1 443 ? -0.612 -12.065 16.295 1.00 41.87 528 ILE A C 1
ATOM 6698 O O . ILE A 1 443 ? -0.713 -13.294 16.381 1.00 40.64 528 ILE A O 1
ATOM 6714 N N . GLY A 1 444 ? -0.296 -11.286 17.322 1.00 39.08 529 GLY A N 1
ATOM 6715 C CA . GLY A 1 444 ? 0.015 -11.839 18.629 1.00 41.38 529 GLY A CA 1
ATOM 6716 C C . GLY A 1 444 ? -0.630 -11.042 19.742 1.00 43.09 529 GLY A C 1
ATOM 6717 O O . GLY A 1 444 ? -0.892 -9.844 19.612 1.00 40.98 529 GLY A O 1
ATOM 6721 N N . LEU A 1 445 ? -0.884 -11.732 20.850 1.00 38.81 530 LEU A N 1
ATOM 6722 C CA . LEU A 1 445 ? -1.499 -11.124 22.022 1.00 43.94 530 LEU A CA 1
ATOM 6723 C C . LEU A 1 445 ? -0.451 -10.348 22.813 1.00 44.23 530 LEU A C 1
ATOM 6724 O O . LEU A 1 445 ? 0.641 -10.860 23.076 1.00 40.82 530 LEU A O 1
ATOM 6740 N N . THR A 1 446 ? -0.784 -9.109 23.187 1.00 40.36 531 THR A N 1
ATOM 6741 C CA . THR A 1 446 ? 0.123 -8.255 23.949 1.00 38.84 531 THR A CA 1
ATOM 6742 C C . THR A 1 446 ? -0.194 -8.219 25.436 1.00 47.95 531 THR A C 1
ATOM 6743 O O . THR A 1 446 ? 0.684 -7.864 26.230 1.00 44.17 531 THR A O 1
ATOM 6754 N N . THR A 1 447 ? -1.418 -8.563 25.823 1.00 42.64 532 THR A N 1
ATOM 6755 C CA . THR A 1 447 ? -1.840 -8.570 27.213 1.00 50.28 532 THR A CA 1
ATOM 6756 C C . THR A 1 447 ? -1.831 -10.001 27.747 1.00 43.08 532 THR A C 1
ATOM 6757 O O . THR A 1 447 ? -1.527 -10.958 27.033 1.00 43.53 532 THR A O 1
ATOM 6768 N N . ALA A 1 448 ? -2.162 -10.144 29.028 1.00 47.91 533 ALA A N 1
ATOM 6769 C CA . ALA A 1 448 ? -2.152 -11.454 29.653 1.00 49.83 533 ALA A CA 1
ATOM 6770 C C . ALA A 1 448 ? -3.270 -12.326 29.080 1.00 47.83 533 ALA A C 1
ATOM 6771 O O . ALA A 1 448 ? -4.341 -11.821 28.731 1.00 45.17 533 ALA A O 1
ATOM 6778 N N . PRO A 1 449 ? -3.045 -13.636 28.967 1.00 55.57 534 PRO A N 1
ATOM 6779 C CA . PRO A 1 449 ? -4.089 -14.522 28.436 1.00 57.06 534 PRO A CA 1
ATOM 6780 C C . PRO A 1 449 ? -5.400 -14.372 29.196 1.00 48.03 534 PRO A C 1
ATOM 6781 O O . PRO A 1 449 ? -5.421 -14.230 30.420 1.00 50.43 534 PRO A O 1
ATOM 6792 N N . PHE A 1 450 ? -6.502 -14.398 28.451 1.00 50.68 535 PHE A N 1
ATOM 6793 C CA . PHE A 1 450 ? -7.817 -14.210 29.046 1.00 46.83 535 PHE A CA 1
ATOM 6794 C C . PHE A 1 450 ? -8.238 -15.447 29.827 1.00 48.52 535 PHE A C 1
ATOM 6795 O O . PHE A 1 450 ? -8.037 -16.583 29.386 1.00 49.40 535 PHE A O 1
ATOM 6812 N N . ALA A 1 451 ? -8.834 -15.216 30.994 1.00 47.44 536 ALA A N 1
ATOM 6813 C CA . ALA A 1 451 ? -9.423 -16.284 31.789 1.00 48.97 536 ALA A CA 1
ATOM 6814 C C . ALA A 1 451 ? -10.293 -15.686 32.886 1.00 46.26 536 ALA A C 1
ATOM 6815 O O . ALA A 1 451 ? -9.786 -15.015 33.791 1.00 54.14 536 ALA A O 1
ATOM 6822 N N . ALA A 1 452 ? -11.603 -15.909 32.802 1.00 47.26 537 ALA A N 1
ATOM 6823 C CA . ALA A 1 452 ? -12.536 -15.463 33.826 1.00 45.59 537 ALA A CA 1
ATOM 6824 C C . ALA A 1 452 ? -12.764 -16.510 34.907 1.00 45.96 537 ALA A C 1
ATOM 6825 O O . ALA A 1 452 ? -13.328 -16.182 35.957 1.00 42.58 537 ALA A O 1
ATOM 6832 N N . ALA A 1 453 ? -12.344 -17.750 34.676 1.00 40.93 538 ALA A N 1
ATOM 6833 C CA . ALA A 1 453 ? -12.486 -18.821 35.650 1.00 41.05 538 ALA A CA 1
ATOM 6834 C C . ALA A 1 453 ? -11.390 -19.845 35.386 1.00 47.13 538 ALA A C 1
ATOM 6835 O O . ALA A 1 453 ? -10.621 -19.727 34.428 1.00 46.86 538 ALA A O 1
ATOM 6842 N N . LYS A 1 454 ? -11.326 -20.860 36.245 1.00 47.08 539 LYS A N 1
ATOM 6843 C CA . LYS A 1 454 ? -10.297 -21.887 36.160 1.00 49.08 539 LYS A CA 1
ATOM 6844 C C . LYS A 1 454 ? -10.802 -23.185 35.544 1.00 45.39 539 LYS A C 1
ATOM 6845 O O . LYS A 1 454 ? -10.046 -24.161 35.486 1.00 46.75 539 LYS A O 1
ATOM 6864 N N . GLN A 1 455 ? -12.044 -23.218 35.074 1.00 49.60 540 GLN A N 1
ATOM 6865 C CA . GLN A 1 455 ? -12.607 -24.392 34.427 1.00 46.56 540 GLN A CA 1
ATOM 6866 C C . GLN A 1 455 ? -13.570 -23.922 33.348 1.00 43.14 540 GLN A C 1
ATOM 6867 O O . GLN A 1 455 ? -13.975 -22.753 33.342 1.00 46.80 540 GLN A O 1
ATOM 6881 N N . PRO A 1 456 ? -13.955 -24.807 32.419 1.00 45.14 541 PRO A N 1
ATOM 6882 C CA . PRO A 1 456 ? -14.789 -24.369 31.281 1.00 43.15 541 PRO A CA 1
ATOM 6883 C C . PRO A 1 456 ? -16.030 -23.576 31.665 1.00 45.35 541 PRO A C 1
ATOM 6884 O O . PRO A 1 456 ? -16.300 -22.531 31.060 1.00 39.35 541 PRO A O 1
ATOM 6895 N N . LEU A 1 457 ? -16.807 -24.048 32.635 1.00 43.50 542 LEU A N 1
ATOM 6896 C CA . LEU A 1 457 ? -17.937 -23.264 33.115 1.00 44.04 542 LEU A CA 1
ATOM 6897 C C . LEU A 1 457 ? -17.433 -21.989 33.777 1.00 40.27 542 LEU A C 1
ATOM 6898 O O . LEU A 1 457 ? -16.674 -22.043 34.749 1.00 42.31 542 LEU A O 1
ATOM 6914 N N . GLY A 1 458 ? -17.849 -20.843 33.238 1.00 40.27 543 GLY A N 1
ATOM 6915 C CA . GLY A 1 458 ? -17.419 -19.552 33.723 1.00 40.54 543 GLY A CA 1
ATOM 6916 C C . GLY A 1 458 ? -16.201 -18.984 33.023 1.00 45.28 543 GLY A C 1
ATOM 6917 O O . GLY A 1 458 ? -15.929 -17.785 33.158 1.00 39.31 543 GLY A O 1
ATOM 6921 N N . PHE A 1 459 ? -15.474 -19.809 32.265 1.00 39.83 544 PHE A N 1
ATOM 6922 C CA . PHE A 1 459 ? -14.208 -19.380 31.677 1.00 40.53 544 PHE A CA 1
ATOM 6923 C C . PHE A 1 459 ? -14.382 -18.175 30.759 1.00 34.16 544 PHE A C 1
ATOM 6924 O O . PHE A 1 459 ? -13.569 -17.245 30.788 1.00 40.98 544 PHE A O 1
ATOM 6941 N N . GLY A 1 460 ? -15.419 -18.178 29.926 1.00 38.95 545 GLY A N 1
ATOM 6942 C CA . GLY A 1 460 ? -15.538 -17.184 28.877 1.00 43.15 545 GLY A CA 1
ATOM 6943 C C . GLY A 1 460 ? -16.331 -15.949 29.252 1.00 44.76 545 GLY A C 1
ATOM 6944 O O . GLY A 1 460 ? -16.755 -15.198 28.370 1.00 35.84 545 GLY A O 1
ATOM 6948 N N . ASN A 1 461 ? -16.531 -15.711 30.549 1.00 39.32 546 ASN A N 1
ATOM 6949 C CA . ASN A 1 461 ? -17.410 -14.634 31.006 1.00 42.14 546 ASN A CA 1
ATOM 6950 C C . ASN A 1 461 ? -16.657 -13.304 30.963 1.00 39.01 546 ASN A C 1
ATOM 6951 O O . ASN A 1 461 ? -16.089 -12.832 31.951 1.00 42.34 546 ASN A O 1
ATOM 6962 N N . GLU A 1 462 ? -16.675 -12.683 29.779 1.00 35.06 547 GLU A N 1
ATOM 6963 C CA . GLU A 1 462 ? -16.063 -11.365 29.612 1.00 35.35 547 GLU A CA 1
ATOM 6964 C C . GLU A 1 462 ? -16.680 -10.339 30.552 1.00 36.90 547 GLU A C 1
ATOM 6965 O O . GLU A 1 462 ? -15.983 -9.456 31.067 1.00 33.13 547 GLU A O 1
ATOM 6977 N N . LEU A 1 463 ? -17.997 -10.417 30.758 1.00 40.04 548 LEU A N 1
ATOM 6978 C CA . LEU A 1 463 ? -18.686 -9.412 31.558 1.00 44.74 548 LEU A CA 1
ATOM 6979 C C . LEU A 1 463 ? -18.152 -9.384 32.982 1.00 40.95 548 LEU A C 1
ATOM 6980 O O . LEU A 1 463 ? -18.035 -8.315 33.590 1.00 43.02 548 LEU A O 1
ATOM 6996 N N . ALA A 1 464 ? -17.795 -10.552 33.517 1.00 39.87 549 ALA A N 1
ATOM 6997 C CA . ALA A 1 464 ? -17.387 -10.650 34.912 1.00 40.85 549 ALA A CA 1
ATOM 6998 C C . ALA A 1 464 ? -16.039 -9.987 35.169 1.00 45.51 549 ALA A C 1
ATOM 6999 O O . ALA A 1 464 ? -15.787 -9.525 36.289 1.00 43.72 549 ALA A O 1
ATOM 7006 N N . VAL A 1 465 ? -15.169 -9.924 34.161 1.00 39.71 550 VAL A N 1
ATOM 7007 C CA . VAL A 1 465 ? -13.795 -9.460 34.332 1.00 37.88 550 VAL A CA 1
ATOM 7008 C C . VAL A 1 465 ? -13.574 -8.081 33.722 1.00 38.46 550 VAL A C 1
ATOM 7009 O O . VAL A 1 465 ? -12.422 -7.663 33.546 1.00 43.59 550 VAL A O 1
ATOM 7022 N N . GLN A 1 466 ? -14.649 -7.354 33.403 1.00 40.18 551 GLN A N 1
ATOM 7023 C CA . GLN A 1 466 ? -14.512 -6.041 32.779 1.00 42.35 551 GLN A CA 1
ATOM 7024 C C . GLN A 1 466 ? -13.626 -5.101 33.587 1.00 48.91 551 GLN A C 1
ATOM 7025 O O . GLN A 1 466 ? -12.967 -4.226 33.014 1.00 43.52 551 GLN A O 1
ATOM 7039 N N . PHE A 1 467 ? -13.594 -5.264 34.912 1.00 42.93 552 PHE A N 1
ATOM 7040 C CA . PHE A 1 467 ? -12.902 -4.334 35.800 1.00 49.38 552 PHE A CA 1
ATOM 7041 C C . PHE A 1 467 ? -11.748 -4.982 36.557 1.00 52.24 552 PHE A C 1
ATOM 7042 O O . PHE A 1 467 ? -11.157 -4.334 37.430 1.00 58.42 552 PHE A O 1
ATOM 7059 N N . ASP A 1 468 ? -11.407 -6.234 36.246 1.00 48.76 553 ASP A N 1
ATOM 7060 C CA . ASP A 1 468 ? -10.303 -6.935 36.894 1.00 52.62 553 ASP A CA 1
ATOM 7061 C C . ASP A 1 468 ? -9.062 -7.057 36.026 1.00 60.97 553 ASP A C 1
ATOM 7062 O O . ASP A 1 468 ? -7.960 -7.171 36.565 1.00 62.63 553 ASP A O 1
ATOM 7071 N N . GLN A 1 469 ? -9.216 -7.048 34.704 1.00 57.78 554 GLN A N 1
ATOM 7072 C CA . GLN A 1 469 ? -8.096 -7.148 33.781 1.00 56.08 554 GLN A CA 1
ATOM 7073 C C . GLN A 1 469 ? -8.383 -6.262 32.579 1.00 57.33 554 GLN A C 1
ATOM 7074 O O . GLN A 1 469 ? -9.532 -6.152 32.143 1.00 57.76 554 GLN A O 1
ATOM 7088 N N . VAL A 1 470 ? -7.340 -5.623 32.057 1.00 48.16 555 VAL A N 1
ATOM 7089 C CA . VAL A 1 470 ? -7.498 -4.681 30.951 1.00 57.90 555 VAL A CA 1
ATOM 7090 C C . VAL A 1 470 ? -8.077 -5.415 29.747 1.00 43.63 555 VAL A C 1
ATOM 7091 O O . VAL A 1 470 ? -7.940 -6.644 29.647 1.00 43.56 555 VAL A O 1
ATOM 7104 N N . PRO A 1 471 ? -8.734 -4.716 28.822 1.00 45.76 556 PRO A N 1
ATOM 7105 C CA . PRO A 1 471 ? -9.224 -5.382 27.611 1.00 41.90 556 PRO A CA 1
ATOM 7106 C C . PRO A 1 471 ? -8.070 -5.938 26.791 1.00 45.46 556 PRO A C 1
ATOM 7107 O O . PRO A 1 471 ? -6.989 -5.348 26.728 1.00 46.19 556 PRO A O 1
ATOM 7118 N N . GLY A 1 472 ? -8.310 -7.085 26.162 1.00 42.55 557 GLY A N 1
ATOM 7119 C CA . GLY A 1 472 ? -7.275 -7.695 25.346 1.00 42.15 557 GLY A CA 1
ATOM 7120 C C . GLY A 1 472 ? -6.835 -6.770 24.224 1.00 41.34 557 GLY A C 1
ATOM 7121 O O . GLY A 1 472 ? -7.649 -6.084 23.601 1.00 37.43 557 GLY A O 1
ATOM 7125 N N . GLU A 1 473 ? -5.526 -6.746 23.979 1.00 38.56 558 GLU A N 1
ATOM 7126 C CA . GLU A 1 473 ? -4.940 -5.991 22.884 1.00 44.90 558 GLU A CA 1
ATOM 7127 C C . GLU A 1 473 ? -4.075 -6.924 22.051 1.00 41.10 558 GLU A C 1
ATOM 7128 O O . GLU A 1 473 ? -3.439 -7.842 22.579 1.00 41.34 558 GLU A O 1
ATOM 7140 N N . PHE A 1 474 ? -4.058 -6.680 20.743 1.00 40.69 559 PHE A N 1
ATOM 7141 C CA . PHE A 1 474 ? -3.414 -7.572 19.787 1.00 41.55 559 PHE A CA 1
ATOM 7142 C C . PHE A 1 474 ? -2.562 -6.759 18.827 1.00 44.84 559 PHE A C 1
ATOM 7143 O O . PHE A 1 474 ? -3.032 -5.767 18.261 1.00 40.43 559 PHE A O 1
ATOM 7160 N N . ALA A 1 475 ? -1.312 -7.180 18.657 1.00 39.92 560 ALA A N 1
ATOM 7161 C CA . ALA A 1 475 ? -0.384 -6.527 17.744 1.00 42.53 560 ALA A CA 1
ATOM 7162 C C . ALA A 1 475 ? -0.468 -7.205 16.382 1.00 39.87 560 ALA A C 1
ATOM 7163 O O . ALA A 1 475 ? -0.185 -8.402 16.265 1.00 39.34 560 ALA A O 1
ATOM 7170 N N . VAL A 1 476 ? -0.854 -6.442 15.363 1.00 38.10 561 VAL A N 1
ATOM 7171 C CA . VAL A 1 476 ? -0.972 -6.934 13.994 1.00 41.24 561 VAL A CA 1
ATOM 7172 C C . VAL A 1 476 ? 0.267 -6.447 13.249 1.00 42.16 561 VAL A C 1
ATOM 7173 O O . VAL A 1 476 ? 0.374 -5.267 12.903 1.00 42.22 561 VAL A O 1
ATOM 7186 N N . LEU A 1 477 ? 1.204 -7.358 12.996 1.00 40.97 562 LEU A N 1
ATOM 7187 C CA . LEU A 1 477 ? 2.421 -7.018 12.270 1.00 41.88 562 LEU A CA 1
ATOM 7188 C C . LEU A 1 477 ? 2.170 -7.091 10.771 1.00 45.30 562 LEU A C 1
ATOM 7189 O O . LEU A 1 477 ? 1.713 -8.119 10.262 1.00 40.89 562 LEU A O 1
ATOM 7205 N N . THR A 1 478 ? 2.465 -6.001 10.072 1.00 45.19 563 THR A N 1
ATOM 7206 C CA . THR A 1 478 ? 2.456 -5.955 8.615 1.00 50.54 563 THR A CA 1
ATOM 7207 C C . THR A 1 478 ? 3.863 -5.640 8.119 1.00 53.92 563 THR A C 1
ATOM 7208 O O . THR A 1 478 ? 4.800 -5.455 8.902 1.00 47.79 563 THR A O 1
ATOM 7219 N N . ASN A 1 479 ? 4.005 -5.577 6.798 1.00 53.10 564 ASN A N 1
ATOM 7220 C CA . ASN A 1 479 ? 5.277 -5.230 6.181 1.00 50.64 564 ASN A CA 1
ATOM 7221 C C . ASN A 1 479 ? 5.599 -3.746 6.291 1.00 49.31 564 ASN A C 1
ATOM 7222 O O . ASN A 1 479 ? 6.681 -3.333 5.859 1.00 58.38 564 ASN A O 1
ATOM 7233 N N . THR A 1 480 ? 4.693 -2.943 6.857 1.00 54.22 565 THR A N 1
ATOM 7234 C CA . THR A 1 480 ? 4.904 -1.513 7.029 1.00 49.42 565 THR A CA 1
ATOM 7235 C C . THR A 1 480 ? 4.891 -1.060 8.482 1.00 53.05 565 THR A C 1
ATOM 7236 O O . THR A 1 480 ? 5.391 0.034 8.767 1.00 58.71 565 THR A O 1
ATOM 7247 N N . GLY A 1 481 ? 4.345 -1.850 9.400 1.00 53.93 566 GLY A N 1
ATOM 7248 C CA . GLY A 1 481 ? 4.301 -1.445 10.789 1.00 56.06 566 GLY A CA 1
ATOM 7249 C C . GLY A 1 481 ? 3.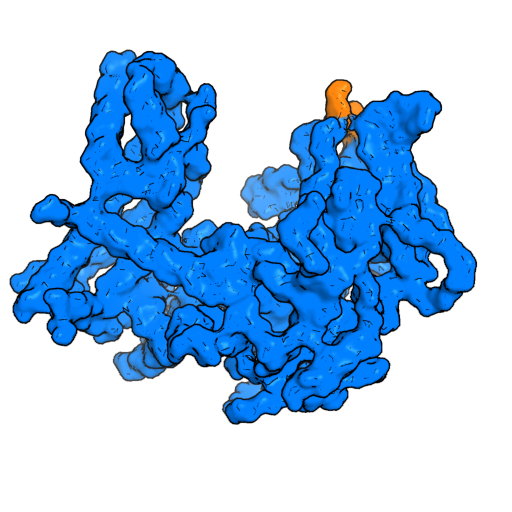512 -2.431 11.628 1.00 52.25 566 GLY A C 1
ATOM 7250 O O . GLY A 1 481 ? 3.135 -3.512 11.169 1.00 47.49 566 GLY A O 1
ATOM 7254 N N . VAL A 1 482 ? 3.283 -2.028 12.877 1.00 45.98 567 VAL A N 1
ATOM 7255 C CA . VAL A 1 482 ? 2.542 -2.813 13.861 1.00 47.81 567 VAL A CA 1
ATOM 7256 C C . VAL A 1 482 ? 1.301 -2.017 14.241 1.00 51.31 567 VAL A C 1
ATOM 7257 O O . VAL A 1 482 ? 1.411 -0.878 14.711 1.00 47.86 567 VAL A O 1
ATOM 7270 N N . HIS A 1 483 ? 0.130 -2.616 14.043 1.00 47.00 568 HIS A N 1
ATOM 7271 C CA . HIS A 1 483 ? -1.141 -2.012 14.418 1.00 46.71 568 HIS A CA 1
ATOM 7272 C C . HIS A 1 483 ? -1.659 -2.661 15.696 1.00 46.42 568 HIS A C 1
ATOM 7273 O O . HIS A 1 483 ? -1.629 -3.887 15.834 1.00 48.91 568 HIS A O 1
ATOM 7287 N N . ILE A 1 484 ? -2.133 -1.836 16.628 1.00 45.57 569 ILE A N 1
ATOM 7288 C CA . ILE A 1 484 ? -2.676 -2.314 17.897 1.00 42.84 569 ILE A CA 1
ATOM 7289 C C . ILE A 1 484 ? -4.194 -2.348 17.781 1.00 45.44 569 ILE A C 1
ATOM 7290 O O . ILE A 1 484 ? -4.830 -1.325 17.499 1.00 43.69 569 ILE A O 1
ATOM 7306 N N . VAL A 1 485 ? -4.772 -3.525 18.001 1.00 41.85 570 VAL A N 1
ATOM 7307 C CA . VAL A 1 485 ? -6.217 -3.728 17.998 1.00 39.29 570 VAL A CA 1
ATOM 7308 C C . VAL A 1 485 ? -6.633 -4.073 19.419 1.00 42.60 570 VAL A C 1
ATOM 7309 O O . VAL A 1 485 ? -5.996 -4.911 20.067 1.00 40.15 570 VAL A O 1
ATOM 7322 N N . ARG A 1 486 ? -7.700 -3.436 19.898 1.00 43.28 571 ARG A N 1
ATOM 7323 C CA . ARG A 1 486 ? -8.162 -3.586 21.274 1.00 42.26 571 ARG A CA 1
ATOM 7324 C C . ARG A 1 486 ? -9.588 -4.119 21.286 1.00 37.40 571 ARG A C 1
ATOM 7325 O O . ARG A 1 486 ? -10.442 -3.643 20.531 1.00 39.12 571 ARG A O 1
ATOM 7346 N N . ARG A 1 487 ? -9.833 -5.104 22.145 1.00 42.35 572 ARG A N 1
ATOM 7347 C CA . ARG A 1 487 ? -11.181 -5.594 22.388 1.00 37.61 572 ARG A CA 1
ATOM 7348 C C . ARG A 1 487 ? -11.972 -4.568 23.190 1.00 41.36 572 ARG A C 1
ATOM 7349 O O . ARG A 1 487 ? -11.467 -3.992 24.159 1.00 40.01 572 ARG A O 1
ATOM 7370 N N . ARG A 1 488 ? -13.218 -4.339 22.785 1.00 39.13 573 ARG A N 1
ATOM 7371 C CA . ARG A 1 488 ? -14.101 -3.399 23.465 1.00 41.68 573 ARG A CA 1
ATOM 7372 C C . ARG A 1 488 ? -15.081 -4.151 24.354 1.00 46.48 573 ARG A C 1
ATOM 7373 O O . ARG A 1 488 ? -15.683 -5.142 23.927 1.00 42.83 573 ARG A O 1
ATOM 7394 N N . ARG A 1 489 ? -15.220 -3.681 25.591 1.00 41.71 574 ARG A N 1
ATOM 7395 C CA . ARG A 1 489 ? -16.137 -4.248 26.566 1.00 40.26 574 ARG A CA 1
ATOM 7396 C C . ARG A 1 489 ? -17.519 -3.618 26.424 1.00 41.00 574 ARG A C 1
ATOM 7397 O O . ARG A 1 489 ? -17.714 -2.630 25.713 1.00 41.80 574 ARG A O 1
ATOM 7418 N N . LEU A 1 490 ? -18.488 -4.202 27.131 1.00 42.95 575 LEU A N 1
ATOM 7419 C CA . LEU A 1 490 ? -19.829 -3.630 27.171 1.00 41.44 575 LEU A CA 1
ATOM 7420 C C . LEU A 1 490 ? -19.796 -2.181 27.648 1.00 39.24 575 LEU A C 1
ATOM 7421 O O . LEU A 1 490 ? -20.434 -1.307 27.052 1.00 42.04 575 LEU A O 1
ATOM 7437 N N . VAL A 1 491 ? -19.055 -1.906 28.727 1.00 40.38 576 VAL A N 1
ATOM 7438 C CA . VAL A 1 491 ? -19.003 -0.546 29.262 1.00 44.64 576 VAL A CA 1
ATOM 7439 C C . VAL A 1 491 ? -18.387 0.413 28.253 1.00 46.23 576 VAL A C 1
ATOM 7440 O O . VAL A 1 491 ? -18.764 1.589 28.195 1.00 47.48 576 VAL A O 1
ATOM 7453 N N . ASP A 1 492 ? -17.430 -0.062 27.450 1.00 45.02 577 ASP A N 1
ATOM 7454 C CA . ASP A 1 492 ? -16.874 0.776 26.392 1.00 44.85 577 ASP A CA 1
ATOM 7455 C C . ASP A 1 492 ? -17.923 1.085 25.332 1.00 44.26 577 ASP A C 1
ATOM 7456 O O . ASP A 1 492 ? -18.041 2.230 24.880 1.00 48.28 577 ASP A O 1
ATOM 7465 N N . ILE A 1 493 ? -18.690 0.072 24.920 1.00 47.98 578 ILE A N 1
ATOM 7466 C CA . ILE A 1 493 ? -19.748 0.280 23.935 1.00 46.90 578 ILE A CA 1
ATOM 7467 C C . ILE A 1 493 ? -20.841 1.168 24.515 1.00 46.49 578 ILE A C 1
ATOM 7468 O O . ILE A 1 493 ? -21.319 2.105 23.864 1.00 44.49 578 ILE A O 1
ATOM 7484 N N . PHE A 1 494 ? -21.262 0.876 25.746 1.00 42.58 579 PHE A N 1
ATOM 7485 C CA . PHE A 1 494 ? -22.331 1.647 26.369 1.00 49.55 579 PHE A CA 1
ATOM 7486 C C . PHE A 1 494 ? -21.940 3.113 26.511 1.00 46.52 579 PHE A C 1
ATOM 7487 O O . PHE A 1 494 ? -22.736 4.008 26.202 1.00 46.78 579 PHE A O 1
ATOM 7504 N N . ALA A 1 495 ? -20.712 3.378 26.963 1.00 49.50 580 ALA A N 1
ATOM 7505 C CA . ALA A 1 495 ? -20.255 4.756 27.107 1.00 50.64 580 ALA A CA 1
ATOM 7506 C C . ALA A 1 495 ? -20.194 5.462 25.758 1.00 51.93 580 ALA A C 1
ATOM 7507 O O . ALA A 1 495 ? -20.620 6.617 25.633 1.00 48.55 580 ALA A O 1
ATOM 7514 N N . LYS A 1 496 ? -19.664 4.786 24.737 1.00 49.43 581 LYS A N 1
ATOM 7515 C CA . LYS A 1 496 ? -19.578 5.386 23.410 1.00 50.47 581 LYS A CA 1
ATOM 7516 C C . LYS A 1 496 ? -20.965 5.682 22.854 1.00 49.20 581 LYS A C 1
ATOM 7517 O O . LYS A 1 496 ? -21.207 6.768 22.314 1.00 52.64 581 LYS A O 1
ATOM 7536 N N . ALA A 1 497 ? -21.891 4.729 22.983 1.00 50.98 582 ALA A N 1
ATOM 7537 C CA . ALA A 1 497 ? -23.251 4.932 22.491 1.00 46.77 582 ALA A CA 1
ATOM 7538 C C . ALA A 1 497 ? -23.915 6.114 23.186 1.00 57.77 582 ALA A C 1
ATOM 7539 O O . ALA A 1 497 ? -24.538 6.962 22.537 1.00 51.52 582 ALA A O 1
ATOM 7546 N N . LEU A 1 498 ? -23.791 6.187 24.514 1.00 49.61 583 LEU A N 1
ATOM 7547 C CA . LEU A 1 498 ? -24.344 7.321 25.247 1.00 53.87 583 LEU A CA 1
ATOM 7548 C C . LEU A 1 498 ? -23.695 8.630 24.821 1.00 61.26 583 LEU A C 1
ATOM 7549 O O . LEU A 1 498 ? -24.364 9.670 24.781 1.00 57.61 583 LEU A O 1
ATOM 7565 N N . GLY A 1 499 ? -22.399 8.601 24.500 1.00 58.41 584 GLY A N 1
ATOM 7566 C CA . GLY A 1 499 ? -21.734 9.802 24.024 1.00 67.10 584 GLY A CA 1
ATOM 7567 C C . GLY A 1 499 ? -22.364 10.369 22.767 1.00 62.64 584 GLY A C 1
ATOM 7568 O O . GLY A 1 499 ? -22.286 11.575 22.519 1.00 68.34 584 GLY A O 1
ATOM 7572 N N . ASN A 1 500 ? -22.997 9.514 21.960 1.00 61.94 585 ASN A N 1
ATOM 7573 C CA . ASN A 1 500 ? -23.719 9.973 20.780 1.00 67.66 585 ASN A CA 1
ATOM 7574 C C . ASN A 1 500 ? -25.119 10.472 21.111 1.00 63.63 585 ASN A C 1
ATOM 7575 O O . ASN A 1 500 ? -25.730 11.151 20.279 1.00 77.41 585 ASN A O 1
ATOM 7586 N N . CYS A 1 501 ? -25.636 10.149 22.294 1.00 62.42 586 CYS A N 1
ATOM 7587 C CA . CYS A 1 501 ? -26.954 10.592 22.728 1.00 68.35 586 CYS A CA 1
ATOM 7588 C C . CYS A 1 501 ? -26.913 11.907 23.494 1.00 73.25 586 CYS A C 1
ATOM 7589 O O . CYS A 1 501 ? -27.972 12.408 23.887 1.00 75.59 586 CYS A O 1
ATOM 7597 N N . VAL A 1 502 ? -25.723 12.472 23.718 1.00 68.62 587 VAL A N 1
ATOM 7598 C CA . VAL A 1 502 ? -25.613 13.727 24.460 1.00 79.04 587 VAL A CA 1
ATOM 7599 C C . VAL A 1 502 ? -26.437 14.818 23.788 1.00 87.35 587 VAL A C 1
ATOM 7600 O O . VAL A 1 502 ? -27.076 15.638 24.460 1.00 87.64 587 VAL A O 1
ATOM 7613 N N . SER A 1 503 ? -26.434 14.847 22.458 1.00 90.49 588 SER A N 1
ATOM 7614 C CA . SER A 1 503 ? -27.176 15.837 21.680 1.00 91.67 588 SER A CA 1
ATOM 7615 C C . SER A 1 503 ? -28.382 15.163 21.031 1.00 99.88 588 SER A C 1
ATOM 7616 O O . SER A 1 503 ? -28.418 14.930 19.821 1.00 98.68 588 SER A O 1
ATOM 7624 N N . ALA A 1 504 ? -29.381 14.850 21.846 1.00 97.28 589 ALA A N 1
ATOM 7625 C CA . ALA A 1 504 ? -30.590 14.199 21.346 1.00 95.29 589 ALA A CA 1
ATOM 7626 C C . ALA A 1 504 ? -31.672 14.298 22.419 1.00 109.01 589 ALA A C 1
ATOM 7627 O O . ALA A 1 504 ? -31.486 14.946 23.457 1.00 101.66 589 ALA A O 1
ATOM 7634 N N . SER A 1 505 ? -32.801 13.641 22.166 1.00 112.10 590 SER A N 1
ATOM 7635 C CA . SER A 1 505 ? -34.005 13.777 22.970 1.00 112.25 590 SER A CA 1
ATOM 7636 C C . SER A 1 505 ? -34.018 12.786 24.132 1.00 107.88 590 SER A C 1
ATOM 7637 O O . SER A 1 505 ? -33.152 11.919 24.264 1.00 106.73 590 SER A O 1
ATOM 7645 N N . ASP A 1 506 ? -35.033 12.936 24.988 1.00 108.39 591 ASP A N 1
ATOM 7646 C CA . ASP A 1 506 ? -35.285 11.954 26.036 1.00 111.28 591 ASP A CA 1
ATOM 7647 C C . ASP A 1 506 ? -35.557 10.579 25.442 1.00 112.33 591 ASP A C 1
ATOM 7648 O O . ASP A 1 506 ? -35.172 9.558 26.025 1.00 100.06 591 ASP A O 1
ATOM 7657 N N . ASP A 1 507 ? -36.207 10.536 24.277 1.00 115.03 592 ASP A N 1
ATOM 7658 C CA . ASP A 1 507 ? -36.526 9.280 23.613 1.00 114.39 592 ASP A CA 1
ATOM 7659 C C . ASP A 1 507 ? -35.346 8.712 22.837 1.00 104.21 592 ASP A C 1
ATOM 7660 O O . ASP A 1 507 ? -35.367 7.528 22.484 1.00 102.58 592 ASP A O 1
ATOM 7669 N N . ALA A 1 508 ? -34.324 9.526 22.559 1.00 102.89 593 ALA A N 1
ATOM 7670 C CA . ALA A 1 508 ? -33.143 9.024 21.865 1.00 93.98 593 ALA A CA 1
ATOM 7671 C C . ALA A 1 508 ? -32.339 8.090 22.758 1.00 84.19 593 ALA A C 1
ATOM 7672 O O . ALA A 1 508 ? -31.812 7.074 22.290 1.00 82.09 593 ALA A O 1
ATOM 7679 N N . LEU A 1 509 ? -32.225 8.425 24.043 1.00 80.44 594 LEU A N 1
ATOM 7680 C CA . LEU A 1 509 ? -31.547 7.542 24.983 1.00 77.06 594 LEU A CA 1
ATOM 7681 C C . LEU A 1 509 ? -32.327 6.250 25.170 1.00 73.84 594 LEU A C 1
ATOM 7682 O O . LEU A 1 509 ? -31.758 5.153 25.117 1.00 71.61 594 LEU A O 1
ATOM 7698 N N . GLU A 1 510 ? -33.637 6.366 25.400 1.00 76.12 595 GLU A N 1
ATOM 7699 C CA . GLU A 1 510 ? -34.476 5.190 25.602 1.00 81.61 595 GLU A CA 1
ATOM 7700 C C . GLU A 1 510 ? -34.356 4.218 24.435 1.00 72.32 595 GLU A C 1
ATOM 7701 O O . GLU A 1 510 ? -34.377 2.997 24.628 1.00 68.30 595 GLU A O 1
ATOM 7713 N N . ARG A 1 511 ? -34.221 4.742 23.216 1.00 79.65 596 ARG A N 1
ATOM 7714 C CA . ARG A 1 511 ? -34.077 3.879 22.048 1.00 77.89 596 ARG A CA 1
ATOM 7715 C C . ARG A 1 511 ? -32.745 3.141 22.079 1.00 76.74 596 ARG A C 1
ATOM 7716 O O . ARG A 1 511 ? -32.692 1.924 21.871 1.00 68.73 596 ARG A O 1
ATOM 7737 N N . GLU A 1 512 ? -31.655 3.868 22.331 1.00 73.25 597 GLU A N 1
ATOM 7738 C CA . GLU A 1 512 ? -30.341 3.240 22.405 1.00 70.69 597 GLU A CA 1
ATOM 7739 C C . GLU A 1 512 ? -30.276 2.241 23.554 1.00 59.23 597 GLU A C 1
ATOM 7740 O O . GLU A 1 512 ? -29.677 1.167 23.420 1.00 51.32 597 GLU A O 1
ATOM 7752 N N . VAL A 1 513 ? -30.897 2.575 24.688 1.00 52.24 598 VAL A N 1
ATOM 7753 C CA . VAL A 1 513 ? -30.889 1.679 25.843 1.00 62.43 598 VAL A CA 1
ATOM 7754 C C . VAL A 1 513 ? -31.631 0.387 25.520 1.00 62.25 598 VAL A C 1
ATOM 7755 O O . VAL A 1 513 ? -31.260 -0.694 25.994 1.00 51.70 598 VAL A O 1
ATOM 7768 N N . ARG A 1 514 ? -32.700 0.477 24.726 1.00 62.51 599 ARG A N 1
ATOM 7769 C CA . ARG A 1 514 ? -33.478 -0.718 24.417 1.00 60.76 599 ARG A CA 1
ATOM 7770 C C . ARG A 1 514 ? -32.682 -1.694 23.558 1.00 51.45 599 ARG A C 1
ATOM 7771 O O . ARG A 1 514 ? -32.878 -2.910 23.663 1.00 52.24 599 ARG A O 1
ATOM 7792 N N . LYS A 1 515 ? -31.784 -1.186 22.710 1.00 53.85 600 LYS A N 1
ATOM 7793 C CA . LYS A 1 515 ? -30.870 -2.064 21.985 1.00 50.35 600 LYS A CA 1
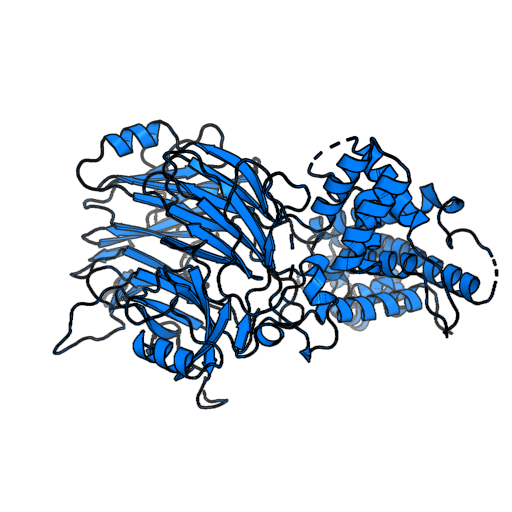ATOM 7794 C C . LYS A 1 515 ? -30.059 -2.915 22.953 1.00 47.55 600 LYS A C 1
ATOM 7795 O O . LYS A 1 515 ? -29.905 -4.126 22.757 1.00 48.43 600 LYS A O 1
ATOM 7814 N N . PHE A 1 516 ? -29.529 -2.290 24.008 1.00 53.91 601 PHE A N 1
ATOM 7815 C CA . PHE A 1 516 ? -28.709 -3.017 24.973 1.00 47.69 601 PHE A CA 1
ATOM 7816 C C . PHE A 1 516 ? -29.535 -4.035 25.749 1.00 46.36 601 PHE A C 1
ATOM 7817 O O . PHE A 1 516 ? -29.073 -5.154 26.000 1.00 49.28 601 PHE A O 1
ATOM 7834 N N . ILE A 1 517 ? -30.756 -3.665 26.144 1.00 49.85 602 ILE A N 1
ATOM 7835 C CA . ILE A 1 517 ? -31.598 -4.576 26.916 1.00 48.73 602 ILE A CA 1
ATOM 7836 C C . ILE A 1 517 ? -31.946 -5.807 26.091 1.00 51.76 602 ILE A C 1
ATOM 7837 O O . ILE A 1 517 ? -31.951 -6.934 26.601 1.00 51.17 602 ILE A O 1
ATOM 7853 N N . ASN A 1 518 ? -32.244 -5.616 24.805 1.00 52.08 603 ASN A N 1
ATOM 7854 C CA . ASN A 1 518 ? -32.617 -6.738 23.953 1.00 61.96 603 ASN A CA 1
ATOM 7855 C C . ASN A 1 518 ? -31.469 -7.716 23.737 1.00 56.75 603 ASN A C 1
ATOM 7856 O O . ASN A 1 518 ? -31.724 -8.893 23.463 1.00 62.89 603 ASN A O 1
ATOM 7867 N N . GLN A 1 519 ? -30.221 -7.264 23.856 1.00 55.49 604 GLN A N 1
ATOM 7868 C CA . GLN A 1 519 ? -29.060 -8.131 23.680 1.00 55.59 604 GLN A CA 1
ATOM 7869 C C . GLN A 1 519 ? -28.515 -8.657 25.002 1.00 52.76 604 GLN A C 1
ATOM 7870 O O . GLN A 1 519 ? -28.279 -9.861 25.137 1.00 52.98 604 GLN A O 1
ATOM 7884 N N . TYR A 1 520 ? -28.310 -7.774 25.981 1.00 50.14 605 TYR A N 1
ATOM 7885 C CA . TYR A 1 520 ? -27.637 -8.120 27.226 1.00 53.12 605 TYR A CA 1
ATOM 7886 C C . TYR A 1 520 ? -28.590 -8.380 28.385 1.00 47.69 605 TYR A C 1
ATOM 7887 O O . TYR A 1 520 ? -28.155 -8.913 29.412 1.00 43.16 605 TYR A O 1
ATOM 7905 N N . GLY A 1 521 ? -29.862 -8.026 28.252 1.00 51.73 606 GLY A N 1
ATOM 7906 C CA . GLY A 1 521 ? -30.779 -8.060 29.371 1.00 49.13 606 GLY A CA 1
ATOM 7907 C C . GLY A 1 521 ? -30.721 -6.783 30.192 1.00 55.10 606 GLY A C 1
ATOM 7908 O O . GLY A 1 521 ? -29.779 -5.994 30.113 1.00 43.16 606 GLY A O 1
ATOM 7912 N N . ARG A 1 522 ? -31.761 -6.584 31.005 1.00 52.85 607 ARG A N 1
ATOM 7913 C CA . ARG A 1 522 ? -31.899 -5.319 31.722 1.00 53.66 607 ARG A CA 1
ATOM 7914 C C . ARG A 1 522 ? -30.840 -5.171 32.809 1.00 43.96 607 ARG A C 1
ATOM 7915 O O . ARG A 1 522 ? -30.269 -4.088 32.977 1.00 46.72 607 ARG A O 1
ATOM 7936 N N . VAL A 1 523 ? -30.557 -6.242 33.556 1.00 47.42 608 VAL A N 1
ATOM 7937 C CA . VAL A 1 523 ? -29.621 -6.139 34.675 1.00 44.88 608 VAL A CA 1
ATOM 7938 C C . VAL A 1 523 ? -28.227 -5.781 34.173 1.00 50.50 608 VAL A C 1
ATOM 7939 O O . VAL A 1 523 ? -27.576 -4.868 34.695 1.00 42.04 608 VAL A O 1
ATOM 7952 N N . GLU A 1 524 ? -27.743 -6.500 33.157 1.00 44.99 609 GLU A N 1
ATOM 7953 C CA . GLU A 1 524 ? -26.416 -6.215 32.619 1.00 45.28 609 GLU A CA 1
ATOM 7954 C C . GLU A 1 524 ? -26.339 -4.799 32.060 1.00 43.02 609 GLU A C 1
ATOM 7955 O O . GLU A 1 524 ? -25.314 -4.121 32.205 1.00 43.22 609 GLU A O 1
ATOM 7967 N N . THR A 1 525 ? -27.416 -4.329 31.426 1.00 42.10 610 THR A N 1
ATOM 7968 C CA . THR A 1 525 ? -27.414 -2.985 30.858 1.00 42.82 610 THR A CA 1
ATOM 7969 C C . THR A 1 525 ? -27.362 -1.927 31.954 1.00 43.89 610 THR A C 1
ATOM 7970 O O . THR A 1 525 ? -26.594 -0.962 31.863 1.00 47.84 610 THR A O 1
ATOM 7981 N N . ILE A 1 526 ? -28.186 -2.082 32.992 1.00 46.68 611 ILE A N 1
ATOM 7982 C CA . ILE A 1 526 ? -28.194 -1.113 34.082 1.00 46.47 611 ILE A CA 1
ATOM 7983 C C . ILE A 1 526 ? -26.884 -1.174 34.856 1.00 45.35 611 ILE A C 1
ATOM 7984 O O . ILE A 1 526 ? -26.414 -0.154 35.376 1.00 45.84 611 ILE A O 1
ATOM 8000 N N . ALA A 1 527 ? -26.273 -2.357 34.946 1.00 43.30 612 ALA A N 1
ATOM 8001 C CA . ALA A 1 527 ? -24.968 -2.468 35.589 1.00 40.84 612 ALA A CA 1
ATOM 8002 C C . ALA A 1 527 ? -23.902 -1.724 34.794 1.00 44.48 612 ALA A C 1
ATOM 8003 O O . ALA A 1 527 ? -22.994 -1.120 35.377 1.00 42.73 612 ALA A O 1
ATOM 8010 N N . ALA A 1 528 ? -23.996 -1.757 33.463 1.00 43.43 613 ALA A N 1
ATOM 8011 C CA . ALA A 1 528 ? -23.072 -0.986 32.638 1.00 45.40 613 ALA A CA 1
ATOM 8012 C C . ALA A 1 528 ? -23.266 0.509 32.851 1.00 42.01 613 ALA A C 1
ATOM 8013 O O . ALA A 1 528 ? -22.289 1.261 32.940 1.00 41.49 613 ALA A O 1
ATOM 8020 N N . ALA A 1 529 ? -24.521 0.959 32.932 1.00 46.75 614 ALA A N 1
ATOM 8021 C CA . ALA A 1 529 ? -24.788 2.367 33.201 1.00 49.47 614 ALA A CA 1
ATOM 8022 C C . ALA A 1 529 ? -24.200 2.781 34.544 1.00 47.98 614 ALA A C 1
ATOM 8023 O O . ALA A 1 529 ? -23.554 3.829 34.658 1.00 45.37 614 ALA A O 1
ATOM 8030 N N . LEU A 1 530 ? -24.410 1.959 35.573 1.00 46.88 615 LEU A N 1
ATOM 8031 C CA . LEU A 1 530 ? -23.823 2.237 36.879 1.00 46.42 615 LEU A CA 1
ATOM 8032 C C . LEU A 1 530 ? -22.307 2.348 36.780 1.00 49.94 615 LEU A C 1
ATOM 8033 O O . LEU A 1 530 ? -21.702 3.275 37.331 1.00 39.97 615 LEU A O 1
ATOM 8049 N N . ALA A 1 531 ? -21.677 1.414 36.062 1.00 47.53 616 ALA A N 1
ATOM 8050 C CA . ALA A 1 531 ? -20.224 1.437 35.918 1.00 42.90 616 ALA A CA 1
ATOM 8051 C C . ALA A 1 531 ? -19.761 2.707 35.216 1.00 49.60 616 ALA A C 1
ATOM 8052 O O . ALA A 1 531 ? -18.843 3.389 35.686 1.00 46.24 616 ALA A O 1
ATOM 8059 N N . VAL A 1 532 ? -20.385 3.041 34.082 1.00 45.38 617 VAL A N 1
ATOM 8060 C CA . VAL A 1 532 ? -20.030 4.268 33.372 1.00 44.11 617 VAL A CA 1
ATOM 8061 C C . VAL A 1 532 ? -20.254 5.479 34.268 1.00 51.69 617 VAL A C 1
ATOM 8062 O O . VAL A 1 532 ? -19.422 6.393 34.320 1.00 51.55 617 VAL A O 1
ATOM 8075 N N . ALA A 1 533 ? -21.381 5.508 34.984 1.00 47.11 618 ALA A N 1
ATOM 8076 C CA . ALA A 1 533 ? -21.648 6.610 35.902 1.00 53.65 618 ALA A CA 1
ATOM 8077 C C . ALA A 1 533 ? -20.548 6.753 36.944 1.00 55.86 618 ALA A C 1
ATOM 8078 O O . ALA A 1 533 ? -20.263 7.868 37.395 1.00 58.02 618 ALA A O 1
ATOM 8085 N N . CYS A 1 534 ? -19.915 5.647 37.329 1.00 55.67 619 CYS A N 1
ATOM 8086 C CA . CYS A 1 534 ? -18.836 5.658 38.306 1.00 56.76 619 CYS A CA 1
ATOM 8087 C C . CYS A 1 534 ? -17.469 5.901 37.675 1.00 54.10 619 CYS A C 1
ATOM 8088 O O . CYS A 1 534 ? -16.454 5.799 38.370 1.00 57.62 619 CYS A O 1
ATOM 8096 N N . GLY A 1 535 ? -17.418 6.215 36.381 1.00 57.15 620 GLY A N 1
ATOM 8097 C CA . GLY A 1 535 ? -16.177 6.551 35.715 1.00 64.02 620 GLY A CA 1
ATOM 8098 C C . GLY A 1 535 ? -15.519 5.420 34.957 1.00 70.52 620 GLY A C 1
ATOM 8099 O O . GLY A 1 535 ? -14.436 5.626 34.398 1.00 65.49 620 GLY A O 1
ATOM 8103 N N . GLN A 1 536 ? -16.126 4.236 34.919 1.00 56.22 621 GLN A N 1
ATOM 8104 C CA . GLN A 1 536 ? -15.546 3.135 34.164 1.00 62.62 621 GLN A CA 1
ATOM 8105 C C . GLN A 1 536 ? -15.648 3.413 32.670 1.00 66.33 621 GLN A C 1
ATOM 8106 O O . GLN A 1 536 ? -16.653 3.941 32.185 1.00 64.94 621 GLN A O 1
ATOM 8120 N N . GLY A 1 537 ? -14.597 3.051 31.938 1.00 77.86 622 GLY A N 1
ATOM 8121 C CA . GLY A 1 537 ? -14.461 3.434 30.552 1.00 84.76 622 GLY A CA 1
ATOM 8122 C C . GLY A 1 537 ? -13.847 4.801 30.338 1.00 96.42 622 GLY A C 1
ATOM 8123 O O . GLY A 1 537 ? -13.443 5.109 29.210 1.00 98.86 622 GLY A O 1
ATOM 8127 N N . SER A 1 538 ? -13.756 5.627 31.387 1.00 95.81 623 SER A N 1
ATOM 8128 C CA . SER A 1 538 ? -13.197 6.968 31.258 1.00 98.58 623 SER A CA 1
ATOM 8129 C C . SER A 1 538 ? -11.679 6.966 31.165 1.00 109.65 623 SER A C 1
ATOM 8130 O O . SER A 1 538 ? -11.103 7.975 30.745 1.00 110.29 623 SER A O 1
ATOM 8138 N N . ASP A 1 539 ? -11.016 5.870 31.548 1.00 117.16 624 ASP A N 1
ATOM 8139 C CA . ASP A 1 539 ? -9.588 5.738 31.287 1.00 120.78 624 ASP A CA 1
ATOM 8140 C C . ASP A 1 539 ? -9.262 5.914 29.811 1.00 115.31 624 ASP A C 1
ATOM 8141 O O . ASP A 1 539 ? -8.083 6.040 29.462 1.00 109.10 624 ASP A O 1
ATOM 8150 N N . LEU A 1 540 ? -10.273 5.919 28.949 1.00 112.24 625 LEU A N 1
ATOM 8151 C CA . LEU A 1 540 ? -10.115 6.225 27.536 1.00 110.41 625 LEU A CA 1
ATOM 8152 C C . LEU A 1 540 ? -10.151 7.732 27.287 1.00 108.96 625 LEU A C 1
ATOM 8153 O O . LEU A 1 540 ? -11.097 8.259 26.699 1.00 103.11 625 LEU A O 1
ATOM 8169 N N . MET A 1 548 ? -17.920 16.390 27.819 1.00 90.67 633 MET A N 1
ATOM 8170 C CA . MET A 1 548 ? -18.302 15.170 27.118 1.00 93.77 633 MET A CA 1
ATOM 8171 C C . MET A 1 548 ? -18.330 13.987 28.080 1.00 79.38 633 MET A C 1
ATOM 8172 O O . MET A 1 548 ? -19.314 13.248 28.138 1.00 73.74 633 MET A O 1
ATOM 8185 N N . ASP A 1 549 ? -17.244 13.806 28.836 1.00 76.31 634 ASP A N 1
ATOM 8186 C CA . ASP A 1 549 ? -17.196 12.704 29.789 1.00 73.41 634 ASP A CA 1
ATOM 8187 C C . ASP A 1 549 ? -18.097 12.958 30.990 1.00 64.52 634 ASP A C 1
ATOM 8188 O O . ASP A 1 549 ? -18.668 12.011 31.539 1.00 68.88 634 ASP A O 1
ATOM 8197 N N . ARG A 1 550 ? -18.246 14.216 31.414 1.00 61.72 635 ARG A N 1
ATOM 8198 C CA . ARG A 1 550 ? -19.208 14.512 32.472 1.00 58.69 635 ARG A CA 1
ATOM 8199 C C . ARG A 1 550 ? -20.636 14.304 31.983 1.00 56.96 635 ARG A C 1
ATOM 8200 O O . ARG A 1 550 ? -21.483 13.790 32.724 1.00 60.28 635 ARG A O 1
ATOM 8221 N N . ASN A 1 551 ? -20.923 14.701 30.741 1.00 57.73 636 ASN A N 1
ATOM 8222 C CA . ASN A 1 551 ? -22.259 14.502 30.191 1.00 61.19 636 ASN A CA 1
ATOM 8223 C C . ASN A 1 551 ? -22.551 13.023 29.975 1.00 53.61 636 ASN A C 1
ATOM 8224 O O . ASN A 1 551 ? -23.677 12.568 30.204 1.00 58.15 636 ASN A O 1
ATOM 8235 N N . THR A 1 552 ? -21.551 12.258 29.532 1.00 51.70 637 THR A N 1
ATOM 8236 C CA . THR A 1 552 ? -21.737 10.819 29.372 1.00 57.91 637 THR A CA 1
ATOM 8237 C C . THR A 1 552 ? -22.020 10.157 30.713 1.00 46.51 637 THR A C 1
ATOM 8238 O O . THR A 1 552 ? -22.921 9.317 30.822 1.00 55.43 637 THR A O 1
ATOM 8249 N N . GLU A 1 553 ? -21.260 10.524 31.747 1.00 55.85 638 GLU A N 1
ATOM 8250 C CA . GLU A 1 553 ? -21.501 9.972 33.075 1.00 55.98 638 GLU A CA 1
ATOM 8251 C C . GLU A 1 553 ? -22.841 10.432 33.634 1.00 55.33 638 GLU A C 1
ATOM 8252 O O . GLU A 1 553 ? -23.496 9.682 34.368 1.00 51.03 638 GLU A O 1
ATOM 8264 N N . ASN A 1 554 ? -23.268 11.651 33.297 1.00 57.07 639 ASN A N 1
ATOM 8265 C CA . ASN A 1 554 ? -24.575 12.126 33.739 1.00 58.61 639 ASN A CA 1
ATOM 8266 C C . ASN A 1 554 ? -25.696 11.429 32.978 1.00 56.47 639 ASN A C 1
ATOM 8267 O O . ASN A 1 554 ? -26.760 11.153 33.544 1.00 61.98 639 ASN A O 1
ATOM 8278 N N . LEU A 1 555 ? -25.481 11.146 31.691 1.00 55.36 640 LEU A N 1
ATOM 8279 C CA . LEU A 1 555 ? -26.437 10.332 30.948 1.00 53.60 640 LEU A CA 1
ATOM 8280 C C . LEU A 1 555 ? -26.518 8.926 31.526 1.00 51.67 640 LEU A C 1
ATOM 8281 O O . LEU A 1 555 ? -27.611 8.362 31.664 1.00 52.42 640 LEU A O 1
ATOM 8297 N N . ALA A 1 556 ? -25.365 8.342 31.862 1.00 51.52 641 ALA A N 1
ATOM 8298 C CA . ALA A 1 556 ? -25.352 7.024 32.485 1.00 55.71 641 ALA A CA 1
ATOM 8299 C C . ALA A 1 556 ? -26.115 7.034 33.803 1.00 49.88 641 ALA A C 1
ATOM 8300 O O . ALA A 1 556 ? -26.863 6.096 34.103 1.00 50.63 641 ALA A O 1
ATOM 8307 N N . ARG A 1 557 ? -25.936 8.088 34.607 1.00 52.61 642 ARG A N 1
ATOM 8308 C CA . ARG A 1 557 ? -26.740 8.245 35.816 1.00 56.34 642 ARG A CA 1
ATOM 8309 C C . ARG A 1 557 ? -28.226 8.290 35.484 1.00 51.63 642 ARG A C 1
ATOM 8310 O O . ARG A 1 557 ? -29.041 7.649 36.159 1.00 51.34 642 ARG A O 1
ATOM 8331 N N . ALA A 1 558 ? -28.598 9.051 34.452 1.00 53.87 643 ALA A N 1
ATOM 8332 C CA . ALA A 1 558 ? -30.005 9.163 34.082 1.00 58.29 643 ALA A CA 1
ATOM 8333 C C . ALA A 1 558 ? -30.571 7.816 33.652 1.00 61.13 643 ALA A C 1
ATOM 8334 O O . ALA A 1 558 ? -31.733 7.502 33.936 1.00 60.78 643 ALA A O 1
ATOM 8341 N N . ALA A 1 559 ? -29.765 7.004 32.965 1.00 57.54 644 ALA A N 1
ATOM 8342 C CA . ALA A 1 559 ? -30.230 5.689 32.540 1.00 53.39 644 ALA A CA 1
ATOM 8343 C C . ALA A 1 559 ? -30.377 4.749 33.729 1.00 50.38 644 ALA A C 1
ATOM 8344 O O . ALA A 1 559 ? -31.302 3.930 33.773 1.00 57.03 644 ALA A O 1
ATOM 8351 N N . PHE A 1 560 ? -29.470 4.854 34.702 1.00 50.66 645 PHE A N 1
ATOM 8352 C CA . PHE A 1 560 ? -29.542 4.013 35.893 1.00 52.66 645 PHE A CA 1
ATOM 8353 C C . PHE A 1 560 ? -30.810 4.298 36.690 1.00 55.44 645 PHE A C 1
ATOM 8354 O O . PHE A 1 560 ? -31.438 3.377 37.226 1.00 55.26 645 PHE A O 1
ATOM 8371 N N . ILE A 1 561 ? -31.205 5.568 36.769 1.00 59.87 646 ILE A N 1
ATOM 8372 C CA . ILE A 1 561 ? -32.406 5.948 37.508 1.00 60.89 646 ILE A CA 1
ATOM 8373 C C . ILE A 1 561 ? -33.662 5.591 36.721 1.00 61.95 646 ILE A C 1
ATOM 8374 O O . ILE A 1 561 ? -34.556 4.903 37.226 1.00 64.36 646 ILE A O 1
ATOM 8390 N N . GLU A 1 562 ? -33.742 6.050 35.470 1.00 60.23 647 GLU A N 1
ATOM 8391 C CA . GLU A 1 562 ? -35.003 6.019 34.733 1.00 61.44 647 GLU A CA 1
ATOM 8392 C C . GLU A 1 562 ? -35.417 4.608 34.333 1.00 64.58 647 GLU A C 1
ATOM 8393 O O . GLU A 1 562 ? -36.618 4.319 34.267 1.00 60.90 647 GLU A O 1
ATOM 8405 N N . TYR A 1 563 ? -34.458 3.724 34.052 1.00 58.21 648 TYR A N 1
ATOM 8406 C CA . TYR A 1 563 ? -34.752 2.406 33.499 1.00 59.51 648 TYR A CA 1
ATOM 8407 C C . TYR A 1 563 ? -34.383 1.276 34.454 1.00 58.90 648 TYR A C 1
ATOM 8408 O O . TYR A 1 563 ? -34.317 0.115 34.036 1.00 53.02 648 TYR A O 1
ATOM 8426 N N . GLY A 1 564 ? -34.157 1.588 35.731 1.00 53.42 649 GLY A N 1
ATOM 8427 C CA . GLY A 1 564 ? -33.770 0.582 36.703 1.00 56.03 649 GLY A CA 1
ATOM 8428 C C . GLY A 1 564 ? -34.889 -0.306 37.206 1.00 61.72 649 GLY A C 1
ATOM 8429 O O . GLY A 1 564 ? -34.614 -1.265 37.934 1.00 57.93 649 GLY A O 1
ATOM 8433 N N . GLY A 1 565 ? -36.137 -0.015 36.848 1.00 63.12 650 GLY A N 1
ATOM 8434 C CA . GLY A 1 565 ? -37.249 -0.843 37.276 1.00 67.02 650 GLY A CA 1
ATOM 8435 C C . GLY A 1 565 ? -37.677 -0.540 38.703 1.00 64.62 650 GLY A C 1
ATOM 8436 O O . GLY A 1 565 ? -37.442 0.550 39.236 1.00 65.47 650 GLY A O 1
ATOM 8440 N N . GLN A 1 566 ? -38.314 -1.526 39.329 1.00 72.03 651 GLN A N 1
ATOM 8441 C CA . GLN A 1 566 ? -38.868 -1.339 40.663 1.00 74.11 651 GLN A CA 1
ATOM 8442 C C . GLN A 1 566 ? -39.136 -2.706 41.282 1.00 71.34 651 GLN A C 1
ATOM 8443 O O . GLN A 1 566 ? -39.217 -3.712 40.566 1.00 71.39 651 GLN A O 1
ATOM 8457 N N . PRO A 1 567 ? -39.278 -2.771 42.605 1.00 67.83 652 PRO A N 1
ATOM 8458 C CA . PRO A 1 567 ? -39.562 -4.045 43.275 1.00 73.58 652 PRO A CA 1
ATOM 8459 C C . PRO A 1 567 ? -41.037 -4.412 43.212 1.00 81.07 652 PRO A C 1
ATOM 8460 O O . PRO A 1 567 ? -41.914 -3.547 43.150 1.00 80.36 652 PRO A O 1
ATOM 8471 N N . ARG A 1 568 ? -41.306 -5.719 43.257 1.00 86.28 653 ARG A N 1
ATOM 8472 C CA . ARG A 1 568 ? -42.663 -6.220 43.072 1.00 88.39 653 ARG A CA 1
ATOM 8473 C C . ARG A 1 568 ? -42.867 -7.524 43.832 1.00 91.72 653 ARG A C 1
ATOM 8474 O O . ARG A 1 568 ? -41.925 -8.290 44.054 1.00 85.14 653 ARG A O 1
ATOM 8495 N N . LEU A 1 569 ? -44.120 -7.764 44.221 1.00 93.30 654 LEU A N 1
ATOM 8496 C CA . LEU A 1 569 ? -44.511 -9.047 44.792 1.00 94.85 654 LEU A CA 1
ATOM 8497 C C . LEU A 1 569 ? -44.556 -10.116 43.707 1.00 100.53 654 LEU A C 1
ATOM 8498 O O . LEU A 1 569 ? -44.995 -9.864 42.581 1.00 95.62 654 LEU A O 1
ATOM 8514 N N . ALA A 1 570 ? -44.111 -11.320 44.052 1.00 101.99 655 ALA A N 1
ATOM 8515 C CA . ALA A 1 570 ? -44.107 -12.430 43.104 1.00 104.91 655 ALA A CA 1
ATOM 8516 C C . ALA A 1 570 ? -45.524 -12.937 42.856 1.00 96.26 655 ALA A C 1
ATOM 8517 O O . ALA A 1 570 ? -46.158 -13.500 43.748 1.00 95.72 655 ALA A O 1
ATOM 8524 N N . SER A 1 581 ? -42.079 -13.218 49.969 1.00 101.78 666 SER A N 1
ATOM 8525 C CA . SER A 1 581 ? -41.053 -13.321 48.937 1.00 101.31 666 SER A CA 1
ATOM 8526 C C . SER A 1 581 ? -41.255 -12.255 47.861 1.00 98.25 666 SER A C 1
ATOM 8527 O O . SER A 1 581 ? -42.340 -12.129 47.292 1.00 97.66 666 SER A O 1
ATOM 8535 N N . VAL A 1 582 ? -40.191 -11.501 47.585 1.00 97.85 667 VAL A N 1
ATOM 8536 C CA . VAL A 1 582 ? -40.244 -10.325 46.727 1.00 93.05 667 VAL A CA 1
ATOM 8537 C C . VAL A 1 582 ? -39.261 -10.507 45.577 1.00 86.04 667 VAL A C 1
ATOM 8538 O O . VAL A 1 582 ? -38.297 -11.272 45.663 1.00 91.83 667 VAL A O 1
ATOM 8551 N N . ARG A 1 583 ? -39.528 -9.794 44.482 1.00 81.36 668 ARG A N 1
ATOM 8552 C CA . ARG A 1 583 ? -38.590 -9.643 43.374 1.00 84.08 668 ARG A CA 1
ATOM 8553 C C . ARG A 1 583 ? -38.040 -8.222 43.420 1.00 78.22 668 ARG A C 1
ATOM 8554 O O . ARG A 1 583 ? -38.763 -7.261 43.137 1.00 70.35 668 ARG A O 1
ATOM 8575 N N . LEU A 1 584 ? -36.765 -8.093 43.777 1.00 69.20 669 LEU A N 1
ATOM 8576 C CA . LEU A 1 584 ? -36.126 -6.789 43.838 1.00 62.59 669 LEU A CA 1
ATOM 8577 C C . LEU A 1 584 ? -35.950 -6.211 42.436 1.00 61.71 669 LEU A C 1
ATOM 8578 O O . LEU A 1 584 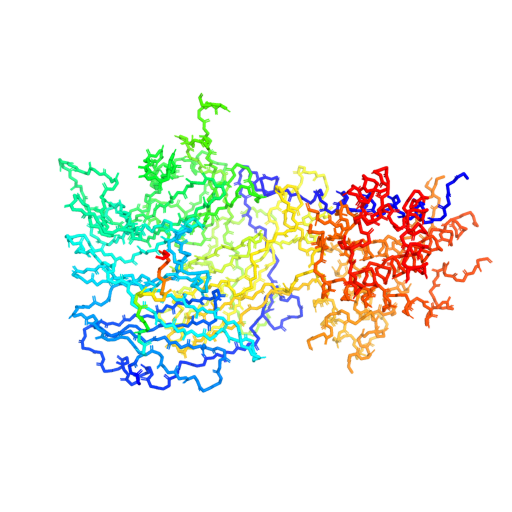? -35.990 -6.923 41.428 1.00 60.33 669 LEU A O 1
ATOM 8594 N N . SER A 1 585 ? -35.756 -4.897 42.381 1.00 55.12 670 SER A N 1
ATOM 8595 C CA . SER A 1 585 ? -35.646 -4.207 41.106 1.00 61.32 670 SER A CA 1
ATOM 8596 C C . SER A 1 585 ? -34.376 -4.626 40.370 1.00 61.35 670 SER A C 1
ATOM 8597 O O . SER A 1 585 ? -33.427 -5.157 40.954 1.00 55.49 670 SER A O 1
ATOM 8605 N N . SER A 1 586 ? -34.371 -4.380 39.058 1.00 60.59 671 SER A N 1
ATOM 8606 C CA . SER A 1 586 ? -33.161 -4.573 38.272 1.00 62.61 671 SER A CA 1
ATOM 8607 C C . SER A 1 586 ? -32.069 -3.598 38.683 1.00 58.42 671 SER A C 1
ATOM 8608 O O . SER A 1 586 ? -30.885 -3.883 38.476 1.00 51.53 671 SER A O 1
ATOM 8616 N N . ARG A 1 587 ? -32.449 -2.459 39.264 1.00 58.45 672 ARG A N 1
ATOM 8617 C CA . ARG A 1 587 ? -31.469 -1.520 39.795 1.00 58.88 672 ARG A CA 1
ATOM 8618 C C . ARG A 1 587 ? -30.684 -2.141 40.944 1.00 57.69 672 ARG A C 1
ATOM 8619 O O . ARG A 1 587 ? -29.466 -1.955 41.047 1.00 54.41 672 ARG A O 1
ATOM 8640 N N . HIS A 1 588 ? -31.365 -2.892 41.814 1.00 55.21 673 HIS A N 1
ATOM 8641 C CA . HIS A 1 588 ? -30.685 -3.554 42.923 1.00 52.18 673 HIS A CA 1
ATOM 8642 C C . HIS A 1 588 ? -29.751 -4.649 42.424 1.00 50.27 673 HIS A C 1
ATOM 8643 O O . HIS A 1 588 ? -28.585 -4.717 42.831 1.00 48.29 673 HIS A O 1
ATOM 8657 N N . ASP A 1 589 ? -30.258 -5.536 41.564 1.00 49.03 674 ASP A N 1
ATOM 8658 C CA . ASP A 1 589 ? -29.429 -6.616 41.040 1.00 52.69 674 ASP A CA 1
ATOM 8659 C C . ASP A 1 589 ? -28.203 -6.062 40.326 1.00 49.70 674 ASP A C 1
ATOM 8660 O O . ASP A 1 589 ? -27.112 -6.639 40.409 1.00 46.68 674 ASP A O 1
ATOM 8669 N N . ALA A 1 590 ? -28.363 -4.930 39.635 1.00 49.11 675 ALA A N 1
ATOM 8670 C CA . ALA A 1 590 ? -27.234 -4.299 38.961 1.00 46.50 675 ALA A CA 1
ATOM 8671 C C . ALA A 1 590 ? -26.179 -3.842 39.960 1.00 53.80 675 ALA A C 1
ATOM 8672 O O . ALA A 1 590 ? -24.977 -4.016 39.728 1.00 46.60 675 ALA A O 1
ATOM 8679 N N . LEU A 1 591 ? -26.609 -3.248 41.076 1.00 49.60 676 LEU A N 1
ATOM 8680 C CA . LEU A 1 591 ? -25.657 -2.823 42.097 1.00 45.29 676 LEU A CA 1
ATOM 8681 C C . LEU A 1 591 ? -24.940 -4.020 42.705 1.00 42.11 676 LEU A C 1
ATOM 8682 O O . LEU A 1 591 ? -23.725 -3.977 42.932 1.00 42.74 676 LEU A O 1
ATOM 8698 N N . ALA A 1 592 ? -25.679 -5.098 42.974 1.00 41.76 677 ALA A N 1
ATOM 8699 C CA . ALA A 1 592 ? -25.064 -6.312 43.499 1.00 44.83 677 ALA A CA 1
ATOM 8700 C C . ALA A 1 592 ? -24.116 -6.934 42.482 1.00 49.13 677 ALA A C 1
ATOM 8701 O O . ALA A 1 592 ? -23.041 -7.425 42.846 1.00 41.59 677 ALA A O 1
ATOM 8708 N N . LEU A 1 593 ? -24.498 -6.925 41.204 1.00 45.37 678 LEU A N 1
ATOM 8709 C CA . LEU A 1 593 ? -23.647 -7.507 40.171 1.00 45.18 678 LEU A CA 1
ATOM 8710 C C . LEU A 1 593 ? -22.347 -6.726 40.037 1.00 44.50 678 LEU A C 1
ATOM 8711 O O . LEU A 1 593 ? -21.257 -7.310 40.032 1.00 42.23 678 LEU A O 1
ATOM 8727 N N . TYR A 1 594 ? -22.445 -5.398 39.942 1.00 43.25 679 TYR A N 1
ATOM 8728 C CA . TYR A 1 594 ? -21.253 -4.565 39.836 1.00 40.25 679 TYR A CA 1
ATOM 8729 C C . TYR A 1 594 ? -20.342 -4.750 41.044 1.00 45.55 679 TYR A C 1
ATOM 8730 O O . TYR A 1 594 ? -19.137 -4.982 40.897 1.00 44.35 679 TYR A O 1
ATOM 8748 N N . LEU A 1 595 ? -20.905 -4.652 42.253 1.00 47.57 680 LEU A N 1
ATOM 8749 C CA . LEU A 1 595 ? -20.097 -4.780 43.463 1.00 44.63 680 LEU A CA 1
ATOM 8750 C C . LEU A 1 595 ? -19.404 -6.135 43.529 1.00 43.55 680 LEU A C 1
ATOM 8751 O O . LEU A 1 595 ? -18.218 -6.217 43.873 1.00 44.15 680 LEU A O 1
ATOM 8767 N N . THR A 1 596 ? -20.133 -7.209 43.218 1.00 39.12 681 THR A N 1
ATOM 8768 C CA . THR A 1 596 ? -19.542 -8.543 43.247 1.00 50.05 681 THR A CA 1
ATOM 8769 C C . THR A 1 596 ? -18.333 -8.622 42.328 1.00 42.33 681 THR A C 1
ATOM 8770 O O . THR A 1 596 ? -17.272 -9.123 42.717 1.00 43.91 681 THR A O 1
ATOM 8781 N N . ARG A 1 597 ? -18.475 -8.120 41.101 1.00 39.53 682 ARG A N 1
ATOM 8782 C CA . ARG A 1 597 ? -17.396 -8.220 40.126 1.00 42.47 682 ARG A CA 1
ATOM 8783 C C . ARG A 1 597 ? -16.191 -7.381 40.534 1.00 46.16 682 ARG A C 1
ATOM 8784 O O . ARG A 1 597 ? -15.062 -7.683 40.133 1.00 51.30 682 ARG A O 1
ATOM 8805 N N . LEU A 1 598 ? -16.402 -6.337 41.338 1.00 45.14 683 LEU A N 1
ATOM 8806 C CA . LEU A 1 598 ? -15.277 -5.542 41.822 1.00 45.51 683 LEU A CA 1
ATOM 8807 C C . LEU A 1 598 ? -14.426 -6.308 42.832 1.00 41.83 683 LEU A C 1
ATOM 8808 O O . LEU A 1 598 ? -13.233 -6.014 42.977 1.00 44.59 683 LEU A O 1
ATOM 8824 N N . VAL A 1 599 ? -15.006 -7.285 43.536 1.00 42.86 684 VAL A N 1
ATOM 8825 C CA . VAL A 1 599 ? -14.311 -7.999 44.601 1.00 44.49 684 VAL A CA 1
ATOM 8826 C C . VAL A 1 599 ? -14.195 -9.496 44.324 1.00 47.84 684 VAL A C 1
ATOM 8827 O O . VAL A 1 599 ? -13.835 -10.259 45.223 1.00 43.41 684 VAL A O 1
ATOM 8840 N N . ARG A 1 600 ? -14.482 -9.938 43.096 1.00 46.73 685 ARG A N 1
ATOM 8841 C CA . ARG A 1 600 ? -14.499 -11.373 42.823 1.00 45.88 685 ARG A CA 1
ATOM 8842 C C . ARG A 1 600 ? -13.131 -12.013 43.043 1.00 45.00 685 ARG A C 1
ATOM 8843 O O . ARG A 1 600 ? -13.053 -13.178 43.450 1.00 46.77 685 ARG A O 1
ATOM 8864 N N . THR A 1 601 ? -12.046 -11.276 42.791 1.00 41.96 686 THR A N 1
ATOM 8865 C CA . THR A 1 601 ? -10.709 -11.812 43.027 1.00 47.02 686 THR A CA 1
ATOM 8866 C C . THR A 1 601 ? -10.365 -11.912 44.509 1.00 50.40 686 THR A C 1
ATOM 8867 O O . THR A 1 601 ? -9.381 -12.575 44.852 1.00 49.53 686 THR A O 1
ATOM 8878 N N . LEU A 1 602 ? -11.149 -11.280 45.384 1.00 53.68 687 LEU A N 1
ATOM 8879 C CA . LEU A 1 602 ? -10.873 -11.209 46.816 1.00 52.06 687 LEU A CA 1
ATOM 8880 C C . LEU A 1 602 ? -11.719 -12.176 47.632 1.00 45.04 687 LEU A C 1
ATOM 8881 O O . LEU A 1 602 ? -11.187 -12.918 48.462 1.00 47.92 687 LEU A O 1
ATOM 8897 N N . TRP A 1 603 ? -13.030 -12.179 47.383 1.00 48.29 688 TRP A N 1
ATOM 8898 C CA . TRP A 1 603 ? -14.028 -12.766 48.270 1.00 50.70 688 TRP A CA 1
ATOM 8899 C C . TRP A 1 603 ? -13.602 -14.098 48.883 1.00 53.32 688 TRP A C 1
ATOM 8900 O O . TRP A 1 603 ? -13.451 -14.212 50.105 1.00 53.49 688 TRP A O 1
ATOM 8921 N N . LYS A 1 604 ? -13.405 -15.117 48.051 1.00 51.03 689 LYS A N 1
ATOM 8922 C CA . LYS A 1 604 ? -13.112 -16.460 48.537 1.00 52.76 689 LYS A CA 1
ATOM 8923 C C . LYS A 1 604 ? -11.626 -16.704 48.766 1.00 47.42 689 LYS A C 1
ATOM 8924 O O . LYS A 1 604 ? -11.253 -17.804 49.186 1.00 62.28 689 LYS A O 1
ATOM 8943 N N . ALA A 1 605 ? -10.775 -15.715 48.513 1.00 49.52 690 ALA A N 1
ATOM 8944 C CA . ALA A 1 605 ? -9.342 -15.886 48.684 1.00 49.73 690 ALA A CA 1
ATOM 8945 C C . ALA A 1 605 ? -8.946 -15.755 50.150 1.00 62.20 690 ALA A C 1
ATOM 8946 O O . ALA A 1 605 ? -9.555 -15.005 50.919 1.00 55.95 690 ALA A O 1
ATOM 8953 N N . LYS A 1 606 ? -7.913 -16.503 50.533 1.00 61.05 691 LYS A N 1
ATOM 8954 C CA . LYS A 1 606 ? -7.301 -16.326 51.841 1.00 66.97 691 LYS A CA 1
ATOM 8955 C C . LYS A 1 606 ? -6.621 -14.965 51.913 1.00 65.33 691 LYS A C 1
ATOM 8956 O O . LYS A 1 606 ? -6.076 -14.467 50.926 1.00 64.03 691 LYS A O 1
ATOM 8975 N N . VAL A 1 607 ? -6.653 -14.358 53.100 1.00 61.34 692 VAL A N 1
ATOM 8976 C CA . VAL A 1 607 ? -6.046 -13.040 53.260 1.00 62.76 692 VAL A CA 1
ATOM 8977 C C . VAL A 1 607 ? -4.525 -13.137 53.194 1.00 66.84 692 VAL A C 1
ATOM 8978 O O . VAL A 1 607 ? -3.864 -12.276 52.600 1.00 62.31 692 VAL A O 1
ATOM 8991 N N . VAL A 1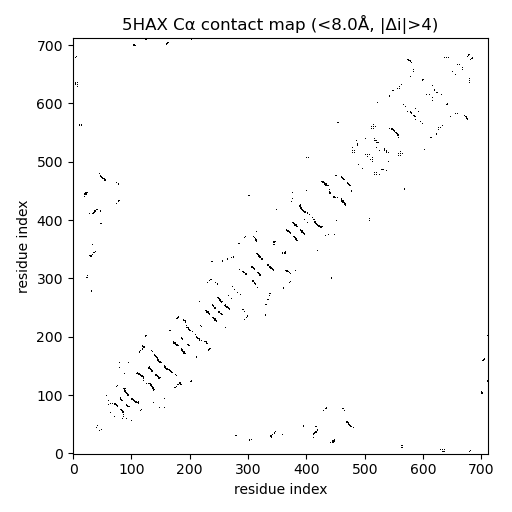 608 ? -3.946 -14.182 53.791 1.00 66.08 693 VAL A N 1
ATOM 8992 C CA . VAL A 1 608 ? -2.503 -14.277 53.965 1.00 75.36 693 VAL A CA 1
ATOM 8993 C C . VAL A 1 608 ? -1.993 -15.599 53.407 1.00 76.55 693 VAL A C 1
ATOM 8994 O O . VAL A 1 608 ? -2.750 -16.546 53.181 1.00 71.49 693 VAL A O 1
ATOM 9007 N N . GLN A 1 609 ? -0.678 -15.644 53.190 1.00 87.48 694 GLN A N 1
ATOM 9008 C CA . GLN A 1 609 ? 0.034 -16.847 52.767 1.00 91.22 694 GLN A CA 1
ATOM 9009 C C . GLN A 1 609 ? 1.247 -17.013 53.673 1.00 98.59 694 GLN A C 1
ATOM 9010 O O . GLN A 1 609 ? 2.177 -16.201 53.622 1.00 97.20 694 GLN A O 1
ATOM 9024 N N . VAL A 1 610 ? 1.236 -18.056 54.497 1.00 95.44 695 VAL A N 1
ATOM 9025 C CA . VAL A 1 610 ? 2.342 -18.326 55.413 1.00 99.69 695 VAL A CA 1
ATOM 9026 C C . VAL A 1 610 ? 3.367 -19.248 54.758 1.00 88.78 695 VAL A C 1
ATOM 9027 O O . VAL A 1 610 ? 3.213 -20.469 54.765 1.00 86.07 695 VAL A O 1
ATOM 9040 N N . ASP A 1 615 ? 7.390 -16.804 57.533 1.00 119.63 700 ASP A N 1
ATOM 9041 C CA . ASP A 1 615 ? 7.430 -15.709 56.572 1.00 111.65 700 ASP A CA 1
ATOM 9042 C C . ASP A 1 615 ? 6.054 -15.513 55.939 1.00 113.49 700 ASP A C 1
ATOM 9043 O O . ASP A 1 615 ? 5.796 -15.974 54.826 1.00 119.18 700 ASP A O 1
ATOM 9052 N N . ILE A 1 616 ? 5.174 -14.828 56.661 1.00 114.18 701 ILE A N 1
ATOM 9053 C CA . ILE A 1 616 ? 3.804 -14.613 56.207 1.00 106.72 701 ILE A CA 1
ATOM 9054 C C . ILE A 1 616 ? 3.764 -13.441 55.233 1.00 95.50 701 ILE A C 1
ATOM 9055 O O . ILE A 1 616 ? 4.491 -12.452 55.390 1.00 91.34 701 ILE A O 1
ATOM 9071 N N . SER A 1 617 ? 2.906 -13.555 54.217 1.00 88.64 702 SER A N 1
ATOM 9072 C CA . SER A 1 617 ? 2.712 -12.511 53.219 1.00 84.98 702 SER A CA 1
ATOM 9073 C C . SER A 1 617 ? 1.235 -12.473 52.838 1.00 82.01 702 SER A C 1
ATOM 9074 O O . SER A 1 617 ? 0.428 -13.271 53.324 1.00 81.82 702 SER A O 1
ATOM 9082 N N . SER A 1 618 ? 0.883 -11.541 51.955 1.00 70.71 703 SER A N 1
ATOM 9083 C CA . SER A 1 618 ? -0.499 -11.329 51.544 1.00 74.06 703 SER A CA 1
ATOM 9084 C C . SER A 1 618 ? -0.793 -12.074 50.248 1.00 75.39 703 SER A C 1
ATOM 9085 O O . SER A 1 618 ? 0.009 -12.051 49.309 1.00 75.60 703 SER A O 1
ATOM 9093 N N . THR A 1 619 ? -1.955 -12.729 50.203 1.00 65.62 704 THR A N 1
ATOM 9094 C CA . THR A 1 619 ? -2.360 -13.440 48.994 1.00 66.27 704 THR A CA 1
ATOM 9095 C C . THR A 1 619 ? -2.532 -12.481 47.824 1.00 69.99 704 THR A C 1
ATOM 9096 O O . THR A 1 619 ? -2.080 -12.764 46.708 1.00 61.08 704 THR A O 1
ATOM 9107 N N . ILE A 1 620 ? -3.183 -11.352 48.056 1.00 61.49 705 ILE A N 1
ATOM 9108 C CA . ILE A 1 620 ? -3.484 -10.378 47.010 1.00 64.90 705 ILE A CA 1
ATOM 9109 C C . ILE A 1 620 ? -2.427 -9.280 47.062 1.00 62.01 705 ILE A C 1
ATOM 9110 O O . ILE A 1 620 ? -2.175 -8.739 48.147 1.00 69.15 705 ILE A O 1
ATOM 9126 N N . PRO A 1 621 ? -1.794 -8.928 45.941 1.00 62.01 706 PRO A N 1
ATOM 9127 C CA . PRO A 1 621 ? -0.839 -7.813 45.959 1.00 72.62 706 PRO A CA 1
ATOM 9128 C C . PRO A 1 621 ? -1.486 -6.524 46.447 1.00 71.74 706 PRO A C 1
ATOM 9129 O O . PRO A 1 621 ? -2.661 -6.257 46.187 1.00 66.33 706 PRO A O 1
ATOM 9140 N N . THR A 1 622 ? -0.694 -5.721 47.165 1.00 68.98 707 THR A N 1
ATOM 9141 C CA . THR A 1 622 ? -1.212 -4.491 47.756 1.00 73.87 707 THR A CA 1
ATOM 9142 C C . THR A 1 622 ? -1.759 -3.549 46.691 1.00 70.77 707 THR A C 1
ATOM 9143 O O . THR A 1 622 ? -2.800 -2.912 46.892 1.00 64.75 707 THR A O 1
ATOM 9154 N N . SER A 1 623 ? -1.066 -3.442 45.554 1.00 63.40 708 SER A N 1
ATOM 9155 C CA . SER A 1 623 ? -1.519 -2.553 44.490 1.00 64.23 708 SER A CA 1
ATOM 9156 C C . SER A 1 623 ? -2.908 -2.933 43.999 1.00 65.38 708 SER A C 1
ATOM 9157 O O . SER A 1 623 ? -3.700 -2.057 43.634 1.00 60.41 708 SER A O 1
ATOM 9165 N N . LYS A 1 624 ? -3.221 -4.230 43.986 1.00 62.82 709 LYS A N 1
ATOM 9166 C CA . LYS A 1 624 ? -4.551 -4.665 43.579 1.00 67.58 709 LYS A CA 1
ATOM 9167 C C . LYS A 1 624 ? -5.590 -4.306 44.633 1.00 58.59 709 LYS A C 1
ATOM 9168 O O . LYS A 1 624 ? -6.721 -3.936 44.297 1.00 56.81 709 LYS A O 1
ATOM 9187 N N . LEU A 1 625 ? -5.229 -4.412 45.913 1.00 59.01 710 LEU A N 1
ATOM 9188 C CA . LEU A 1 625 ? -6.157 -4.045 46.977 1.00 58.81 710 LEU A CA 1
ATOM 9189 C C . LEU A 1 625 ? -6.500 -2.563 46.931 1.00 54.96 710 LEU A C 1
ATOM 9190 O O . LEU A 1 625 ? -7.628 -2.177 47.262 1.00 51.10 710 LEU A O 1
ATOM 9206 N N . VAL A 1 626 ? -5.550 -1.721 46.518 1.00 55.58 711 VAL A N 1
ATOM 9207 C CA . VAL A 1 626 ? -5.802 -0.284 46.444 1.00 60.56 711 VAL A CA 1
ATOM 9208 C C . VAL A 1 626 ? -6.850 0.016 45.379 1.00 53.89 711 VAL A C 1
ATOM 9209 O O . VAL A 1 626 ? -7.836 0.716 45.638 1.00 60.21 711 VAL A O 1
ATOM 9222 N N . THR A 1 627 ? -6.646 -0.496 44.163 1.00 59.72 712 THR A N 1
ATOM 9223 C CA . THR A 1 627 ? -7.580 -0.217 43.076 1.00 61.81 712 THR A CA 1
ATOM 9224 C C . THR A 1 627 ? -8.977 -0.728 43.404 1.00 50.73 712 THR A C 1
ATOM 9225 O O . THR A 1 627 ? -9.974 -0.050 43.130 1.00 55.56 712 THR A O 1
ATOM 9236 N N . ILE A 1 628 ? -9.070 -1.924 43.989 1.00 46.67 713 ILE A N 1
ATOM 9237 C CA . ILE A 1 628 ? -10.371 -2.458 44.385 1.00 49.01 713 ILE A CA 1
ATOM 9238 C C . ILE A 1 628 ? -11.046 -1.509 45.367 1.00 54.65 713 ILE A C 1
ATOM 9239 O O . ILE A 1 628 ? -12.227 -1.173 45.222 1.00 44.61 713 ILE A O 1
ATOM 9255 N N . GLN A 1 629 ? -10.298 -1.057 46.378 1.00 50.25 714 GLN A N 1
ATOM 9256 C CA . GLN A 1 629 ? -10.857 -0.141 47.367 1.00 48.56 714 GLN A CA 1
ATOM 9257 C C . GLN A 1 629 ? -11.312 1.161 46.720 1.00 48.93 714 GLN A C 1
ATOM 9258 O O . GLN A 1 629 ? -12.391 1.676 47.037 1.00 49.33 714 GLN A O 1
ATOM 9272 N N . GLU A 1 630 ? -10.497 1.714 45.821 1.00 47.27 715 GLU A N 1
ATOM 9273 C CA . GLU A 1 630 ? -10.887 2.935 45.125 1.00 60.63 715 GLU A CA 1
ATOM 9274 C C . GLU A 1 630 ? -12.183 2.734 44.353 1.00 55.18 715 GLU A C 1
ATOM 9275 O O . GLU A 1 630 ? -13.073 3.593 44.383 1.00 52.17 715 GLU A O 1
ATOM 9287 N N . ASN A 1 631 ? -12.311 1.600 43.658 1.00 53.73 716 ASN A N 1
ATOM 9288 C CA . ASN A 1 631 ? -13.532 1.322 42.910 1.00 52.09 716 ASN A CA 1
ATOM 9289 C C . ASN A 1 631 ? -14.737 1.225 43.837 1.00 43.35 716 ASN A C 1
ATOM 9290 O O . ASN A 1 631 ? -15.802 1.779 43.540 1.00 43.46 716 ASN A O 1
ATOM 9301 N N . VAL A 1 632 ? -14.592 0.519 44.962 1.00 43.54 717 VAL A N 1
ATOM 9302 C CA . VAL A 1 632 ? -15.691 0.414 45.919 1.00 51.63 717 VAL A CA 1
ATOM 9303 C C . VAL A 1 632 ? -16.063 1.792 46.450 1.00 49.21 717 VAL A C 1
ATOM 9304 O O . VAL A 1 632 ? -17.247 2.121 46.591 1.00 42.63 717 VAL A O 1
ATOM 9317 N N . GLU A 1 633 ? -15.060 2.621 46.749 1.00 50.77 718 GLU A N 1
ATOM 9318 C CA . GLU A 1 633 ? -15.328 3.939 47.317 1.00 54.86 718 GLU A CA 1
ATOM 9319 C C . GLU A 1 633 ? -16.004 4.858 46.307 1.00 53.14 718 GLU A C 1
ATOM 9320 O O . GLU A 1 633 ? -16.917 5.612 46.663 1.00 49.45 718 GLU A O 1
ATOM 9332 N N . ARG A 1 634 ? -15.567 4.822 45.045 1.00 50.49 719 ARG A N 1
ATOM 9333 C CA . ARG A 1 634 ? -16.225 5.630 44.022 1.00 51.49 719 ARG A CA 1
ATOM 9334 C C . ARG A 1 634 ? -17.677 5.207 43.842 1.00 47.37 719 ARG A C 1
ATOM 9335 O O . ARG A 1 634 ? -18.551 6.046 43.593 1.00 49.74 719 ARG A O 1
ATOM 9356 N N . LEU A 1 635 ? -17.954 3.907 43.964 1.00 46.82 720 LEU A N 1
ATOM 9357 C CA . LEU A 1 635 ? -19.336 3.439 43.939 1.00 50.91 720 LEU A CA 1
ATOM 9358 C C . LEU A 1 635 ? -20.119 4.002 45.120 1.00 49.37 720 LEU A C 1
ATOM 9359 O O . LEU A 1 635 ? -21.245 4.487 44.963 1.00 53.93 720 LEU A O 1
ATOM 9375 N N . ARG A 1 636 ? -19.530 3.951 46.316 1.00 52.54 721 ARG A N 1
ATOM 9376 C CA . ARG A 1 636 ? -20.177 4.522 47.493 1.00 55.95 721 ARG A CA 1
ATOM 9377 C C . ARG A 1 636 ? -20.405 6.018 47.322 1.00 47.87 721 ARG A C 1
ATOM 9378 O O . ARG A 1 636 ? -21.495 6.531 47.605 1.00 56.32 721 ARG A O 1
ATOM 9399 N N . ASN A 1 637 ? -19.381 6.737 46.858 1.00 54.09 722 ASN A N 1
ATOM 9400 C CA . ASN A 1 637 ? -19.518 8.169 46.620 1.00 53.94 722 ASN A CA 1
ATOM 9401 C C . ASN A 1 637 ? -20.650 8.459 45.643 1.00 63.43 722 ASN A C 1
ATOM 9402 O O . ASN A 1 637 ? -21.368 9.455 45.789 1.00 58.27 722 ASN A O 1
ATOM 9413 N N . PHE A 1 638 ? -20.826 7.597 44.639 1.00 57.50 723 PHE A N 1
ATOM 9414 C CA . PHE A 1 638 ? -21.890 7.805 43.662 1.00 55.87 723 PHE A CA 1
ATOM 9415 C C . PHE A 1 638 ? -23.264 7.652 44.300 1.00 56.15 723 PHE A C 1
ATOM 9416 O O . PHE A 1 638 ? -24.189 8.410 43.983 1.00 58.07 723 PHE A O 1
ATOM 9433 N N . LEU A 1 639 ? -23.419 6.678 45.199 1.00 51.84 724 LEU A N 1
ATOM 9434 C CA . LEU A 1 639 ? -24.708 6.476 45.853 1.00 57.54 724 LEU A CA 1
ATOM 9435 C C . LEU A 1 639 ? -25.033 7.621 46.805 1.00 62.88 724 LEU A C 1
ATOM 9436 O O . LEU A 1 639 ? -26.198 8.014 46.935 1.00 66.31 724 LEU A O 1
ATOM 9452 N N . GLU A 1 640 ? -24.020 8.172 47.477 1.00 62.65 725 GLU A N 1
ATOM 9453 C CA . GLU A 1 640 ? -24.263 9.267 48.412 1.00 71.94 725 GLU A CA 1
ATOM 9454 C C . GLU A 1 640 ? -24.679 10.534 47.677 1.00 70.11 725 GLU A C 1
ATOM 9455 O O . GLU A 1 640 ? -25.629 11.215 48.079 1.00 78.58 725 GLU A O 1
ATOM 9467 N N . ALA A 1 641 ? -23.974 10.868 46.596 1.00 61.40 726 ALA A N 1
ATOM 9468 C CA . ALA A 1 641 ? -24.289 12.067 45.833 1.00 68.16 726 ALA A CA 1
ATOM 9469 C C . ALA A 1 641 ? -25.652 11.997 45.155 1.00 71.20 726 ALA A C 1
ATOM 9470 O O . ALA A 1 641 ? -26.117 13.019 44.637 1.00 72.30 726 ALA A O 1
ATOM 9477 N N . ASN A 1 642 ? -26.298 10.833 45.148 1.00 64.44 727 ASN A N 1
ATOM 9478 C CA . ASN A 1 642 ? -27.609 10.647 44.537 1.00 66.85 727 ASN A CA 1
ATOM 9479 C C . ASN A 1 642 ? -28.522 9.869 45.472 1.00 72.81 727 ASN A C 1
ATOM 9480 O O . ASN A 1 642 ? -29.356 9.067 45.040 1.00 69.18 727 ASN A O 1
ATOM 9491 N N . LYS A 1 643 ? -28.373 10.101 46.779 1.00 74.01 728 LYS A N 1
ATOM 9492 C CA . LYS A 1 643 ? -29.259 9.480 47.757 1.00 75.29 728 LYS A CA 1
ATOM 9493 C C . LYS A 1 643 ? -30.688 9.993 47.626 1.00 78.31 728 LYS A C 1
ATOM 9494 O O . LYS A 1 643 ? -31.634 9.292 48.003 1.00 79.88 728 LYS A O 1
ATOM 9513 N N . SER A 1 644 ? -30.865 11.201 47.091 1.00 78.22 729 SER A N 1
ATOM 9514 C CA . SER A 1 644 ? -32.183 11.817 46.998 1.00 80.37 729 SER A CA 1
ATOM 9515 C C . SER A 1 644 ? -32.906 11.486 45.699 1.00 84.47 729 SER A C 1
ATOM 9516 O O . SER A 1 644 ? -34.143 11.521 45.664 1.00 89.19 729 SER A O 1
ATOM 9524 N N . THR A 1 645 ? -32.169 11.160 44.635 1.00 83.26 730 THR A N 1
ATOM 9525 C CA . THR A 1 645 ? -32.758 10.940 43.319 1.00 86.35 730 THR A CA 1
ATOM 9526 C C . THR A 1 645 ? -32.880 9.470 42.940 1.00 76.65 730 THR A C 1
ATOM 9527 O O . THR A 1 645 ? -33.649 9.148 42.028 1.00 76.11 730 THR A O 1
ATOM 9538 N N . ILE A 1 646 ? -32.152 8.578 43.606 1.00 76.76 731 ILE A N 1
ATOM 9539 C CA . ILE A 1 646 ? -32.186 7.153 43.292 1.00 80.90 731 ILE A CA 1
ATOM 9540 C C . ILE A 1 646 ? -33.243 6.486 44.160 1.00 77.45 731 ILE A C 1
ATOM 9541 O O . ILE A 1 646 ? -33.235 6.630 45.389 1.00 79.91 731 ILE A O 1
ATOM 9557 N N . GLN A 1 647 ? -34.144 5.743 43.521 1.00 76.51 732 GLN A N 1
ATOM 9558 C CA . GLN A 1 647 ? -35.214 5.066 44.241 1.00 78.13 732 GLN A CA 1
ATOM 9559 C C . GLN A 1 647 ? -34.638 3.994 45.157 1.00 76.78 732 GLN A C 1
ATOM 9560 O O . GLN A 1 647 ? -33.763 3.222 44.753 1.00 72.03 732 GLN A O 1
ATOM 9574 N N . GLY A 1 648 ? -35.133 3.948 46.395 1.00 74.33 733 GLY A N 1
ATOM 9575 C CA . GLY A 1 648 ? -34.774 2.930 47.353 1.00 75.51 733 GLY A CA 1
ATOM 9576 C C . GLY A 1 648 ? -33.729 3.360 48.365 1.00 79.16 733 GLY A C 1
ATOM 9577 O O . GLY A 1 648 ? -33.679 2.795 49.464 1.00 78.56 733 GLY A O 1
ATOM 9581 N N . LEU A 1 649 ? -32.890 4.339 48.022 1.00 76.45 734 LEU A N 1
ATOM 9582 C CA . LEU A 1 649 ? -31.870 4.801 48.960 1.00 88.07 734 LEU A CA 1
ATOM 9583 C C . LEU A 1 649 ? -32.505 5.537 50.133 1.00 90.87 734 LEU A C 1
ATOM 9584 O O . LEU A 1 649 ? -32.294 5.176 51.297 1.00 96.09 734 LEU A O 1
ATOM 9600 N N . ALA A 1 650 ? -33.284 6.576 49.846 1.00 96.58 735 ALA A N 1
ATOM 9601 C CA . ALA A 1 650 ? -34.023 7.256 50.894 1.00 99.94 735 ALA A CA 1
ATOM 9602 C C . ALA A 1 650 ? -35.144 6.352 51.408 1.00 101.58 735 ALA A C 1
ATOM 9603 O O . ALA A 1 650 ? -35.654 5.502 50.673 1.00 94.68 735 ALA A O 1
ATOM 9610 N N . PRO A 1 651 ? -35.548 6.512 52.665 1.00 110.47 736 PRO A N 1
ATOM 9611 C CA . PRO A 1 651 ? -36.537 5.600 53.246 1.00 108.59 736 PRO A CA 1
ATOM 9612 C C . PRO A 1 651 ? -37.929 5.889 52.715 1.00 112.36 736 PRO A C 1
ATOM 9613 O O . PRO A 1 651 ? -38.307 7.059 52.550 1.00 110.02 736 PRO A O 1
ATOM 9624 N N . PRO A 1 652 ? -38.732 4.848 52.432 1.00 111.27 737 PRO A N 1
ATOM 9625 C CA . PRO A 1 652 ? -40.109 5.057 51.971 1.00 107.52 737 PRO A CA 1
ATOM 9626 C C . PRO A 1 652 ? -41.062 5.417 53.109 1.00 110.47 737 PRO A C 1
ATOM 9627 O O . PRO A 1 652 ? -40.743 6.298 53.908 1.00 98.06 737 PRO A O 1
ATOM 9638 N N . ASP A 1 662 ? -46.050 -1.661 49.384 1.00 93.75 747 ASP A N 1
ATOM 9639 C CA . ASP A 1 662 ? -45.409 -1.070 50.551 1.00 94.90 747 ASP A CA 1
ATOM 9640 C C . ASP A 1 662 ? -44.380 -2.037 51.126 1.00 89.86 747 ASP A C 1
ATOM 9641 O O . ASP A 1 662 ? -43.319 -1.626 51.596 1.00 94.41 747 ASP A O 1
ATOM 9650 N N . ILE A 1 663 ? -44.703 -3.332 51.082 1.00 85.34 748 ILE A N 1
ATOM 9651 C CA . ILE A 1 663 ? -43.744 -4.352 51.497 1.00 88.05 748 ILE A CA 1
ATOM 9652 C C . ILE A 1 663 ? -42.624 -4.461 50.472 1.00 86.21 748 ILE A C 1
ATOM 9653 O O . ILE A 1 663 ? -41.473 -4.748 50.823 1.00 83.81 748 ILE A O 1
ATOM 9669 N N . ALA A 1 664 ? -42.942 -4.243 49.195 1.00 86.04 749 ALA A N 1
ATOM 9670 C CA . ALA A 1 664 ? -41.939 -4.331 48.140 1.00 75.44 749 ALA A CA 1
ATOM 9671 C C . ALA A 1 664 ? -40.869 -3.261 48.317 1.00 78.89 749 ALA A C 1
ATOM 9672 O O . ALA A 1 664 ? -39.679 -3.566 48.456 1.00 73.69 749 ALA A O 1
ATOM 9679 N N . ASN A 1 665 ? -41.281 -1.990 48.311 1.00 71.38 750 ASN A N 1
ATOM 9680 C CA . ASN A 1 665 ? -40.333 -0.900 48.511 1.00 70.97 750 ASN A CA 1
ATOM 9681 C C . ASN A 1 665 ? -39.620 -1.020 49.850 1.00 80.12 750 ASN A C 1
ATOM 9682 O O . ASN A 1 665 ? -38.500 -0.518 50.004 1.00 73.51 750 ASN A O 1
ATOM 9693 N N . GLN A 1 666 ? -40.250 -1.677 50.825 1.00 77.61 751 GLN A N 1
ATOM 9694 C CA . GLN A 1 666 ? -39.611 -1.895 52.118 1.00 83.51 751 GLN A CA 1
ATOM 9695 C C . GLN A 1 666 ? -38.381 -2.781 51.975 1.00 75.19 751 GLN A C 1
ATOM 9696 O O . GLN A 1 666 ? -37.276 -2.409 52.384 1.00 72.47 751 GLN A O 1
ATOM 9710 N N . LYS A 1 667 ? -38.558 -3.970 51.392 1.00 72.65 752 LYS A N 1
ATOM 9711 C CA . LYS A 1 667 ? -37.436 -4.887 51.231 1.00 77.47 752 LYS A CA 1
ATOM 9712 C C . LYS A 1 667 ? -36.426 -4.360 50.221 1.00 66.41 752 LYS A C 1
ATOM 9713 O O . LYS A 1 667 ? -35.238 -4.693 50.303 1.00 68.97 752 LYS A O 1
ATOM 9732 N N . GLU A 1 668 ? -36.874 -3.542 49.268 1.00 61.74 753 GLU A N 1
ATOM 9733 C CA . GLU A 1 668 ? -35.943 -2.858 48.376 1.00 70.75 753 GLU A CA 1
ATOM 9734 C C . GLU A 1 668 ? -35.015 -1.947 49.170 1.00 69.07 753 GLU A C 1
ATOM 9735 O O . GLU A 1 668 ? -33.797 -1.938 48.955 1.00 63.59 753 GLU A O 1
ATOM 9747 N N . HIS A 1 669 ? -35.580 -1.177 50.103 1.00 74.28 754 HIS A N 1
ATOM 9748 C CA . HIS A 1 669 ? -34.772 -0.308 50.952 1.00 74.09 754 HIS A CA 1
ATOM 9749 C C . HIS A 1 669 ? -33.833 -1.119 51.839 1.00 67.15 754 HIS A C 1
ATOM 9750 O O . HIS A 1 669 ? -32.659 -0.766 51.998 1.00 65.99 754 HIS A O 1
ATOM 9764 N N . GLN A 1 670 ? -34.333 -2.211 52.423 1.00 60.17 755 GLN A N 1
ATOM 9765 C CA . GLN A 1 670 ? -33.497 -3.046 53.281 1.00 65.23 755 GLN A CA 1
ATOM 9766 C C . GLN A 1 670 ? -32.364 -3.690 52.493 1.00 63.26 755 GLN A C 1
ATOM 9767 O O . GLN A 1 670 ? -31.221 -3.740 52.963 1.00 56.46 755 GLN A O 1
ATOM 9781 N N . ALA A 1 671 ? -32.664 -4.197 51.295 1.00 64.48 756 ALA A N 1
ATOM 9782 C CA . ALA A 1 671 ? -31.641 -4.843 50.480 1.00 62.86 756 ALA A CA 1
ATOM 9783 C C . ALA A 1 671 ? -30.557 -3.852 50.076 1.00 51.48 756 ALA A C 1
ATOM 9784 O O . ALA A 1 671 ? -29.361 -4.133 50.205 1.00 49.78 756 ALA A O 1
ATOM 9791 N N . LEU A 1 672 ? -30.961 -2.680 49.579 1.00 54.11 757 LEU A N 1
ATOM 9792 C CA . LEU A 1 672 ? -29.988 -1.662 49.199 1.00 55.54 757 LEU A CA 1
ATOM 9793 C C . LEU A 1 672 ? -29.168 -1.212 50.399 1.00 53.08 757 LEU A C 1
ATOM 9794 O O . LEU A 1 672 ? -27.960 -0.975 50.282 1.00 56.90 757 LEU A O 1
ATOM 9810 N N . HIS A 1 673 ? -29.806 -1.093 51.566 1.00 63.41 758 HIS A N 1
ATOM 9811 C CA . HIS A 1 673 ? -29.079 -0.712 52.772 1.00 54.62 758 HIS A CA 1
ATOM 9812 C C . HIS A 1 673 ? -28.022 -1.747 53.127 1.00 49.20 758 HIS A C 1
ATOM 9813 O O . HIS A 1 673 ? -26.894 -1.394 53.491 1.00 54.30 758 HIS A O 1
ATOM 9827 N N . ALA A 1 674 ? -28.371 -3.032 53.037 1.00 53.05 759 ALA A N 1
ATOM 9828 C CA . ALA A 1 674 ? -27.418 -4.084 53.372 1.00 58.63 759 ALA A CA 1
ATOM 9829 C C . ALA A 1 674 ? -26.208 -4.049 52.447 1.00 54.53 759 ALA A C 1
ATOM 9830 O O . ALA A 1 674 ? -25.071 -4.240 52.893 1.00 53.66 759 ALA A O 1
ATOM 9837 N N . LEU A 1 675 ? -26.432 -3.803 51.153 1.00 49.96 760 LEU A N 1
ATOM 9838 C CA . LEU A 1 675 ? -25.317 -3.723 50.214 1.00 46.71 760 LEU A CA 1
ATOM 9839 C C . LEU A 1 675 ? -24.382 -2.574 50.566 1.00 49.80 760 LEU A C 1
ATOM 9840 O O . LEU A 1 675 ? -23.156 -2.724 50.515 1.00 47.48 760 LEU A O 1
ATOM 9856 N N . GLN A 1 676 ? -24.941 -1.417 50.927 1.00 58.28 761 GLN A N 1
ATOM 9857 C CA . GLN A 1 676 ? -24.108 -0.273 51.279 1.00 54.46 761 GLN A CA 1
ATOM 9858 C C . GLN A 1 676 ? -23.324 -0.524 52.560 1.00 51.73 761 GLN A C 1
ATOM 9859 O O . GLN A 1 676 ? -22.187 -0.055 52.691 1.00 51.42 761 GLN A O 1
ATOM 9873 N N . LYS A 1 677 ? -23.904 -1.259 53.512 1.00 54.01 762 LYS A N 1
ATOM 9874 C CA . LYS A 1 677 ? -23.160 -1.627 54.711 1.00 54.03 762 LYS A CA 1
ATOM 9875 C C . LYS A 1 677 ? -22.040 -2.607 54.392 1.00 57.40 762 LYS A C 1
ATOM 9876 O O . LYS A 1 677 ? -20.993 -2.588 55.050 1.00 50.70 762 LYS A O 1
ATOM 9895 N N . LEU A 1 678 ? -22.239 -3.471 53.395 1.00 54.56 763 LEU A N 1
ATOM 9896 C CA . LEU A 1 678 ? -21.166 -4.365 52.979 1.00 48.83 763 LEU A CA 1
ATOM 9897 C C . LEU A 1 678 ? -20.046 -3.590 52.298 1.00 45.09 763 LEU A C 1
ATOM 9898 O O . LEU A 1 678 ? -18.866 -3.913 52.471 1.00 49.75 763 LEU A O 1
ATOM 9914 N N . MET A 1 679 ? -20.396 -2.553 51.533 1.00 46.83 764 MET A N 1
ATOM 9915 C CA . MET A 1 679 ? -19.383 -1.753 50.851 1.00 53.41 764 MET A CA 1
ATOM 9916 C C . MET A 1 679 ? -18.447 -1.084 51.849 1.00 53.74 764 MET A C 1
ATOM 9917 O O . MET A 1 679 ? -17.220 -1.161 51.714 1.00 48.79 764 MET A O 1
ATOM 9931 N N . GLU A 1 680 ? -19.006 -0.412 52.859 1.00 54.16 765 GLU A N 1
ATOM 9932 C CA . GLU A 1 680 ? -18.160 0.231 53.859 1.00 57.79 765 GLU A CA 1
ATOM 9933 C C . GLU A 1 680 ? -17.358 -0.805 54.635 1.00 49.63 765 GLU A C 1
ATOM 9934 O O . GLU A 1 680 ? -16.195 -0.571 54.980 1.00 53.06 765 GLU A O 1
ATOM 9946 N N . SER A 1 681 ? -17.959 -1.967 54.904 1.00 47.73 766 SER A N 1
ATOM 9947 C CA . SER A 1 681 ? -17.227 -3.047 55.557 1.00 48.06 766 SER A CA 1
ATOM 9948 C C . SER A 1 681 ? -16.094 -3.557 54.674 1.00 55.49 766 SER A C 1
ATOM 9949 O O . SER A 1 681 ? -15.014 -3.895 55.173 1.00 51.27 766 SER A O 1
ATOM 9957 N N . ILE A 1 682 ? -16.322 -3.623 53.359 1.00 53.58 767 ILE A N 1
ATOM 9958 C CA . ILE A 1 682 ? -15.263 -4.031 52.436 1.00 49.06 767 ILE A CA 1
ATOM 9959 C C . ILE A 1 682 ? -14.104 -3.045 52.498 1.00 48.81 767 ILE A C 1
ATOM 9960 O O . ILE A 1 682 ? -12.933 -3.437 52.563 1.00 51.04 767 ILE A O 1
ATOM 9976 N N . SER A 1 683 ? -14.414 -1.747 52.472 1.00 49.07 768 SER A N 1
ATOM 9977 C CA . SER A 1 683 ? -13.363 -0.736 52.510 1.00 55.74 768 SER A CA 1
ATOM 9978 C C . SER A 1 683 ? -12.608 -0.778 53.832 1.00 51.89 768 SER A C 1
ATOM 9979 O O . SER A 1 683 ? -11.375 -0.691 53.854 1.00 53.02 768 SER A O 1
ATOM 9987 N N . GLU A 1 684 ? -13.332 -0.909 54.947 1.00 57.38 769 GLU A N 1
ATOM 9988 C CA . GLU A 1 684 ? -12.675 -1.064 56.242 1.00 60.26 769 GLU A CA 1
ATOM 9989 C C . GLU A 1 684 ? -11.802 -2.311 56.266 1.00 60.16 769 GLU A C 1
ATOM 9990 O O . GLU A 1 684 ? -10.665 -2.273 56.751 1.00 51.99 769 GLU A O 1
ATOM 10002 N N . GLY A 1 685 ? -12.319 -3.427 55.749 1.00 57.41 770 GLY A N 1
ATOM 10003 C CA . GLY A 1 685 ? -11.538 -4.653 55.728 1.00 52.53 770 GLY A CA 1
ATOM 10004 C C . GLY A 1 685 ? -10.259 -4.517 54.925 1.00 57.53 770 GLY A C 1
ATOM 10005 O O . GLY A 1 685 ? -9.198 -4.987 55.344 1.00 57.55 770 GLY A O 1
ATOM 10009 N N . ILE A 1 686 ? -10.337 -3.869 53.761 1.00 53.51 771 ILE A N 1
ATOM 10010 C CA . ILE A 1 686 ? -9.146 -3.689 52.937 1.00 56.32 771 ILE A CA 1
ATOM 10011 C C . ILE A 1 686 ? -8.147 -2.777 53.640 1.00 58.27 771 ILE A C 1
ATOM 10012 O O . ILE A 1 686 ? -6.941 -3.051 53.652 1.00 62.50 771 ILE A O 1
ATOM 10028 N N . SER A 1 687 ? -8.625 -1.677 54.227 1.00 60.09 772 SER A N 1
ATOM 10029 C CA . SER A 1 687 ? -7.735 -0.792 54.974 1.00 61.84 772 SER A CA 1
ATOM 10030 C C . SER A 1 687 ? -7.040 -1.540 56.103 1.00 60.54 772 SER A C 1
ATOM 10031 O O . SER A 1 687 ? -5.860 -1.300 56.384 1.00 60.17 772 SER A O 1
ATOM 10039 N N . PHE A 1 688 ? -7.756 -2.456 56.758 1.00 55.04 773 PHE A N 1
ATOM 10040 C CA . PHE A 1 688 ? -7.158 -3.231 57.838 1.00 59.48 773 PHE A CA 1
ATOM 10041 C C . PHE A 1 688 ? -6.025 -4.114 57.329 1.00 71.28 773 PHE A C 1
ATOM 10042 O O . PHE A 1 688 ? -4.976 -4.222 57.975 1.00 72.49 773 PHE A O 1
ATOM 10059 N N . VAL A 1 689 ? -6.219 -4.763 56.178 1.00 61.31 774 VAL A N 1
ATOM 10060 C CA . VAL A 1 689 ? -5.179 -5.631 55.635 1.00 68.95 774 VAL A CA 1
ATOM 10061 C C . VAL A 1 689 ? -3.959 -4.811 55.235 1.00 69.35 774 VAL A C 1
ATOM 10062 O O . VAL A 1 689 ? -2.815 -5.230 55.449 1.00 69.14 774 VAL A O 1
ATOM 10075 N N . LEU A 1 690 ? -4.179 -3.635 54.643 1.00 68.24 775 LEU A N 1
ATOM 10076 C CA . LEU A 1 690 ? -3.062 -2.778 54.259 1.00 70.59 775 LEU A CA 1
ATOM 10077 C C . LEU A 1 690 ? -2.295 -2.301 55.484 1.00 69.41 775 LEU A C 1
ATOM 10078 O O . LEU A 1 690 ? -1.058 -2.311 55.496 1.00 76.65 775 LEU A O 1
ATOM 10094 N N . MET A 1 691 ? -3.016 -1.868 56.520 1.00 76.51 776 MET A N 1
ATOM 10095 C CA . MET A 1 691 ? -2.380 -1.513 57.784 1.00 75.09 776 MET A CA 1
ATOM 10096 C C . MET A 1 691 ? -1.540 -2.664 58.315 1.00 78.70 776 MET A C 1
ATOM 10097 O O . MET A 1 691 ? -0.413 -2.463 58.783 1.00 87.19 776 MET A O 1
ATOM 10111 N N . LEU A 1 692 ? -2.080 -3.881 58.248 1.00 77.09 777 LEU A N 1
ATOM 10112 C CA . LEU A 1 692 ? -1.412 -5.040 58.829 1.00 76.47 777 LEU A CA 1
ATOM 10113 C C . LEU A 1 692 ? -0.035 -5.252 58.212 1.00 84.17 777 LEU A C 1
ATOM 10114 O O . LEU A 1 692 ? 0.963 -5.402 58.927 1.00 84.23 777 LEU A O 1
ATOM 10130 N N . PHE A 1 693 ? 0.042 -5.255 56.881 1.00 82.46 778 PHE A N 1
ATOM 10131 C CA . PHE A 1 693 ? 1.295 -5.535 56.191 1.00 84.70 778 PHE A CA 1
ATOM 10132 C C . PHE A 1 693 ? 2.212 -4.325 56.094 1.00 90.28 778 PHE A C 1
ATOM 10133 O O . PHE A 1 693 ? 3.350 -4.471 55.635 1.00 94.56 778 PHE A O 1
ATOM 10150 N N . ASP A 1 694 ? 1.754 -3.141 56.502 1.00 91.59 779 ASP A N 1
ATOM 10151 C CA . ASP A 1 694 ? 2.671 -2.017 56.648 1.00 98.08 779 ASP A CA 1
ATOM 10152 C C . ASP A 1 694 ? 3.600 -2.228 57.834 1.00 106.06 779 ASP A C 1
ATOM 10153 O O . ASP A 1 694 ? 4.746 -1.763 57.818 1.00 119.16 779 ASP A O 1
ATOM 10162 N N . GLU A 1 695 ? 3.126 -2.936 58.859 1.00 102.61 780 GLU A N 1
ATOM 10163 C CA . GLU A 1 695 ? 3.940 -3.308 60.008 1.00 113.06 780 GLU A CA 1
ATOM 10164 C C . GLU A 1 695 ? 4.834 -4.487 59.642 1.00 112.41 780 GLU A C 1
ATOM 10165 O O . GLU A 1 695 ? 5.187 -4.664 58.471 1.00 109.30 780 GLU A O 1
ATOM 10177 N N . ARG A 1 696 ? 5.204 -5.298 60.631 1.00 115.17 781 ARG A N 1
ATOM 10178 C CA . ARG A 1 696 ? 5.971 -6.528 60.427 1.00 116.81 781 ARG A CA 1
ATOM 10179 C C . ARG A 1 696 ? 5.095 -7.686 60.901 1.00 114.91 781 ARG A C 1
ATOM 10180 O O . ARG A 1 696 ? 5.154 -8.082 62.067 1.00 115.12 781 ARG A O 1
ATOM 10201 N N . VAL A 1 697 ? 4.291 -8.239 59.988 1.00 114.80 782 VAL A N 1
ATOM 10202 C CA . VAL A 1 697 ? 3.298 -9.238 60.379 1.00 111.95 782 VAL A CA 1
ATOM 10203 C C . VAL A 1 697 ? 3.976 -10.491 60.918 1.00 114.58 782 VAL A C 1
ATOM 10204 O O . VAL A 1 697 ? 3.546 -11.057 61.930 1.00 112.67 782 VAL A O 1
ATOM 10217 N N . SER A 1 698 ? 5.028 -10.959 60.239 1.00 115.75 783 SER A N 1
ATOM 10218 C CA . SER A 1 698 ? 5.746 -12.145 60.702 1.00 114.45 783 SER A CA 1
ATOM 10219 C C . SER A 1 698 ? 6.161 -11.999 62.159 1.00 116.47 783 SER A C 1
ATOM 10220 O O . SER A 1 698 ? 6.097 -12.961 62.935 1.00 115.31 783 SER A O 1
ATOM 10228 N N . ASP A 1 699 ? 6.584 -10.796 62.548 1.00 117.81 784 ASP A N 1
ATOM 10229 C CA . ASP A 1 699 ? 6.903 -10.527 63.945 1.00 114.64 784 ASP A CA 1
ATOM 10230 C C . ASP A 1 699 ? 5.659 -10.655 64.818 1.00 113.77 784 ASP A C 1
ATOM 10231 O O . ASP A 1 699 ? 5.695 -11.277 65.886 1.00 118.69 784 ASP A O 1
ATOM 10240 N N . ILE A 1 700 ? 4.543 -10.071 64.374 1.00 110.80 785 ILE A N 1
ATOM 10241 C CA . ILE A 1 700 ? 3.293 -10.185 65.121 1.00 110.88 785 ILE A CA 1
ATOM 10242 C C . ILE A 1 700 ? 2.810 -11.630 65.127 1.00 105.46 785 ILE A C 1
ATOM 10243 O O . ILE A 1 700 ? 2.314 -12.132 66.142 1.00 103.39 785 ILE A O 1
ATOM 10259 N N . TYR A 1 701 ? 2.942 -12.317 63.990 1.00 108.19 786 TYR A N 1
ATOM 10260 C CA . TYR A 1 701 ? 2.485 -13.698 63.888 1.00 106.26 786 TYR A CA 1
ATOM 10261 C C . TYR A 1 701 ? 3.260 -14.612 64.826 1.00 107.00 786 TYR A C 1
ATOM 10262 O O . TYR A 1 701 ? 2.700 -15.580 65.353 1.00 102.04 786 TYR A O 1
ATOM 10280 N N . ALA A 1 702 ? 4.544 -14.324 65.044 1.00 108.82 787 ALA A N 1
ATOM 10281 C CA . ALA A 1 702 ? 5.348 -15.135 65.952 1.00 110.31 787 ALA A CA 1
ATOM 10282 C C . ALA A 1 702 ? 4.823 -15.043 67.379 1.00 111.48 787 ALA A C 1
ATOM 10283 O O . ALA A 1 702 ? 4.599 -16.065 68.039 1.00 110.65 787 ALA A O 1
ATOM 10290 N N . ARG A 1 703 ? 4.612 -13.821 67.871 1.00 113.42 788 ARG A N 1
ATOM 10291 C CA . ARG A 1 703 ? 4.163 -13.593 69.245 1.00 114.29 788 ARG A CA 1
ATOM 10292 C C . ARG A 1 703 ? 2.642 -13.751 69.346 1.00 111.63 788 ARG A C 1
ATOM 10293 O O . ARG A 1 703 ? 1.921 -12.859 69.792 1.00 110.65 788 ARG A O 1
ATOM 10314 N N . LEU A 1 704 ? 2.154 -14.920 68.925 1.00 108.35 789 LEU A N 1
ATOM 10315 C CA . LEU A 1 704 ? 0.723 -15.175 68.845 1.00 108.92 789 LEU A CA 1
ATOM 10316 C C . LEU A 1 704 ? 0.423 -16.613 69.248 1.00 108.43 789 LEU A C 1
ATOM 10317 O O . LEU A 1 704 ? 1.257 -17.508 69.085 1.00 106.82 789 LEU A O 1
ATOM 10333 N N . ASP A 1 705 ? -0.785 -16.822 69.772 1.00 109.93 790 ASP A N 1
ATOM 10334 C CA . ASP A 1 705 ? -1.234 -18.151 70.167 1.00 104.83 790 ASP A CA 1
ATOM 10335 C C . ASP A 1 705 ? -1.619 -18.977 68.942 1.00 106.65 790 ASP A C 1
ATOM 10336 O O . ASP A 1 705 ? -1.896 -18.450 67.861 1.00 111.01 790 ASP A O 1
ATOM 10345 N N . ALA A 1 706 ? -1.651 -20.299 69.135 1.00 106.81 791 ALA A N 1
ATOM 10346 C CA . ALA A 1 706 ? -1.844 -21.219 68.016 1.00 105.05 791 ALA A CA 1
ATOM 10347 C C . ALA A 1 706 ? -3.232 -21.072 67.402 1.00 103.79 791 ALA A C 1
ATOM 10348 O O . ALA A 1 706 ? -3.373 -21.032 66.174 1.00 105.10 791 ALA A O 1
ATOM 10355 N N . VAL A 1 707 ? -4.272 -21.007 68.239 1.00 102.33 792 VAL A N 1
ATOM 10356 C CA . VAL A 1 707 ? -5.636 -20.899 67.725 1.00 99.96 792 VAL A CA 1
ATOM 10357 C C . VAL A 1 707 ? -5.776 -19.667 66.840 1.00 98.53 792 VAL A C 1
ATOM 10358 O O . VAL A 1 707 ? -6.439 -19.705 65.797 1.00 100.73 792 VAL A O 1
ATOM 10371 N N . SER A 1 708 ? -5.157 -18.557 67.243 1.00 96.14 793 SER A N 1
ATOM 10372 C CA . SER A 1 708 ? -5.247 -17.328 66.464 1.00 95.97 793 SER A CA 1
ATOM 10373 C C . SER A 1 708 ? -4.354 -17.373 65.232 1.00 97.58 793 SER A C 1
ATOM 10374 O O . SER A 1 708 ? -4.665 -16.728 64.224 1.00 92.11 793 SER A O 1
ATOM 10382 N N . GLN A 1 709 ? -3.246 -18.116 65.290 1.00 100.32 794 GLN A N 1
ATOM 10383 C CA . GLN A 1 709 ? -2.467 -18.372 64.084 1.00 102.08 794 GLN A CA 1
ATOM 10384 C C . GLN A 1 709 ? -3.269 -19.203 63.091 1.00 94.22 794 GLN A C 1
ATOM 10385 O O . GLN A 1 709 ? -3.261 -18.923 61.887 1.00 95.33 794 GLN A O 1
ATOM 10399 N N . GLN A 1 710 ? -3.969 -20.227 63.584 1.00 89.96 795 GLN A N 1
ATOM 10400 C CA . GLN A 1 710 ? -4.781 -21.071 62.716 1.00 96.76 795 GLN A CA 1
ATOM 10401 C C . GLN A 1 710 ? -5.963 -20.299 62.145 1.00 94.60 795 GLN A C 1
ATOM 10402 O O . GLN A 1 710 ? -6.280 -20.430 60.957 1.00 95.02 795 GLN A O 1
ATOM 10416 N N . GLN A 1 711 ? -6.635 -19.499 62.977 1.00 85.57 796 GLN A N 1
ATOM 10417 C CA . GLN A 1 711 ? -7.738 -18.678 62.487 1.00 89.62 796 GLN A CA 1
ATOM 10418 C C . GLN A 1 711 ? -7.268 -17.719 61.403 1.00 85.51 796 GLN A C 1
ATOM 10419 O O . GLN A 1 711 ? -7.964 -17.508 60.403 1.00 81.52 796 GLN A O 1
ATOM 10433 N N . LEU A 1 712 ? -6.087 -17.126 61.586 1.00 80.14 797 LEU A N 1
ATOM 10434 C CA . LEU A 1 712 ? -5.534 -16.238 60.571 1.00 80.67 797 LEU A CA 1
ATOM 10435 C C . LEU A 1 712 ? -5.077 -17.014 59.344 1.00 88.68 797 LEU A C 1
ATOM 10436 O O . LEU A 1 712 ? -5.076 -16.471 58.233 1.00 84.61 797 LEU A O 1
ATOM 10452 N N . LYS A 1 713 ? -4.688 -18.277 59.526 1.00 91.66 798 LYS A N 1
ATOM 10453 C CA . LYS A 1 713 ? -4.200 -19.081 58.411 1.00 90.87 798 LYS A CA 1
ATOM 10454 C C . LYS A 1 713 ? -5.278 -19.264 57.351 1.00 85.27 798 LYS A C 1
ATOM 10455 O O . LYS A 1 713 ? -5.014 -19.116 56.151 1.00 76.72 798 LYS A O 1
ATOM 10474 N N . ASP A 1 714 ? -6.503 -19.580 57.776 1.00 74.48 799 ASP A N 1
ATOM 10475 C CA . ASP A 1 714 ? -7.606 -19.885 56.872 1.00 88.91 799 ASP A CA 1
ATOM 10476 C C . ASP A 1 714 ? -8.673 -18.791 56.882 1.00 81.88 799 ASP A C 1
ATOM 10477 O O . ASP A 1 714 ? -9.846 -19.054 56.602 1.00 71.11 799 ASP A O 1
ATOM 10486 N N . LEU A 1 715 ? -8.279 -17.558 57.197 1.00 74.52 800 LEU A N 1
ATOM 10487 C CA . LEU A 1 715 ? -9.191 -16.426 57.125 1.00 71.22 800 LEU A CA 1
ATOM 10488 C C . LEU A 1 715 ? -9.343 -15.973 55.678 1.00 63.92 800 LEU A C 1
ATOM 10489 O O . LEU A 1 715 ? -8.350 -15.675 55.006 1.00 58.38 800 LEU A O 1
ATOM 10505 N N . THR A 1 716 ? -10.583 -15.912 55.206 1.00 60.47 801 THR A N 1
ATOM 10506 C CA . THR A 1 716 ? -10.891 -15.400 53.879 1.00 61.26 801 THR A CA 1
ATOM 10507 C C . THR A 1 716 ? -11.336 -13.944 53.970 1.00 60.57 801 THR A C 1
ATOM 10508 O O . THR A 1 716 ? -11.654 -13.428 55.044 1.00 56.82 801 THR A O 1
ATOM 10519 N N . TYR A 1 717 ? -11.354 -13.277 52.814 1.00 60.55 802 TYR A N 1
ATOM 10520 C CA . TYR A 1 717 ? -11.852 -11.907 52.769 1.00 54.00 802 TYR A CA 1
ATOM 10521 C C . TYR A 1 717 ? -13.348 -11.858 53.052 1.00 53.26 802 TYR A C 1
ATOM 10522 O O . TYR A 1 717 ? -13.832 -10.917 53.692 1.00 54.59 802 TYR A O 1
ATOM 10540 N N . GLU A 1 718 ? -14.094 -12.862 52.584 1.00 46.82 803 GLU A N 1
ATOM 10541 C CA . GLU A 1 718 ? -15.517 -12.940 52.902 1.00 50.88 803 GLU A CA 1
ATOM 10542 C C . GLU A 1 718 ? -15.740 -12.924 54.409 1.00 55.04 803 GLU A C 1
ATOM 10543 O O . GLU A 1 718 ? -16.591 -12.184 54.917 1.00 52.44 803 GLU A O 1
ATOM 10555 N N . GLN A 1 719 ? -14.987 -13.749 55.140 1.00 56.32 804 GLN A N 1
ATOM 10556 C CA . GLN A 1 719 ? -15.148 -13.817 56.589 1.00 59.16 804 GLN A CA 1
ATOM 10557 C C . GLN A 1 719 ? -14.773 -12.493 57.241 1.00 51.52 804 GLN A C 1
ATOM 10558 O O . GLN A 1 719 ? -15.456 -12.027 58.161 1.00 58.35 804 GLN A O 1
ATOM 10572 N N . LEU A 1 720 ? -13.687 -11.873 56.774 1.00 52.48 805 LEU A N 1
ATOM 10573 C CA . LEU A 1 720 ? -13.292 -10.562 57.276 1.00 56.26 805 LEU A CA 1
ATOM 10574 C C . LEU A 1 720 ? -14.393 -9.530 57.061 1.00 56.79 805 LEU A C 1
ATOM 10575 O O . LEU A 1 720 ? -14.628 -8.674 57.921 1.00 58.16 805 LEU A O 1
ATOM 10591 N N . PHE A 1 721 ? -15.081 -9.600 55.920 1.00 55.01 806 PHE A N 1
ATOM 10592 C CA . PHE A 1 721 ? -16.046 -8.568 55.554 1.00 54.81 806 PHE A CA 1
ATOM 10593 C C . PHE A 1 721 ? -17.399 -8.759 56.224 1.00 49.03 806 PHE A C 1
ATOM 10594 O O . PHE A 1 721 ? -18.068 -7.767 56.534 1.00 57.10 806 PHE A O 1
ATOM 10611 N N . SER A 1 722 ? -17.822 -10.008 56.451 1.00 54.54 807 SER A N 1
ATOM 10612 C CA . SER A 1 722 ? -19.232 -10.281 56.705 1.00 55.45 807 SER A CA 1
ATOM 10613 C C . SER A 1 722 ? -19.503 -11.274 57.832 1.00 54.83 807 SER A C 1
ATOM 10614 O O . SER A 1 722 ? -20.667 -11.645 58.026 1.00 55.64 807 SER A O 1
ATOM 10622 N N . GLN A 1 723 ? -18.493 -11.716 58.584 1.00 49.39 808 GLN A N 1
ATOM 10623 C CA . GLN A 1 723 ? -18.696 -12.723 59.620 1.00 64.50 808 GLN A CA 1
ATOM 10624 C C . GLN A 1 723 ? -18.054 -12.301 60.933 1.00 57.87 808 GLN A C 1
ATOM 10625 O O . GLN A 1 723 ? -16.995 -11.668 60.949 1.00 55.30 808 GLN A O 1
ATOM 10639 N N . THR A 1 724 ? -18.711 -12.674 62.035 1.00 67.00 809 THR A N 1
ATOM 10640 C CA . THR A 1 724 ? -18.230 -12.307 63.366 1.00 60.91 809 THR A CA 1
ATOM 10641 C C . THR A 1 724 ? -16.826 -12.818 63.650 1.00 60.81 809 THR A C 1
ATOM 10642 O O . THR A 1 724 ? -15.974 -12.010 64.057 1.00 64.02 809 THR A O 1
ATOM 10653 N N . PRO A 1 725 ? -16.510 -14.109 63.486 1.00 65.24 810 PRO A N 1
ATOM 10654 C CA . PRO A 1 725 ? -15.133 -14.556 63.759 1.00 64.94 810 PRO A CA 1
ATOM 10655 C C . PRO A 1 725 ? -14.084 -13.759 63.007 1.00 67.81 810 PRO A C 1
ATOM 10656 O O . PRO A 1 725 ? -12.964 -13.585 63.508 1.00 65.17 810 PRO A O 1
ATOM 10667 N N . GLY A 1 726 ? -14.417 -13.259 61.816 1.00 68.82 811 GLY A N 1
ATOM 10668 C CA . GLY A 1 726 ? -13.490 -12.401 61.100 1.00 67.40 811 GLY A CA 1
ATOM 10669 C C . GLY A 1 726 ? -13.316 -11.054 61.773 1.00 62.45 811 GLY A C 1
ATOM 10670 O O . GLY A 1 726 ? -12.195 -10.554 61.899 1.00 62.91 811 GLY A O 1
ATOM 10674 N N . LYS A 1 727 ? -14.421 -10.447 62.216 1.00 66.68 812 LYS A N 1
ATOM 10675 C CA . LYS A 1 727 ? -14.329 -9.189 62.949 1.00 73.65 812 LYS A CA 1
ATOM 10676 C C . LYS A 1 727 ? -13.586 -9.378 64.265 1.00 72.28 812 LYS A C 1
ATOM 10677 O O . LYS A 1 727 ? -12.725 -8.566 64.623 1.00 72.20 812 LYS A O 1
ATOM 10696 N N . GLU A 1 728 ? -13.901 -10.451 64.995 1.00 73.48 813 GLU A N 1
ATOM 10697 C CA . GLU A 1 728 ? -13.255 -10.691 66.281 1.00 76.99 813 GLU A CA 1
ATOM 10698 C C . GLU A 1 728 ? -11.764 -10.949 66.113 1.00 78.26 813 GLU A C 1
ATOM 10699 O O . GLU A 1 728 ? -10.958 -10.513 66.942 1.00 77.73 813 GLU A O 1
ATOM 10711 N N . LEU A 1 729 ? -11.377 -11.654 65.048 1.00 75.68 814 LEU A N 1
ATOM 10712 C CA . LEU A 1 729 ? -9.959 -11.883 64.796 1.00 73.80 814 LEU A CA 1
ATOM 10713 C C . LEU A 1 729 ? -9.247 -10.582 64.453 1.00 73.99 814 LEU A C 1
ATOM 10714 O O . LEU A 1 729 ? -8.120 -10.347 64.904 1.00 76.60 814 LEU A O 1
ATOM 10730 N N . ALA A 1 730 ? -9.884 -9.727 63.648 1.00 76.22 815 ALA A N 1
ATOM 10731 C CA . ALA A 1 730 ? -9.305 -8.422 63.354 1.00 81.42 815 ALA A CA 1
ATOM 10732 C C . ALA A 1 730 ? -9.115 -7.612 64.626 1.00 79.10 815 ALA A C 1
ATOM 10733 O O . ALA A 1 730 ? -8.156 -6.839 64.733 1.00 77.43 815 ALA A O 1
ATOM 10740 N N . LYS A 1 731 ? -10.013 -7.783 65.599 1.00 82.66 816 LYS A N 1
ATOM 10741 C CA . LYS A 1 731 ? -9.878 -7.096 66.877 1.00 89.14 816 LYS A CA 1
ATOM 10742 C C . LYS A 1 731 ? -8.702 -7.635 67.682 1.00 83.34 816 LYS A C 1
ATOM 10743 O O . LYS A 1 731 ? -8.097 -6.891 68.461 1.00 81.92 816 LYS A O 1
ATOM 10762 N N . VAL A 1 732 ? -8.362 -8.914 67.511 1.00 85.42 817 VAL A N 1
ATOM 10763 C CA . VAL A 1 732 ? -7.180 -9.466 68.170 1.00 81.29 817 VAL A CA 1
ATOM 10764 C C . VAL A 1 732 ? -5.915 -8.863 67.574 1.00 85.50 817 VAL A C 1
ATOM 10765 O O . VAL A 1 732 ? -5.043 -8.365 68.295 1.00 86.30 817 VAL A O 1
ATOM 10778 N N . LEU A 1 733 ? -5.797 -8.907 66.244 1.00 86.08 818 LEU A N 1
ATOM 10779 C CA . LEU A 1 733 ? -4.561 -8.493 65.588 1.00 86.44 818 LEU A CA 1
ATOM 10780 C C . LEU A 1 733 ? -4.253 -7.024 65.853 1.00 87.46 818 LEU A C 1
ATOM 10781 O O . LEU A 1 733 ? -3.089 -6.654 66.045 1.00 87.52 818 LEU A O 1
ATOM 10797 N N . VAL A 1 734 ? -5.279 -6.170 65.872 1.00 92.72 819 VAL A N 1
ATOM 10798 C CA . VAL A 1 734 ? -5.055 -4.763 66.190 1.00 99.69 819 VAL A CA 1
ATOM 10799 C C . VAL A 1 734 ? -4.641 -4.610 67.648 1.00 103.34 819 VAL A C 1
ATOM 10800 O O . VAL A 1 734 ? -3.785 -3.782 67.983 1.00 102.04 819 VAL A O 1
ATOM 10813 N N . LYS A 1 735 ? -5.241 -5.405 68.537 1.00 100.83 820 LYS A N 1
ATOM 10814 C CA . LYS A 1 735 ? -4.929 -5.324 69.958 1.00 98.90 820 LYS A CA 1
ATOM 10815 C C . LYS A 1 735 ? -3.519 -5.809 70.256 1.00 104.05 820 LYS A C 1
ATOM 10816 O O . LYS A 1 735 ? -2.936 -5.404 71.267 1.00 111.74 820 LYS A O 1
ATOM 10835 N N . ALA A 1 736 ? -2.966 -6.673 69.403 1.00 103.10 821 ALA A N 1
ATOM 10836 C CA . ALA A 1 736 ? -1.575 -7.084 69.542 1.00 100.90 821 ALA A CA 1
ATOM 10837 C C . ALA A 1 736 ? -0.631 -6.021 68.996 1.00 104.31 821 ALA A C 1
ATOM 10838 O O . ALA A 1 736 ? 0.445 -5.794 69.560 1.00 110.35 821 ALA A O 1
ATOM 10845 N N . ILE A 1 737 ? -1.021 -5.356 67.907 1.00 97.87 822 ILE A N 1
ATOM 10846 C CA . ILE A 1 737 ? -0.185 -4.310 67.326 1.00 103.46 822 ILE A CA 1
ATOM 10847 C C . ILE A 1 737 ? -0.088 -3.117 68.268 1.00 107.81 822 ILE A C 1
ATOM 10848 O O . ILE A 1 737 ? 0.974 -2.498 68.400 1.00 104.67 822 ILE A O 1
ATOM 10864 N N . VAL A 1 738 ? -1.193 -2.772 68.934 1.00 110.92 823 VAL A N 1
ATOM 10865 C CA . VAL A 1 738 ? -1.216 -1.562 69.750 1.00 120.70 823 VAL A CA 1
ATOM 10866 C C . VAL A 1 738 ? -0.387 -1.746 71.017 1.00 124.20 823 VAL A C 1
ATOM 10867 O O . VAL A 1 738 ? 0.216 -0.788 71.517 1.00 125.56 823 VAL A O 1
ATOM 10880 N N . ASN A 1 739 ? -0.334 -2.969 71.552 1.00 117.10 824 ASN A N 1
ATOM 10881 C CA . ASN A 1 739 ? 0.372 -3.204 72.807 1.00 117.96 824 ASN A CA 1
ATOM 10882 C C . ASN A 1 739 ? 1.884 -3.142 72.636 1.00 127.64 824 ASN A C 1
ATOM 10883 O O . ASN A 1 739 ? 2.593 -2.745 73.568 1.00 138.21 824 ASN A O 1
ATOM 10894 N N . ARG A 1 740 ? 2.397 -3.524 71.471 1.00 126.95 825 ARG A N 1
ATOM 10895 C CA . ARG A 1 740 ? 3.842 -3.606 71.274 1.00 129.83 825 ARG A CA 1
ATOM 10896 C C . ARG A 1 740 ? 4.461 -2.226 71.084 1.00 120.30 825 ARG A C 1
ATOM 10897 O O . ARG A 1 740 ? 5.617 -2.007 71.444 1.00 124.70 825 ARG A O 1
ATOM 10918 N N . ARG B 2 14 ? 24.432 -0.804 16.104 1.00 114.76 342 ARG B N 1
ATOM 10919 C CA . ARG B 2 14 ? 25.364 -1.227 17.143 1.00 123.64 342 ARG B CA 1
ATOM 10920 C C . ARG B 2 14 ? 25.158 -2.697 17.501 1.00 121.68 342 ARG B C 1
ATOM 10921 O O . ARG B 2 14 ? 24.065 -3.098 17.903 1.00 113.88 342 ARG B O 1
ATOM 10942 N N . LYS B 2 15 ? 26.214 -3.496 17.344 1.00 123.75 343 LYS B N 1
ATOM 10943 C CA . LYS B 2 15 ? 26.159 -4.899 17.734 1.00 115.01 343 LYS B CA 1
ATOM 10944 C C . LYS B 2 15 ? 25.848 -5.021 19.220 1.00 112.86 343 LYS B C 1
ATOM 10945 O O . LYS B 2 15 ? 26.528 -4.425 20.061 1.00 108.71 343 LYS B O 1
ATOM 10964 N N . ALA B 2 16 ? 24.816 -5.799 19.539 1.00 107.30 344 ALA B N 1
ATOM 10965 C CA . ALA B 2 16 ? 24.385 -5.949 20.922 1.00 108.21 344 ALA B CA 1
ATOM 10966 C C . ALA B 2 16 ? 25.481 -6.583 21.770 1.00 110.27 344 ALA B C 1
ATOM 10967 O O . ALA B 2 16 ? 26.082 -7.591 21.384 1.00 107.51 344 ALA B O 1
ATOM 10974 N N . LYS B 2 17 ? 25.737 -5.983 22.930 1.00 109.97 345 LYS B N 1
ATOM 10975 C CA . LYS B 2 17 ? 26.690 -6.532 23.886 1.00 106.36 345 LYS B CA 1
ATOM 10976 C C . LYS B 2 17 ? 26.136 -7.826 24.471 1.00 104.06 345 LYS B C 1
ATOM 10977 O O . LYS B 2 17 ? 25.066 -7.825 25.088 1.00 102.41 345 LYS B O 1
ATOM 10996 N N . LEU B 2 18 ? 26.863 -8.927 24.281 1.00 100.57 346 LEU B N 1
ATOM 10997 C CA . LEU B 2 18 ? 26.458 -10.239 24.784 1.00 98.20 346 LEU B CA 1
ATOM 10998 C C . LEU B 2 18 ? 27.208 -10.500 26.087 1.00 91.67 346 LEU B C 1
ATOM 10999 O O . LEU B 2 18 ? 28.393 -10.841 26.078 1.00 90.45 346 LEU B O 1
ATOM 11015 N N . LEU B 2 19 ? 26.511 -10.338 27.209 1.00 92.19 347 LEU B N 1
ATOM 11016 C CA . LEU B 2 19 ? 27.106 -10.589 28.510 1.00 101.63 347 LEU B CA 1
ATOM 11017 C C . LEU B 2 19 ? 27.450 -12.071 28.655 1.00 101.34 347 LEU B C 1
ATOM 11018 O O . LEU B 2 19 ? 26.879 -12.921 27.967 1.00 97.85 347 LEU B O 1
ATOM 11034 N N . PRO B 2 20 ? 28.378 -12.408 29.548 1.00 107.75 348 PRO B N 1
ATOM 11035 C CA . PRO B 2 20 ? 28.973 -13.748 29.518 1.00 109.27 348 PRO B CA 1
ATOM 11036 C C . PRO B 2 20 ? 28.036 -14.828 30.036 1.00 107.12 348 PRO B C 1
ATOM 11037 O O . PRO B 2 20 ? 27.030 -14.571 30.703 1.00 103.81 348 PRO B O 1
ATOM 11048 N N . MET B 2 21 ? 28.401 -16.070 29.703 1.00 107.41 349 MET B N 1
ATOM 11049 C CA . MET B 2 21 ? 27.686 -17.240 30.201 1.00 110.15 349 MET B CA 1
ATOM 11050 C C . MET B 2 21 ? 27.769 -17.341 31.718 1.00 121.78 349 MET B C 1
ATOM 11051 O O . MET B 2 21 ? 26.842 -17.853 32.357 1.00 120.97 349 MET B O 1
ATOM 11065 N N . GLU B 2 22 ? 28.867 -16.861 32.308 1.00 125.59 350 GLU B N 1
ATOM 11066 C CA . GLU B 2 22 ? 29.075 -17.005 33.747 1.00 123.95 350 GLU B CA 1
ATOM 11067 C C . GLU B 2 22 ? 27.922 -16.399 34.535 1.00 131.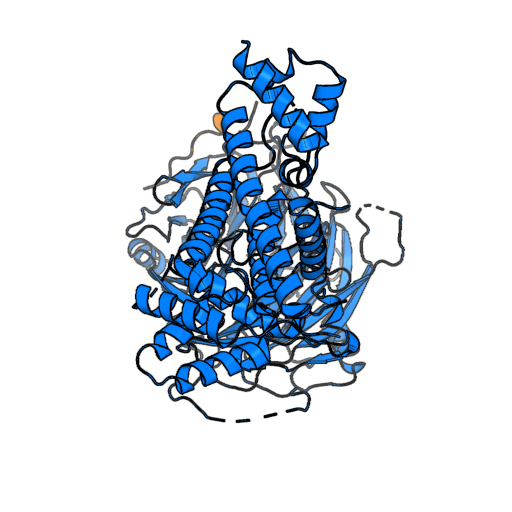91 350 GLU B C 1
ATOM 11068 O O . GLU B 2 22 ? 27.415 -17.008 35.485 1.00 129.80 350 GLU B O 1
ATOM 11080 N N . GLU B 2 23 ? 27.494 -15.193 34.159 1.00 129.76 351 GLU B N 1
ATOM 11081 C CA . GLU B 2 23 ? 26.326 -14.594 34.796 1.00 129.16 351 GLU B CA 1
ATOM 11082 C C . GLU B 2 23 ? 25.062 -15.372 34.457 1.00 126.71 351 GLU B C 1
ATOM 11083 O O . GLU B 2 23 ? 24.272 -15.710 35.347 1.00 129.36 351 GLU B O 1
ATOM 11095 N N . ALA B 2 24 ? 24.858 -15.661 33.171 1.00 121.66 352 ALA B N 1
ATOM 11096 C CA . ALA B 2 24 ? 23.665 -16.341 32.680 1.00 114.25 352 ALA B CA 1
ATOM 11097 C C . ALA B 2 24 ? 23.299 -17.567 33.507 1.00 112.22 352 ALA B C 1
ATOM 11098 O O . ALA B 2 24 ? 22.297 -17.548 34.225 1.00 96.22 352 ALA B O 1
ATOM 11105 N N . LEU B 2 25 ? 24.085 -18.636 33.427 1.00 118.32 353 LEU B N 1
ATOM 11106 C CA . LEU B 2 25 ? 23.717 -19.880 34.087 1.00 114.49 353 LEU B CA 1
ATOM 11107 C C . LEU B 2 25 ? 24.381 -20.001 35.450 1.00 122.07 353 LEU B C 1
ATOM 11108 O O . LEU B 2 25 ? 25.556 -19.665 35.628 1.00 128.41 353 LEU B O 1
ATOM 11124 N N . LEU B 2 26 ? 23.588 -20.464 36.408 1.00 110.64 354 LEU B N 1
ATOM 11125 C CA . LEU B 2 26 ? 24.020 -20.779 37.759 1.00 114.20 354 LEU B CA 1
ATOM 11126 C C . LEU B 2 26 ? 24.560 -22.209 37.791 1.00 121.88 354 LEU B C 1
ATOM 11127 O O . LEU B 2 26 ? 24.433 -22.940 36.807 1.00 115.71 354 LEU B O 1
ATOM 11143 N N . PRO B 2 27 ? 25.167 -22.621 38.915 1.00 132.50 355 PRO B N 1
ATOM 11144 C CA . PRO B 2 27 ? 25.586 -21.815 40.064 1.00 128.29 355 PRO B CA 1
ATOM 11145 C C . PRO B 2 27 ? 27.100 -21.618 40.094 1.00 123.79 355 PRO B C 1
ATOM 11146 O O . PRO B 2 27 ? 27.811 -22.387 39.441 1.00 118.65 355 PRO B O 1
#

Nearest PDB structures (foldseek):
  5hax-assembly1_A  TM=1.001E+00  e=0.000E+00  Thermochaetoides thermophila DSM 1495
  7tbi-assembly1_A4  TM=1.001E+00  e=0.000E+00  Saccharomyces cerevisiae
  7tbj-assembly1_A5  TM=1.001E+00  e=0.000E+00  Homo sapiens
  7tbl-assembly1_A6-7  TM=1.001E+00  e=0.000E+00  Homo sapiens
  7tbi-assembly1_A2  TM=1.001E+00  e=0.000E+00  Saccharomyces 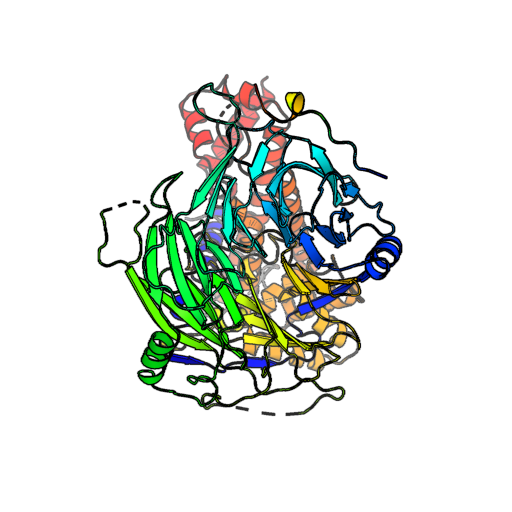cerevisiae